Protein AF-A0A433QKE8-F1 (afdb_monomer)

Foldseek 3Di:
DDDDDDDDDDDDDDDDDDDDPPDPPPPPPPPPQDDKDKFKEWEAEQQAEDQQADAQAALVQLNNHHDPPSVRSHAHPQGDFQGLHWGYPSLVVVVLVCCLVPVQRGQEYEYAENQHHDQPHPPDGQAPVRLLVSLLVVLVSCVVSYPLVRYAYHYAYDQNNDRDGLEDAFDQDPSLVSVCVSCVVNVAPCPPCCNGQVWDKGDSPPLAEIETEHECSLFFPPHPNFDHLPDPPTSLVVVLVVVLVVLVVCVVSVHAYEYHHADLQPLQQPPPDDDDDDDDPPVVVVVVVVCPDPPDDPPPPPDPDDDPADDDDRPNDGRGDPNSNQSSLQSCQVSLLRHLAYEHENVLDFWKKFWWQAPDPRHRIDIHIDGPPDDDPDPCVRIPTSDMYTYDHHCTSSDQGWIWMWMAMRRRPPPPVVDPDDDDSDTDTDTPGD

Nearest PDB structures (foldseek):
  8w6p-assembly1_B  TM=7.545E-01  e=1.388E-23  Mus musculus
  5fi9-assembly1_A  TM=8.003E-01  e=2.862E-20  Mus musculus
  5fic-assembly4_D  TM=8.072E-01  e=1.053E-18  Mus musculus
  2zr7-assembly1_A  TM=4.348E-01  e=1.069E+00  Mycolicibacterium smegmatis MC2 155
  8ged-assembly1_A  TM=3.271E-01  e=4.803E+00  Homo sapiens

pLDDT: mean 76.57, std 26.8, range [21.95, 98.69]

Sequence (434 aa):
MLSKTLLTSVALFALLAQTTVARPHGRVSRGRQTPSWTGKFLHVTDIHIDPSYLNGSNPDKLCHRISDNTTKNTAGVYGALGTDCDSPVTLVEAAFNFMHKKLQDIDFIIYTGDTARHDRDDKLPRTVADVLNSHKTVVDYFYKNFDTKRIKFIPTLGNNDEFIHDQIALGPQPLLANLTALWEPFNLNLGETFANGGYFTQDVLPGKLQVINTNSMYFFADNKLVTDCDVDGSAGGIQLKWIQANLQKARDGKYNAYIITVSDDGSFALAAKNISLTISNNLGAMFLRM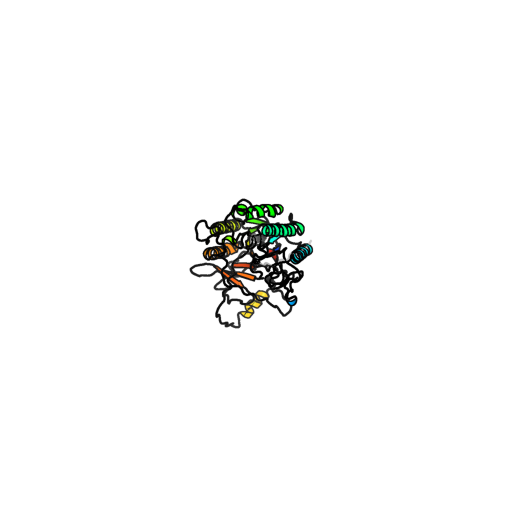IRRPTNRFVVVKTNPRCTILYTNLSGKMTFYPACYNIYVNLLGEYADVIQGHFTGHTNEDMLTLVVRNHTATSNYSLITLTGKTVPQIDFVANPIVAVLNNAPSVIPVNNPALRVYQYNTKPKFLNPQNRQYGSKSGHLIIGSV

Structure (mmCIF, N/CA/C/O backbone):
data_AF-A0A433QKE8-F1
#
_entry.id   AF-A0A433QKE8-F1
#
loop_
_atom_site.group_PDB
_atom_site.id
_atom_site.type_symbol
_atom_site.label_atom_id
_atom_site.label_alt_id
_atom_site.label_comp_id
_atom_site.label_asym_id
_atom_site.label_entity_id
_atom_site.label_seq_id
_atom_site.pdbx_PDB_ins_code
_atom_site.Cartn_x
_atom_site.Cartn_y
_atom_site.Cartn_z
_atom_site.occupancy
_atom_site.B_iso_or_equiv
_atom_site.auth_seq_id
_atom_site.auth_comp_id
_atom_site.auth_asym_id
_atom_site.auth_atom_id
_atom_site.pdbx_PDB_model_num
ATOM 1 N N . MET A 1 1 ? -87.423 -53.692 55.054 1.00 35.16 1 MET A N 1
ATOM 2 C CA . MET A 1 1 ? -86.715 -54.981 55.205 1.00 35.16 1 MET A CA 1
ATOM 3 C C . MET A 1 1 ? -85.218 -54.700 55.257 1.00 35.16 1 MET A C 1
ATOM 5 O O . MET A 1 1 ? -84.741 -54.112 54.305 1.00 35.16 1 MET A O 1
ATOM 9 N N . LEU A 1 2 ? -84.574 -55.043 56.390 1.00 35.66 2 LEU A N 1
ATOM 10 C CA . LEU A 1 2 ? -83.208 -55.598 56.567 1.00 35.66 2 LEU A CA 1
ATOM 11 C C . LEU A 1 2 ? -82.052 -55.007 55.709 1.00 35.66 2 LEU A C 1
ATOM 13 O O . LEU A 1 2 ? -82.154 -54.980 54.499 1.00 35.66 2 LEU A O 1
ATOM 17 N N . SER A 1 3 ? -80.851 -54.670 56.193 1.00 34.72 3 SER A N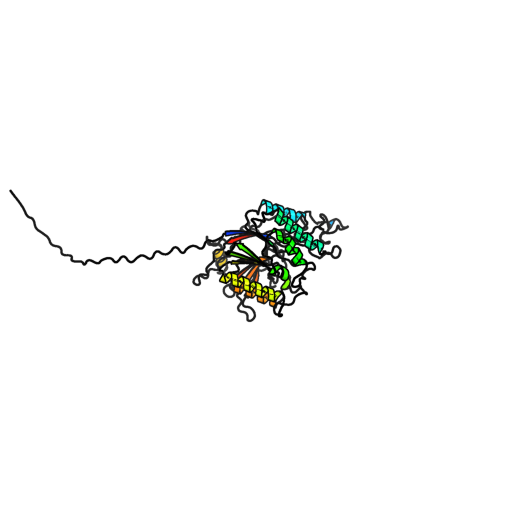 1
ATOM 18 C CA . SER A 1 3 ? -80.166 -54.875 57.474 1.00 34.72 3 SER A CA 1
ATOM 19 C C . SER A 1 3 ? -78.720 -54.331 57.359 1.00 34.72 3 SER A C 1
ATOM 21 O O . SER A 1 3 ? -78.166 -54.342 56.266 1.00 34.72 3 SER A O 1
ATOM 23 N N . LYS A 1 4 ? -78.108 -54.022 58.514 1.00 37.59 4 LYS A N 1
ATOM 24 C CA . LYS A 1 4 ? -76.668 -54.132 58.863 1.00 37.59 4 LYS A CA 1
ATOM 25 C C . LYS A 1 4 ? -75.650 -53.071 58.402 1.00 37.59 4 LYS A C 1
ATOM 27 O O . LYS A 1 4 ? -74.999 -53.165 57.373 1.00 37.59 4 LYS A O 1
ATOM 32 N N . THR A 1 5 ? -75.445 -52.134 59.325 1.00 43.53 5 THR A N 1
ATOM 33 C CA . THR A 1 5 ? -74.191 -51.787 60.026 1.00 43.53 5 THR A CA 1
ATOM 34 C C . THR A 1 5 ? -72.958 -52.693 59.832 1.00 43.53 5 THR A C 1
ATOM 36 O O . THR A 1 5 ? -73.047 -53.900 60.050 1.00 43.53 5 THR A O 1
ATOM 39 N N . LEU A 1 6 ? -71.782 -52.067 59.654 1.00 36.44 6 LEU A N 1
ATOM 40 C CA . LEU A 1 6 ? -70.535 -52.440 60.348 1.00 36.44 6 LEU A CA 1
ATOM 41 C C . LEU A 1 6 ? -69.590 -51.217 60.478 1.00 36.44 6 LEU A C 1
ATOM 43 O O . LEU A 1 6 ? -69.167 -50.642 59.478 1.00 36.44 6 LEU A O 1
ATOM 47 N N . LEU A 1 7 ? -69.296 -50.824 61.727 1.00 35.09 7 LEU A N 1
ATOM 48 C CA . LEU A 1 7 ? -68.108 -50.051 62.144 1.00 35.09 7 LEU A CA 1
ATOM 49 C C . LEU A 1 7 ? -66.856 -50.951 61.961 1.00 35.09 7 LEU A C 1
ATOM 51 O O . LEU A 1 7 ? -67.014 -52.161 61.903 1.00 35.09 7 LEU A O 1
ATOM 55 N N . THR A 1 8 ? -65.592 -50.550 61.830 1.00 33.69 8 THR A N 1
ATOM 56 C CA . THR A 1 8 ? -64.668 -49.621 62.522 1.00 33.69 8 THR A CA 1
ATOM 57 C C . THR A 1 8 ? -63.411 -49.574 61.609 1.00 33.69 8 THR A C 1
ATOM 59 O O . THR A 1 8 ? -63.163 -50.533 60.885 1.00 33.69 8 THR A O 1
ATOM 62 N N . SER A 1 9 ? -62.579 -48.535 61.524 1.00 37.06 9 SER A N 1
ATOM 63 C CA . SER A 1 9 ? -61.579 -48.175 62.537 1.00 37.06 9 SER A CA 1
ATOM 64 C C . SER A 1 9 ? -60.868 -46.876 62.147 1.00 37.06 9 SER A C 1
ATOM 66 O O . SER A 1 9 ? -60.575 -46.620 60.982 1.00 37.06 9 SER A O 1
ATOM 68 N N . VAL A 1 10 ? -60.587 -46.083 63.174 1.00 37.03 10 VAL A N 1
ATOM 69 C CA . VAL A 1 10 ? -59.908 -44.787 63.179 1.00 37.03 10 VAL A CA 1
ATOM 70 C C . VAL A 1 10 ? -58.419 -44.933 62.850 1.00 37.03 10 VAL A C 1
ATOM 72 O O . VAL A 1 10 ? -57.742 -45.762 63.451 1.00 37.03 10 VAL A O 1
ATOM 75 N N . ALA A 1 11 ? -57.887 -44.052 62.001 1.00 35.03 11 ALA A N 1
ATOM 76 C CA . ALA A 1 11 ? -56.497 -43.615 62.096 1.00 35.03 11 ALA A CA 1
ATOM 77 C C . ALA A 1 11 ? -56.391 -42.130 61.721 1.00 35.03 11 ALA A C 1
ATOM 79 O O . ALA A 1 11 ? -56.706 -41.700 60.615 1.00 35.03 11 ALA A O 1
ATOM 80 N N . LEU A 1 12 ? -55.994 -41.366 62.730 1.00 35.72 12 LEU A N 1
ATOM 81 C CA . LEU A 1 12 ? -55.814 -39.928 62.801 1.00 35.72 12 LEU A CA 1
ATOM 82 C C . LEU A 1 12 ? -54.538 -39.511 62.050 1.00 35.72 12 LEU A C 1
ATOM 84 O O . LEU A 1 12 ? -53.465 -39.974 62.413 1.00 35.72 12 LEU A O 1
ATOM 88 N N . PHE A 1 13 ? -54.625 -38.592 61.087 1.00 36.34 13 PHE A N 1
ATOM 89 C CA . PHE A 1 13 ? -53.495 -37.732 60.713 1.00 36.34 13 PHE A CA 1
ATOM 90 C C . PHE A 1 13 ? -54.015 -36.350 60.315 1.00 36.34 13 PHE A C 1
ATOM 92 O O . PHE A 1 13 ? -54.546 -36.140 59.227 1.00 36.34 13 PHE A O 1
ATOM 99 N N . ALA A 1 14 ? -53.866 -35.399 61.233 1.00 39.81 14 ALA A N 1
ATOM 100 C CA . ALA A 1 14 ? -53.907 -33.984 60.918 1.00 39.81 14 ALA A CA 1
ATOM 101 C C . ALA A 1 14 ? -52.584 -33.607 60.238 1.00 39.81 14 ALA A C 1
ATOM 103 O O . ALA A 1 14 ? -51.528 -33.848 6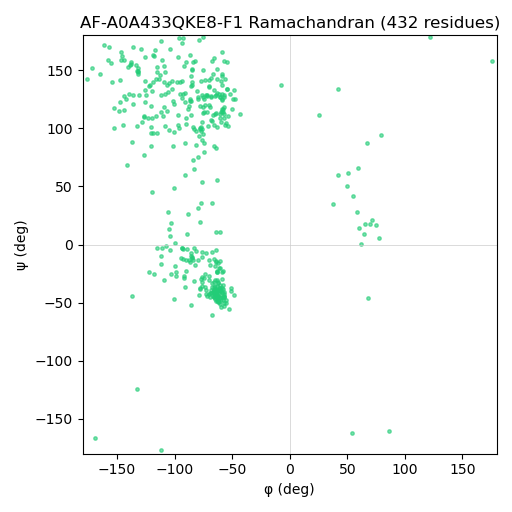0.816 1.00 39.81 14 ALA A O 1
ATOM 104 N N . LEU A 1 15 ? -52.626 -32.986 59.056 1.00 35.69 15 LEU A N 1
ATOM 105 C CA . LEU A 1 15 ? -51.520 -32.154 58.581 1.00 35.69 15 LEU A CA 1
ATOM 106 C C . LEU A 1 15 ? -52.023 -31.068 57.614 1.00 35.69 15 LEU A C 1
ATOM 108 O O . LEU A 1 15 ? -52.326 -31.314 56.453 1.00 35.69 15 LEU A O 1
ATOM 112 N N . LEU A 1 16 ? -52.153 -29.870 58.186 1.00 39.06 16 LEU A N 1
ATOM 113 C CA . LEU A 1 16 ? -51.835 -28.546 57.644 1.00 39.06 16 LEU A CA 1
ATOM 114 C C . LEU A 1 16 ? -51.857 -28.369 56.115 1.00 39.06 16 LEU A C 1
ATOM 116 O O . LEU A 1 16 ? -50.944 -28.769 55.396 1.00 39.06 16 LEU A O 1
ATOM 120 N N . ALA A 1 17 ? -52.843 -27.592 55.663 1.00 39.00 17 ALA A N 1
ATOM 121 C CA . ALA A 1 17 ? -52.791 -26.876 54.399 1.00 39.00 17 ALA A CA 1
ATOM 122 C C . ALA A 1 17 ? -51.562 -25.949 54.365 1.00 39.00 17 ALA A C 1
ATOM 124 O O . ALA A 1 17 ? -51.453 -25.016 55.161 1.00 39.00 17 ALA A O 1
ATOM 125 N N . GLN A 1 18 ? -50.656 -26.180 53.415 1.00 39.38 18 GLN A N 1
ATOM 126 C CA . GLN A 1 18 ? -49.690 -25.181 52.973 1.00 39.38 18 GLN A CA 1
ATOM 127 C C . GLN A 1 18 ? -49.966 -24.866 51.507 1.00 39.38 18 GLN A C 1
ATOM 129 O O . GLN A 1 18 ? -49.760 -25.683 50.613 1.00 39.38 18 GLN A O 1
ATOM 134 N N . THR A 1 19 ? -50.458 -23.654 51.277 1.00 35.53 19 THR A N 1
ATOM 135 C CA . THR A 1 19 ? -50.535 -23.021 49.964 1.00 35.53 19 THR A CA 1
ATOM 136 C C . THR A 1 19 ? -49.125 -22.894 49.395 1.00 35.53 19 THR A C 1
ATOM 138 O O . THR A 1 19 ? -48.304 -22.129 49.907 1.00 35.53 19 THR A O 1
ATOM 141 N N . THR A 1 20 ? -48.826 -23.638 48.336 1.00 35.12 20 THR A N 1
ATOM 142 C CA . THR A 1 20 ? -47.583 -23.490 47.585 1.00 35.12 20 THR A CA 1
ATOM 143 C C . THR A 1 20 ? -47.621 -22.175 46.809 1.00 35.12 20 THR A C 1
ATOM 145 O O . THR A 1 20 ? -48.253 -22.047 45.763 1.00 35.12 20 THR A O 1
ATOM 148 N N . VAL A 1 21 ? -46.922 -21.165 47.326 1.00 37.97 21 VAL A N 1
ATOM 149 C CA . VAL A 1 21 ? -46.548 -19.982 46.546 1.00 37.97 21 VAL A CA 1
ATOM 150 C C . VAL A 1 21 ? -45.582 -20.453 45.460 1.00 37.97 21 VAL A C 1
ATOM 152 O O . VAL A 1 21 ? -44.412 -20.735 45.726 1.00 37.97 21 VAL A O 1
ATOM 155 N N . ALA A 1 22 ? -46.079 -20.574 44.230 1.00 35.16 22 ALA A N 1
ATOM 156 C CA . ALA A 1 22 ? -45.251 -20.820 43.061 1.00 35.16 22 ALA A CA 1
ATOM 157 C C . ALA A 1 22 ? -44.313 -19.619 42.863 1.00 35.16 22 ALA A C 1
ATOM 159 O O . ALA A 1 22 ? -44.712 -18.563 42.373 1.00 35.16 22 ALA A O 1
ATOM 160 N N . ARG A 1 23 ? -43.047 -19.768 43.270 1.00 35.53 23 ARG A N 1
ATOM 161 C CA . ARG A 1 23 ? -41.981 -18.837 42.888 1.00 35.53 23 ARG A CA 1
ATOM 162 C C . ARG A 1 23 ? -41.873 -18.859 41.360 1.00 35.53 23 ARG A C 1
ATOM 164 O O . ARG A 1 23 ? -41.702 -19.947 40.807 1.00 35.53 23 ARG A O 1
ATOM 171 N N . PRO A 1 24 ? -41.933 -17.715 40.658 1.00 34.91 24 PRO A N 1
ATOM 172 C CA . PRO A 1 24 ? -41.675 -17.712 39.231 1.00 34.91 24 PRO A CA 1
ATOM 173 C C . PRO A 1 24 ? -40.221 -18.142 39.031 1.00 34.91 24 PRO A C 1
ATOM 175 O O . PRO A 1 24 ? -39.288 -17.447 39.438 1.00 34.91 24 PRO A O 1
ATOM 178 N N . HIS A 1 25 ? -40.018 -19.314 38.429 1.00 38.12 25 HIS A N 1
ATOM 179 C CA . HIS A 1 25 ? -38.726 -19.669 37.868 1.00 38.12 25 HIS A CA 1
ATOM 180 C C . HIS A 1 25 ? -38.370 -18.591 36.850 1.00 38.12 25 HIS A C 1
ATOM 182 O O . HIS A 1 25 ? -39.002 -18.480 35.797 1.00 38.12 25 HIS A O 1
ATOM 188 N N . GLY A 1 26 ? -37.383 -17.766 37.201 1.00 31.98 26 GLY A N 1
ATOM 189 C CA . GLY A 1 26 ? -36.814 -16.783 36.301 1.00 31.98 26 GLY A CA 1
ATOM 190 C C . GLY A 1 26 ? -36.464 -17.473 34.992 1.00 31.98 26 GLY A C 1
ATOM 191 O O . GLY A 1 26 ? -35.629 -18.378 34.958 1.00 31.98 26 GLY A O 1
ATOM 192 N N . ARG A 1 27 ? -37.130 -17.062 33.909 1.00 33.97 27 ARG A N 1
ATOM 193 C CA . ARG A 1 27 ? -36.659 -17.349 32.558 1.00 33.97 27 ARG A CA 1
ATOM 194 C C . ARG A 1 27 ? -35.220 -16.856 32.505 1.00 33.97 27 ARG A C 1
ATOM 196 O O . ARG A 1 27 ? -34.989 -15.650 32.523 1.00 33.97 27 ARG A O 1
ATOM 203 N N . VAL A 1 28 ? -34.268 -17.784 32.424 1.00 37.53 28 VAL A N 1
ATOM 204 C CA . VAL A 1 28 ? -32.935 -17.483 31.910 1.00 37.53 28 VAL A CA 1
ATOM 205 C C . VAL A 1 28 ? -33.180 -16.884 30.533 1.00 37.53 28 VAL A C 1
ATOM 207 O O . VAL A 1 28 ? -33.585 -17.585 29.601 1.00 37.53 28 VAL A O 1
ATOM 210 N N . SER A 1 29 ? -33.045 -15.565 30.426 1.00 35.75 29 SER A N 1
ATOM 211 C CA . SER A 1 29 ? -33.049 -14.895 29.142 1.00 35.75 29 SER A CA 1
ATOM 212 C C . SER A 1 29 ? -31.916 -15.537 28.351 1.00 35.75 29 SER A C 1
ATOM 214 O O . SER A 1 29 ? -30.743 -15.441 28.711 1.00 35.75 29 SER A O 1
ATOM 216 N N . ARG A 1 30 ? -32.258 -16.276 27.288 1.00 41.69 30 ARG A N 1
ATOM 217 C CA . ARG A 1 30 ? -31.277 -16.601 26.254 1.00 41.69 30 ARG A CA 1
ATOM 218 C C . ARG A 1 30 ? -30.761 -15.250 25.786 1.00 41.69 30 ARG A C 1
ATOM 220 O O . ARG A 1 30 ? -31.497 -14.524 25.119 1.00 41.69 30 ARG A O 1
ATOM 227 N N . GLY A 1 31 ? -29.560 -14.881 26.233 1.00 38.16 31 GLY A N 1
ATOM 228 C CA . GLY A 1 31 ? -28.921 -13.632 25.850 1.00 38.16 31 GLY A CA 1
ATOM 229 C C . GLY A 1 31 ? -29.035 -13.495 24.340 1.00 38.16 31 GLY A C 1
ATOM 230 O O . GLY A 1 31 ? -28.711 -14.434 23.610 1.00 38.16 31 GLY A O 1
ATOM 231 N N . ARG A 1 32 ? -29.594 -12.371 23.887 1.00 38.59 32 ARG A N 1
ATOM 232 C CA . ARG A 1 32 ? -29.739 -12.038 22.471 1.00 38.59 32 ARG A CA 1
ATOM 233 C C . ARG A 1 32 ? -28.348 -12.159 21.852 1.00 38.59 32 ARG A C 1
ATOM 235 O O . ARG A 1 32 ? -27.505 -11.302 22.100 1.00 38.59 32 ARG A O 1
ATOM 242 N N . GLN A 1 33 ? -28.078 -13.254 21.134 1.00 46.56 33 GLN A N 1
ATOM 243 C CA . GLN A 1 33 ? -26.811 -13.409 20.430 1.00 46.56 33 GLN A CA 1
ATOM 244 C C . GLN A 1 33 ? -26.721 -12.231 19.467 1.00 46.56 33 GLN A C 1
ATOM 246 O O . GLN A 1 33 ? -27.589 -12.063 18.609 1.00 46.56 33 GLN A O 1
ATOM 251 N N . THR A 1 34 ? -25.729 -11.367 19.662 1.00 53.75 34 THR A N 1
ATOM 252 C CA . THR A 1 34 ? -25.462 -10.303 18.705 1.00 53.75 34 THR A CA 1
ATOM 253 C C . THR A 1 34 ? -25.164 -10.966 17.357 1.00 53.75 34 THR A C 1
ATOM 255 O O . THR A 1 34 ? -24.372 -11.917 17.314 1.00 53.75 34 THR A O 1
ATOM 258 N N . PRO A 1 35 ? -25.824 -10.542 16.262 1.00 60.59 35 PRO A N 1
ATOM 259 C CA . PRO A 1 35 ? -25.544 -11.081 14.942 1.00 60.59 35 PRO A CA 1
ATOM 260 C C . PRO A 1 35 ? -24.055 -10.951 14.634 1.00 60.59 35 PRO A C 1
ATOM 262 O O . PRO A 1 35 ? -23.449 -9.905 14.874 1.00 60.59 35 PRO A O 1
ATOM 265 N N . SER A 1 36 ? -23.469 -12.028 14.127 1.00 67.81 36 SER A N 1
ATOM 266 C CA . SER A 1 36 ? -22.079 -12.058 13.701 1.00 67.81 36 SER A CA 1
ATOM 267 C C . SER A 1 36 ? -21.979 -12.115 12.202 1.00 67.81 36 SER A C 1
ATOM 269 O O . SER A 1 36 ? -22.574 -13.008 11.599 1.00 67.81 36 SER A O 1
ATOM 271 N N . TRP A 1 37 ? -21.177 -11.230 11.633 1.00 78.38 37 TRP A N 1
ATOM 272 C CA . TRP A 1 37 ? -20.879 -11.237 10.214 1.00 78.38 37 TRP A CA 1
ATOM 273 C C . TRP A 1 37 ? -19.621 -12.055 9.994 1.00 78.38 37 TRP A C 1
ATOM 275 O O . TRP A 1 37 ? -18.629 -11.863 10.697 1.00 78.38 37 TRP A O 1
ATOM 285 N N . THR A 1 38 ? -19.687 -12.991 9.059 1.00 84.50 38 THR A N 1
ATOM 286 C CA . THR A 1 38 ? -18.544 -13.780 8.607 1.00 84.50 38 THR A CA 1
ATOM 287 C C . THR A 1 38 ? -18.428 -13.643 7.111 1.00 84.50 38 THR A C 1
ATOM 289 O O . THR A 1 38 ? -19.450 -13.699 6.430 1.00 84.50 38 THR A O 1
ATOM 292 N N . GLY A 1 39 ? -17.206 -13.541 6.614 1.00 87.25 39 GLY A N 1
ATOM 293 C CA . GLY A 1 39 ? -16.975 -13.371 5.192 1.00 87.25 39 GLY A CA 1
ATOM 294 C C . GLY A 1 39 ? -15.513 -13.536 4.824 1.00 87.25 39 GLY A C 1
ATOM 295 O O . GLY A 1 39 ? -14.717 -14.042 5.627 1.00 87.25 39 GLY A O 1
ATOM 296 N N . LYS A 1 40 ? -15.172 -13.131 3.603 1.00 89.75 40 LYS A N 1
ATOM 297 C CA . LYS A 1 40 ? -13.822 -13.241 3.043 1.00 89.75 40 LYS A CA 1
ATOM 298 C C . LYS A 1 40 ? -13.398 -11.924 2.423 1.00 89.75 40 LYS A C 1
ATOM 300 O O . LYS A 1 40 ? -14.218 -11.230 1.835 1.00 89.75 40 LYS A O 1
ATOM 305 N N . PHE A 1 41 ? -12.112 -11.619 2.487 1.00 95.56 41 PHE A N 1
ATOM 306 C CA . PHE A 1 41 ? -11.544 -10.514 1.722 1.00 95.56 41 PHE A CA 1
ATOM 307 C C . PHE A 1 41 ? -10.190 -10.903 1.145 1.00 95.56 41 PHE A C 1
ATOM 309 O O . PHE A 1 41 ? -9.507 -11.788 1.667 1.00 95.56 41 PHE A O 1
ATOM 316 N N . LEU A 1 42 ? -9.833 -10.251 0.046 1.00 96.69 42 LEU A N 1
ATOM 317 C CA . LEU A 1 42 ? -8.559 -10.428 -0.637 1.00 96.69 42 LEU A CA 1
ATOM 318 C C . LEU A 1 42 ? -7.586 -9.326 -0.213 1.00 96.69 42 LEU A C 1
ATOM 320 O O . LEU A 1 42 ? -7.970 -8.167 -0.092 1.00 96.69 42 LEU A O 1
ATOM 324 N N . HIS A 1 43 ? -6.328 -9.693 -0.020 1.00 97.19 43 HIS A N 1
ATOM 325 C CA . HIS A 1 43 ? -5.207 -8.797 0.211 1.00 97.19 43 HIS A CA 1
ATOM 326 C C . HIS A 1 43 ? -4.174 -9.022 -0.886 1.00 97.19 43 HIS A C 1
ATOM 328 O O . HIS A 1 43 ? -3.661 -10.131 -1.060 1.00 97.19 43 HIS A O 1
ATOM 334 N N . VAL A 1 44 ? -3.923 -7.955 -1.636 1.00 97.62 44 VAL A N 1
ATOM 335 C CA . VAL A 1 44 ? -2.893 -7.863 -2.672 1.00 97.62 44 VAL A CA 1
ATOM 336 C C . VAL A 1 44 ? -1.868 -6.826 -2.221 1.00 97.62 44 VAL A C 1
ATOM 338 O O . VAL A 1 44 ? -2.231 -5.871 -1.536 1.00 97.62 44 VAL A O 1
ATOM 341 N N . THR A 1 45 ? -0.604 -6.982 -2.590 1.00 97.56 45 THR A N 1
ATOM 342 C CA . THR A 1 45 ? 0.438 -6.001 -2.271 1.00 97.56 45 THR A CA 1
ATOM 343 C C . THR A 1 45 ? 1.618 -6.135 -3.224 1.00 97.56 45 THR A C 1
ATOM 345 O O . THR A 1 45 ? 1.767 -7.199 -3.832 1.00 97.56 45 THR A O 1
ATOM 348 N N . ASP A 1 46 ? 2.418 -5.073 -3.351 1.00 97.81 46 ASP A N 1
ATOM 349 C CA . ASP A 1 46 ? 3.748 -5.087 -3.973 1.00 97.81 46 ASP A CA 1
ATOM 350 C C . ASP A 1 46 ? 3.709 -5.750 -5.359 1.00 97.81 46 ASP A C 1
ATOM 352 O O . ASP A 1 46 ? 4.274 -6.820 -5.614 1.00 97.81 46 ASP A O 1
ATOM 356 N N . ILE A 1 47 ? 2.927 -5.133 -6.249 1.00 98.50 47 ILE A N 1
ATOM 357 C CA . ILE A 1 47 ? 2.803 -5.584 -7.634 1.00 98.50 47 ILE A CA 1
ATOM 358 C C . ILE A 1 47 ? 4.071 -5.248 -8.402 1.00 98.50 47 ILE A C 1
ATOM 360 O O . ILE A 1 47 ? 4.526 -6.095 -9.167 1.00 98.50 47 ILE A O 1
ATOM 364 N N . HIS A 1 48 ? 4.619 -4.046 -8.205 1.00 98.50 48 HIS A N 1
ATOM 365 C CA . HIS A 1 48 ? 5.769 -3.532 -8.949 1.00 98.50 48 HIS A CA 1
ATOM 366 C C . HIS A 1 48 ? 5.681 -3.850 -10.441 1.00 98.50 48 HIS A C 1
ATOM 368 O O . HIS A 1 48 ? 6.500 -4.588 -10.986 1.00 98.50 48 HIS A O 1
ATOM 374 N N . ILE A 1 49 ? 4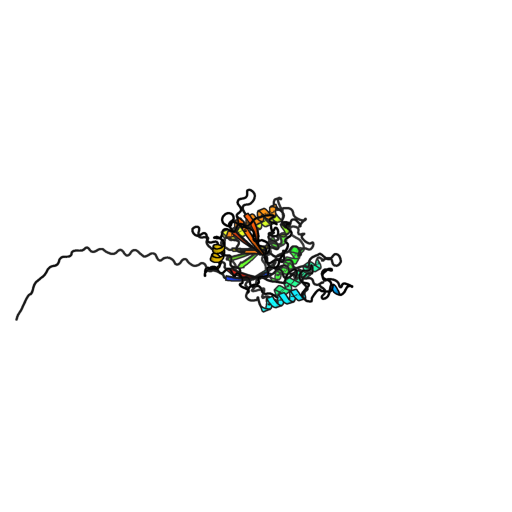.630 -3.364 -11.102 1.00 98.69 49 ILE A N 1
ATOM 375 C CA . ILE A 1 49 ? 4.482 -3.598 -12.534 1.00 98.69 49 ILE A CA 1
ATOM 376 C C . ILE A 1 49 ? 5.612 -2.888 -13.277 1.00 98.69 49 ILE A C 1
ATOM 378 O O . ILE A 1 49 ? 5.831 -1.687 -13.113 1.00 98.69 49 ILE A O 1
ATOM 382 N N . ASP A 1 50 ? 6.303 -3.643 -14.120 1.00 98.56 50 ASP A N 1
ATOM 383 C CA . ASP A 1 50 ? 7.379 -3.169 -14.970 1.00 98.56 50 ASP A CA 1
ATOM 384 C C . ASP A 1 50 ? 7.025 -3.379 -16.450 1.00 98.56 50 ASP A C 1
ATOM 386 O O . ASP A 1 50 ? 7.231 -4.458 -17.020 1.00 98.56 50 ASP A O 1
ATOM 390 N N . PRO A 1 51 ? 6.491 -2.336 -17.111 1.00 97.81 51 PRO A N 1
ATOM 391 C CA . PRO A 1 51 ? 6.263 -2.348 -18.553 1.00 97.81 51 PRO A CA 1
ATOM 392 C C . PRO A 1 51 ? 7.546 -2.439 -19.391 1.00 97.81 51 PRO A C 1
ATOM 394 O O . PRO A 1 51 ? 7.458 -2.693 -20.590 1.00 97.81 51 PRO A O 1
ATOM 397 N N . SER A 1 52 ? 8.717 -2.204 -18.792 1.00 98.06 52 SER A N 1
ATOM 398 C CA . SER A 1 52 ? 10.020 -2.236 -19.466 1.00 98.06 52 SER A CA 1
ATOM 399 C C . SER A 1 52 ? 10.710 -3.598 -19.372 1.00 98.06 52 SER A C 1
ATOM 401 O O . SER A 1 52 ? 11.767 -3.788 -19.982 1.00 98.06 52 SER A O 1
ATOM 403 N N . TYR A 1 53 ? 10.112 -4.553 -18.655 1.00 98.56 53 TYR A N 1
ATOM 404 C CA . TYR A 1 53 ? 10.617 -5.912 -18.540 1.00 98.56 53 TYR A CA 1
ATOM 405 C C . TYR A 1 53 ? 10.759 -6.564 -19.917 1.00 98.56 53 TYR A C 1
ATOM 407 O O . TYR A 1 53 ? 9.810 -6.655 -20.701 1.00 98.56 53 TYR A O 1
ATOM 415 N N . LEU A 1 54 ? 11.938 -7.119 -20.182 1.00 98.31 54 LEU A N 1
ATOM 416 C CA . LEU A 1 54 ? 12.256 -7.826 -21.410 1.00 98.31 54 LEU A CA 1
ATOM 417 C C . LEU A 1 54 ? 12.455 -9.320 -21.129 1.00 98.31 54 LEU A C 1
ATOM 419 O O . LEU A 1 54 ? 13.420 -9.728 -20.485 1.00 98.31 54 LEU A O 1
ATOM 423 N N . ASN A 1 55 ? 11.567 -10.159 -21.664 1.00 98.06 55 ASN A N 1
ATOM 424 C CA . ASN A 1 55 ? 11.738 -11.614 -21.640 1.00 98.06 55 ASN A CA 1
ATOM 425 C C . ASN A 1 55 ? 13.042 -12.021 -22.353 1.00 98.06 55 ASN A C 1
ATOM 427 O O . ASN A 1 55 ? 13.359 -11.504 -23.424 1.00 98.06 55 ASN A O 1
ATOM 431 N N . GLY A 1 56 ? 13.785 -12.962 -21.771 1.00 98.06 56 GLY A N 1
ATOM 432 C CA . GLY A 1 56 ? 15.079 -13.408 -22.280 1.00 98.06 56 GLY A CA 1
ATOM 433 C C . GLY A 1 56 ? 16.195 -12.377 -22.107 1.00 98.06 56 GLY A C 1
ATOM 434 O O . GLY A 1 56 ? 17.177 -12.421 -22.837 1.00 98.06 56 GLY A O 1
ATOM 435 N N . SER A 1 57 ? 16.053 -11.422 -21.190 1.00 98.44 57 SER A N 1
ATOM 436 C CA . SER A 1 57 ? 17.099 -10.461 -20.828 1.00 98.44 57 SER A CA 1
ATOM 437 C C . SER A 1 57 ? 17.950 -10.925 -19.6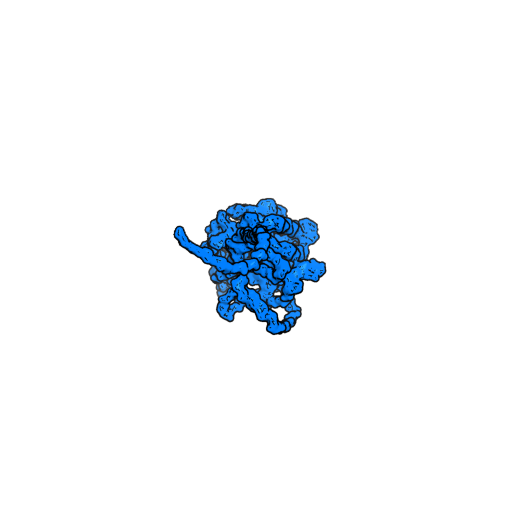48 1.00 98.44 57 SER A C 1
ATOM 439 O O . SER A 1 57 ? 17.743 -12.008 -19.097 1.00 98.44 57 SER A O 1
ATOM 441 N N . ASN A 1 58 ? 18.957 -10.126 -19.290 1.00 98.38 58 ASN A N 1
ATOM 442 C CA . ASN A 1 58 ? 19.819 -10.408 -18.150 1.00 98.38 58 ASN A CA 1
ATOM 443 C C . ASN A 1 58 ? 19.217 -9.819 -16.859 1.00 98.38 58 ASN A C 1
ATOM 445 O O . ASN A 1 58 ? 19.112 -8.590 -16.769 1.00 98.38 58 ASN A O 1
ATOM 449 N N . PRO A 1 59 ? 18.901 -10.642 -15.843 1.00 97.88 59 PRO A N 1
ATOM 450 C CA . PRO A 1 59 ? 18.432 -10.147 -14.553 1.00 97.88 59 PRO A CA 1
ATOM 451 C C . PRO A 1 59 ? 19.404 -9.199 -13.832 1.00 97.88 59 PRO A C 1
ATOM 453 O O . PRO A 1 59 ? 18.950 -8.261 -13.187 1.00 97.88 59 PRO A O 1
ATOM 456 N N . ASP A 1 60 ? 20.723 -9.333 -14.033 1.00 97.06 60 ASP A N 1
ATOM 457 C CA . ASP A 1 60 ? 21.732 -8.389 -13.504 1.00 97.06 60 ASP A CA 1
ATOM 458 C C . ASP A 1 60 ? 21.583 -6.975 -14.105 1.00 97.06 60 ASP A C 1
ATOM 460 O O . ASP A 1 60 ? 22.191 -6.011 -13.643 1.00 97.06 60 ASP A O 1
ATOM 464 N N . LYS A 1 61 ? 20.824 -6.847 -15.200 1.00 97.31 61 LYS A N 1
ATOM 465 C CA . LYS A 1 61 ? 20.469 -5.577 -15.840 1.00 97.31 61 LYS A CA 1
ATOM 466 C C . LYS A 1 61 ? 19.006 -5.208 -15.573 1.00 97.31 61 LYS A C 1
ATOM 468 O O . LYS A 1 61 ? 18.410 -4.535 -16.415 1.00 97.31 61 LYS A O 1
ATOM 473 N N . LEU A 1 62 ? 18.459 -5.663 -14.441 1.00 97.62 62 LEU A N 1
ATOM 474 C CA . LEU A 1 62 ? 17.092 -5.404 -13.971 1.00 97.62 62 LEU A CA 1
ATOM 475 C C . LEU A 1 62 ? 16.022 -5.872 -14.962 1.00 97.62 62 LEU A C 1
ATOM 477 O O . LEU A 1 62 ? 14.946 -5.306 -15.056 1.00 97.62 62 LEU A O 1
ATOM 481 N N . CYS A 1 63 ? 16.351 -6.891 -15.758 1.00 98.25 63 CYS A N 1
ATOM 482 C CA . CYS A 1 63 ? 15.514 -7.410 -16.831 1.00 98.25 63 CYS A CA 1
ATOM 483 C C . CYS A 1 63 ? 15.151 -6.405 -17.945 1.00 98.25 63 CYS A C 1
ATOM 485 O O . CYS A 1 63 ? 14.302 -6.697 -18.781 1.00 98.25 63 CYS A O 1
ATOM 487 N N . HIS A 1 64 ? 15.823 -5.256 -18.041 1.00 98.25 64 HIS A N 1
ATOM 488 C CA . HIS A 1 64 ? 15.528 -4.257 -19.078 1.00 98.25 64 HIS A CA 1
ATOM 489 C C . HIS A 1 64 ? 16.387 -4.413 -20.343 1.00 98.25 64 HIS A C 1
ATOM 491 O O . HIS A 1 64 ? 16.155 -3.747 -21.352 1.00 98.25 64 HIS A O 1
ATOM 497 N N . ARG A 1 65 ? 17.452 -5.229 -20.301 1.00 97.94 65 ARG A N 1
ATOM 498 C CA . ARG A 1 65 ? 18.466 -5.282 -21.373 1.00 97.94 65 ARG A CA 1
ATOM 499 C C . ARG A 1 65 ? 19.071 -6.664 -21.575 1.00 97.94 65 ARG A C 1
ATOM 501 O O . ARG A 1 65 ? 19.438 -7.353 -20.624 1.00 97.94 65 ARG A O 1
ATOM 508 N N . ILE A 1 66 ? 19.303 -7.000 -22.840 1.00 97.75 66 ILE A N 1
ATOM 509 C CA . ILE A 1 66 ? 20.066 -8.179 -23.255 1.00 97.75 66 ILE A CA 1
ATOM 510 C C . ILE A 1 66 ? 21.556 -8.008 -22.891 1.00 97.75 66 ILE A C 1
ATOM 512 O O . ILE A 1 66 ? 22.133 -6.913 -22.913 1.00 97.75 66 ILE A O 1
ATOM 516 N N . SER A 1 67 ? 22.191 -9.101 -22.486 1.00 97.06 67 SER A N 1
ATOM 517 C CA . SER A 1 67 ? 23.638 -9.231 -22.327 1.00 97.06 67 SER A CA 1
ATOM 518 C C . SER A 1 67 ? 24.259 -9.848 -23.578 1.00 97.06 67 SER A C 1
ATOM 520 O O . SER A 1 67 ? 23.712 -10.812 -24.111 1.00 97.06 67 SER A O 1
ATOM 522 N N . ASP A 1 68 ? 25.429 -9.350 -23.992 1.00 96.94 68 ASP A N 1
ATOM 523 C CA . ASP A 1 68 ? 26.219 -9.949 -25.081 1.00 96.94 68 ASP A CA 1
ATOM 524 C C . ASP A 1 68 ? 26.660 -11.374 -24.726 1.00 96.94 68 ASP A C 1
ATOM 526 O O . ASP A 1 68 ? 26.732 -12.254 -25.581 1.00 96.94 68 ASP A O 1
ATOM 530 N N . ASN A 1 69 ? 26.896 -11.630 -23.434 1.00 96.56 69 ASN A N 1
ATOM 531 C CA . ASN A 1 69 ? 27.019 -12.990 -22.935 1.00 96.56 69 ASN A CA 1
ATOM 532 C C . ASN A 1 69 ? 25.618 -13.597 -22.787 1.00 96.56 69 ASN A C 1
ATOM 534 O O . ASN A 1 69 ? 24.929 -13.330 -21.796 1.00 96.56 69 ASN A O 1
ATOM 538 N N . THR A 1 70 ? 25.223 -14.403 -23.772 1.00 95.88 70 THR A N 1
ATOM 539 C CA . THR A 1 70 ? 23.888 -15.001 -23.880 1.00 95.88 70 THR A CA 1
ATOM 540 C C . THR A 1 70 ? 23.547 -15.955 -22.741 1.00 95.88 70 THR A C 1
ATOM 542 O O . THR A 1 70 ? 22.373 -16.120 -22.433 1.00 95.88 70 THR A O 1
ATOM 545 N N . THR A 1 71 ? 24.534 -16.532 -22.049 1.00 97.38 71 THR A N 1
ATOM 546 C CA . THR A 1 71 ? 24.277 -17.425 -20.905 1.00 97.38 71 THR A CA 1
ATOM 547 C C . THR A 1 71 ? 23.723 -16.691 -19.684 1.00 97.38 71 THR A C 1
ATOM 549 O O . THR A 1 71 ? 23.138 -17.323 -18.810 1.00 97.38 71 THR A O 1
ATOM 552 N N . LYS A 1 72 ? 23.867 -15.359 -19.631 1.00 97.31 72 LYS A N 1
ATOM 553 C CA . LYS A 1 72 ? 23.285 -14.509 -18.581 1.00 97.31 72 LYS A CA 1
ATOM 554 C C . LYS A 1 72 ? 21.844 -14.081 -18.866 1.00 97.31 72 LYS A C 1
ATOM 556 O O . LYS A 1 72 ? 21.208 -13.489 -18.006 1.00 97.31 72 LYS A O 1
ATOM 561 N N . ASN A 1 73 ? 21.338 -14.335 -20.069 1.00 98.12 73 ASN A N 1
ATOM 562 C CA . ASN A 1 73 ? 20.008 -13.916 -20.496 1.00 98.12 73 ASN A CA 1
ATOM 563 C C . ASN A 1 73 ? 18.949 -14.928 -20.036 1.00 98.12 73 ASN A C 1
ATOM 565 O O . ASN A 1 73 ? 18.455 -15.732 -20.823 1.00 98.12 73 ASN A O 1
ATOM 569 N N . THR A 1 74 ? 18.670 -14.932 -18.734 1.00 97.88 74 THR A N 1
ATOM 570 C CA . THR A 1 74 ? 17.865 -15.960 -18.057 1.00 97.88 74 THR A CA 1
ATOM 571 C C . THR A 1 74 ? 16.475 -15.489 -17.628 1.00 97.88 74 THR A C 1
ATOM 573 O O . THR A 1 74 ? 15.715 -16.289 -17.085 1.00 97.88 74 THR A O 1
ATOM 576 N N . ALA A 1 75 ? 16.124 -14.221 -17.862 1.00 98.19 75 ALA A N 1
ATOM 577 C CA . ALA A 1 75 ? 14.816 -13.671 -17.517 1.00 98.19 75 ALA A CA 1
ATOM 578 C C . ALA A 1 75 ? 13.686 -14.417 -18.253 1.00 98.19 75 ALA A C 1
ATOM 580 O O . ALA A 1 75 ? 13.738 -14.574 -19.473 1.00 98.19 75 ALA A O 1
ATOM 581 N N . GLY A 1 76 ? 12.682 -14.902 -17.520 1.00 97.69 76 GLY A N 1
ATOM 582 C CA . GLY A 1 76 ? 11.587 -15.699 -18.072 1.00 97.69 76 GLY A CA 1
ATOM 583 C C . GLY A 1 76 ? 10.361 -14.875 -18.464 1.00 97.69 76 GLY A C 1
ATOM 584 O O . GLY A 1 76 ? 10.239 -13.696 -18.155 1.00 97.69 76 GLY A O 1
ATOM 585 N N . VAL A 1 77 ? 9.379 -15.525 -19.095 1.00 97.56 77 VAL A N 1
ATOM 586 C CA . VAL A 1 77 ? 8.125 -14.866 -19.519 1.00 97.56 77 VAL A CA 1
ATOM 587 C C . VAL A 1 77 ? 7.348 -14.279 -18.338 1.00 97.56 77 VAL A C 1
ATOM 589 O O . VAL A 1 77 ? 6.715 -13.243 -18.493 1.00 97.56 77 VAL A O 1
ATOM 592 N N . TYR A 1 78 ? 7.377 -14.936 -17.178 1.00 95.12 78 TYR A N 1
ATOM 593 C CA . TYR A 1 78 ? 6.630 -14.536 -15.978 1.00 95.12 78 TYR A CA 1
ATOM 594 C C . TYR A 1 78 ? 7.512 -13.896 -14.904 1.00 95.12 78 TYR A C 1
ATOM 596 O O . TYR A 1 78 ? 7.074 -13.748 -13.770 1.00 95.12 78 TYR A O 1
ATOM 604 N N . GLY A 1 79 ? 8.748 -13.529 -15.238 1.00 96.12 79 GLY A N 1
ATOM 605 C CA . GLY A 1 79 ? 9.684 -12.942 -14.289 1.00 96.12 79 GLY A CA 1
ATOM 606 C C . GLY A 1 79 ? 10.976 -13.740 -14.160 1.00 96.12 79 GLY A C 1
ATOM 607 O O . GLY A 1 79 ? 11.177 -14.780 -14.795 1.00 96.12 79 GLY A O 1
ATOM 608 N N . ALA A 1 80 ? 11.868 -13.217 -13.325 1.00 95.62 80 ALA A N 1
ATOM 609 C CA . ALA A 1 80 ? 13.121 -13.847 -12.938 1.00 95.62 80 ALA A CA 1
ATOM 610 C C . ALA A 1 80 ? 13.107 -14.021 -11.413 1.00 95.62 80 ALA A C 1
ATOM 612 O O . ALA A 1 80 ? 13.279 -13.062 -10.670 1.00 95.62 80 ALA A O 1
ATOM 613 N N . LEU A 1 81 ? 12.812 -15.240 -10.957 1.00 91.56 81 LEU A N 1
ATOM 614 C CA . LEU A 1 81 ? 12.593 -15.526 -9.539 1.00 91.56 81 LEU A CA 1
ATOM 615 C C . LEU A 1 81 ? 13.861 -15.273 -8.709 1.00 91.56 81 LEU A C 1
ATOM 617 O O . LEU A 1 81 ? 14.921 -15.813 -9.031 1.00 91.56 81 LEU A O 1
ATOM 621 N N . GLY A 1 82 ? 13.733 -14.524 -7.613 1.00 89.25 82 GLY A N 1
ATOM 622 C CA . GLY A 1 82 ? 14.827 -14.281 -6.667 1.00 89.25 82 GLY A CA 1
ATOM 623 C C . GLY A 1 82 ? 15.883 -13.289 -7.155 1.00 89.25 82 GLY A C 1
ATOM 624 O O . GLY A 1 82 ? 16.987 -13.267 -6.610 1.00 89.25 82 GLY A O 1
ATOM 625 N N . THR A 1 83 ? 15.574 -12.494 -8.181 1.00 95.06 83 THR A N 1
ATOM 626 C CA . THR A 1 83 ? 16.446 -11.428 -8.696 1.00 95.06 83 THR A CA 1
ATOM 627 C C . THR A 1 83 ? 15.841 -10.051 -8.421 1.00 95.06 83 THR A C 1
ATOM 629 O O . THR A 1 83 ? 14.700 -9.939 -7.987 1.00 95.06 83 THR A O 1
ATOM 632 N N . ASP A 1 84 ? 16.569 -8.983 -8.749 1.00 95.94 84 ASP A N 1
ATOM 633 C CA . ASP A 1 84 ? 16.087 -7.596 -8.626 1.00 95.94 84 ASP A CA 1
ATOM 634 C C . ASP A 1 84 ? 15.133 -7.162 -9.754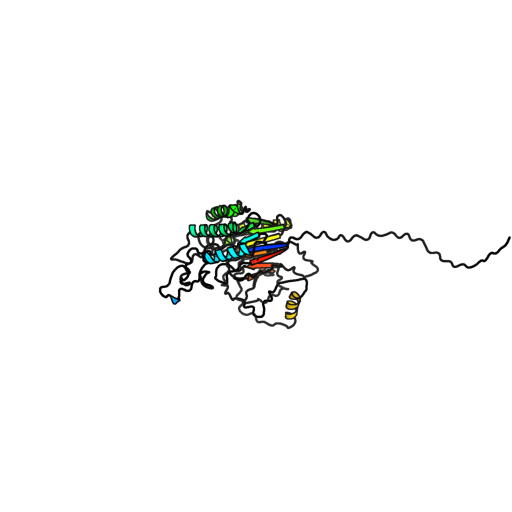 1.00 95.94 84 ASP A C 1
ATOM 636 O O . ASP A 1 84 ? 14.957 -5.970 -9.999 1.00 95.94 84 ASP A O 1
ATOM 640 N N . CYS A 1 85 ? 14.532 -8.115 -10.469 1.00 97.94 85 CYS A N 1
ATOM 641 C CA . CYS A 1 85 ? 13.597 -7.789 -11.536 1.00 97.94 85 CYS A CA 1
ATOM 642 C C . CYS A 1 85 ? 12.197 -7.589 -10.970 1.00 97.94 85 CYS A C 1
ATOM 644 O O . CYS A 1 85 ? 11.719 -8.394 -10.171 1.00 97.94 85 CYS A O 1
ATOM 646 N N . ASP A 1 86 ? 11.538 -6.543 -11.445 1.00 98.56 86 ASP A N 1
ATOM 647 C CA . ASP A 1 86 ? 10.148 -6.251 -11.130 1.00 98.56 86 ASP A CA 1
ATOM 648 C C . ASP A 1 86 ? 9.183 -7.123 -11.967 1.00 98.56 86 ASP A C 1
ATOM 650 O O . ASP A 1 86 ? 9.601 -7.942 -12.797 1.00 98.56 86 ASP A O 1
ATOM 654 N N . SER A 1 87 ? 7.876 -7.013 -11.715 1.00 98.50 87 SER A N 1
ATOM 655 C CA . SER A 1 87 ? 6.871 -7.881 -12.338 1.00 98.50 87 SER A CA 1
ATOM 656 C C . SER A 1 87 ? 6.650 -7.532 -13.809 1.00 98.50 87 SER A C 1
ATOM 658 O O . SER A 1 87 ? 6.127 -6.450 -14.095 1.00 98.50 87 SER A O 1
ATOM 660 N N . PRO A 1 88 ? 6.888 -8.451 -14.764 1.00 98.44 88 PRO A N 1
ATOM 661 C CA . PRO A 1 88 ? 6.438 -8.220 -16.126 1.00 98.44 88 PRO A CA 1
ATOM 662 C C . PRO A 1 88 ? 4.914 -8.130 -16.191 1.00 98.44 88 PRO A C 1
ATOM 664 O O . PRO A 1 88 ? 4.197 -8.806 -15.446 1.00 98.44 88 PRO A O 1
ATOM 667 N N . VAL A 1 89 ? 4.406 -7.372 -17.164 1.00 98.44 89 VAL A N 1
ATOM 668 C CA . VAL A 1 89 ? 2.960 -7.242 -17.423 1.00 98.44 89 VAL A CA 1
ATOM 669 C C . VAL A 1 89 ? 2.272 -8.609 -17.544 1.00 98.44 89 VAL A C 1
ATOM 671 O O . VAL A 1 89 ? 1.180 -8.794 -17.018 1.00 98.44 89 VAL A O 1
ATOM 674 N N . THR A 1 90 ? 2.933 -9.596 -18.150 1.00 97.69 90 THR A N 1
ATOM 675 C CA . THR A 1 90 ? 2.451 -10.982 -18.298 1.00 97.69 90 THR A CA 1
ATOM 676 C C . THR A 1 90 ? 2.197 -11.695 -16.968 1.00 97.69 90 THR A C 1
ATOM 678 O O . THR A 1 90 ? 1.239 -12.464 -16.864 1.00 97.69 90 THR A O 1
ATOM 681 N N . LEU A 1 91 ? 3.030 -11.463 -15.946 1.00 97.88 91 LEU A N 1
ATOM 682 C CA . LEU A 1 91 ? 2.810 -11.997 -14.600 1.00 97.88 91 LEU A CA 1
ATOM 683 C C . LEU A 1 91 ? 1.605 -11.319 -13.949 1.00 97.88 91 LEU A C 1
ATOM 685 O O . LEU A 1 91 ? 0.740 -11.999 -13.395 1.00 97.88 91 LEU A O 1
ATOM 689 N N . VAL A 1 92 ? 1.520 -9.992 -14.064 1.00 98.25 92 VAL A N 1
ATOM 690 C CA . VAL A 1 92 ? 0.404 -9.212 -13.518 1.00 98.25 92 VAL A CA 1
ATOM 691 C C . VAL A 1 92 ? -0.919 -9.664 -14.146 1.00 98.25 92 VAL A C 1
ATOM 693 O O . VAL A 1 92 ? -1.862 -9.996 -13.431 1.00 98.25 92 VAL A O 1
ATOM 696 N N . GLU A 1 93 ? -0.983 -9.795 -15.471 1.00 97.62 93 GLU A N 1
ATOM 697 C CA . GLU A 1 93 ? -2.157 -10.317 -16.180 1.00 97.62 93 GLU A CA 1
ATOM 698 C C . GLU A 1 93 ? -2.527 -11.740 -15.741 1.00 97.62 93 GLU A C 1
ATOM 700 O O . GLU A 1 93 ? -3.708 -12.040 -15.539 1.00 97.62 93 GLU A O 1
ATOM 705 N N . ALA A 1 94 ? -1.539 -12.623 -15.551 1.00 96.25 94 ALA A N 1
ATOM 706 C CA . ALA A 1 94 ? -1.777 -13.979 -15.066 1.00 96.25 94 ALA A CA 1
ATOM 707 C C . ALA A 1 94 ? -2.377 -13.983 -13.649 1.00 96.25 94 ALA A C 1
ATOM 709 O O . ALA A 1 94 ? -3.351 -14.704 -13.399 1.00 96.25 94 ALA A O 1
ATOM 710 N N . ALA A 1 95 ? -1.859 -13.140 -12.750 1.00 95.50 95 ALA A N 1
ATOM 711 C CA . ALA A 1 95 ? -2.381 -12.976 -11.397 1.00 95.50 95 ALA A CA 1
ATOM 712 C C . ALA A 1 95 ? -3.827 -12.453 -11.413 1.00 95.50 95 ALA A C 1
ATOM 714 O O . ALA A 1 95 ? -4.707 -13.045 -10.783 1.00 95.50 95 ALA A O 1
ATOM 715 N N . PHE A 1 96 ? -4.120 -11.407 -12.191 1.00 97.38 96 PHE A N 1
ATOM 716 C CA . PHE A 1 96 ? -5.482 -10.873 -12.313 1.00 97.38 96 PHE A CA 1
ATOM 717 C C . PHE A 1 96 ? -6.460 -11.864 -12.948 1.00 97.38 96 PHE A C 1
ATOM 719 O O . PHE A 1 96 ? -7.580 -12.009 -12.459 1.00 97.38 96 PHE A O 1
ATOM 726 N N . ASN A 1 97 ? -6.036 -12.626 -13.955 1.00 95.06 97 ASN A N 1
ATOM 727 C CA . ASN A 1 97 ? -6.844 -13.693 -14.548 1.00 95.06 97 ASN A CA 1
ATOM 728 C C . ASN A 1 97 ? -7.167 -14.800 -13.528 1.00 95.06 97 ASN A C 1
ATOM 730 O O . ASN A 1 97 ? -8.293 -15.305 -13.478 1.00 95.06 97 ASN A O 1
ATOM 734 N N . PHE A 1 98 ? -6.200 -15.174 -12.684 1.00 93.50 98 PHE A N 1
ATOM 735 C CA . PHE A 1 98 ? -6.435 -16.109 -11.586 1.00 93.50 98 PHE A CA 1
ATOM 736 C C . PHE A 1 98 ? -7.455 -15.551 -10.586 1.00 93.50 98 PHE A C 1
ATOM 738 O O . PHE A 1 98 ? -8.438 -16.229 -10.273 1.00 93.50 98 PHE A O 1
ATOM 745 N N . MET A 1 99 ? -7.267 -14.307 -10.133 1.00 93.88 99 MET A N 1
ATOM 746 C CA . MET A 1 99 ? -8.185 -13.629 -9.214 1.00 93.88 99 MET A CA 1
ATOM 747 C C . MET A 1 99 ? -9.608 -13.552 -9.783 1.00 93.88 99 MET A C 1
ATOM 749 O O . MET A 1 99 ? -10.572 -13.910 -9.101 1.00 93.88 99 MET A O 1
ATOM 753 N N . HIS A 1 100 ? -9.740 -13.186 -11.058 1.00 94.88 100 HIS A N 1
ATOM 754 C CA . HIS A 1 100 ? -11.017 -13.142 -11.760 1.00 94.88 100 HIS A CA 1
ATOM 755 C C . HIS A 1 100 ? -11.718 -14.507 -11.773 1.00 94.88 100 HIS A C 1
ATOM 757 O O . HIS A 1 100 ? -12.901 -14.619 -11.467 1.00 94.88 100 HIS A O 1
ATOM 763 N N . LYS A 1 101 ? -10.980 -15.582 -12.067 1.00 92.69 101 LYS A N 1
ATOM 764 C CA . LYS A 1 101 ? -11.552 -16.933 -12.175 1.00 92.69 101 LYS A CA 1
ATOM 765 C C . LYS A 1 101 ? -11.843 -17.599 -10.835 1.00 92.69 101 LYS A C 1
ATOM 767 O O . LYS A 1 101 ? -12.697 -18.484 -10.780 1.00 92.69 101 LYS A O 1
ATOM 772 N N . LYS A 1 102 ? -11.081 -17.279 -9.786 1.00 91.12 102 LYS A N 1
ATOM 773 C CA . LYS A 1 102 ? -11.069 -18.061 -8.537 1.00 91.12 102 LYS A CA 1
ATOM 774 C C . LYS A 1 102 ? -11.536 -17.293 -7.310 1.00 91.12 102 LYS A C 1
ATOM 776 O O . LYS A 1 102 ? -12.019 -17.928 -6.378 1.00 91.12 102 LYS A O 1
ATOM 781 N N . LEU A 1 103 ? -11.419 -15.967 -7.295 1.00 92.69 103 LEU A N 1
ATOM 782 C CA . LEU A 1 103 ? -11.561 -15.149 -6.086 1.00 92.69 103 LEU A CA 1
ATOM 783 C C . LEU A 1 103 ? -12.703 -14.126 -6.193 1.00 92.69 103 LEU A C 1
ATOM 785 O O . LEU A 1 103 ? -12.544 -12.971 -5.825 1.00 92.69 103 LEU A O 1
ATOM 789 N N . GLN A 1 104 ? -13.867 -14.554 -6.689 1.00 93.88 104 GLN A N 1
ATOM 790 C CA . GLN A 1 104 ? -15.056 -13.690 -6.815 1.00 93.88 104 GLN A CA 1
ATOM 791 C C . GLN A 1 104 ? -15.966 -13.705 -5.571 1.00 93.88 104 GLN A C 1
ATOM 793 O O . GLN A 1 104 ? -16.728 -12.760 -5.344 1.00 93.88 104 GLN A O 1
ATOM 798 N N . ASP A 1 105 ? -15.879 -14.770 -4.764 1.00 93.44 105 ASP A N 1
ATOM 799 C CA . ASP A 1 105 ? -16.578 -14.946 -3.479 1.00 93.44 105 ASP A CA 1
ATOM 800 C C . ASP A 1 105 ? -15.808 -14.246 -2.345 1.00 93.44 105 ASP A C 1
ATOM 802 O O . ASP A 1 105 ? -15.223 -14.882 -1.464 1.00 93.44 105 ASP A O 1
ATOM 806 N N . ILE A 1 106 ? -15.740 -12.920 -2.439 1.00 94.38 106 ILE A N 1
ATOM 807 C CA . ILE A 1 106 ? -15.142 -12.016 -1.454 1.00 94.38 106 ILE A CA 1
ATOM 808 C C . ILE A 1 106 ? -16.033 -10.781 -1.279 1.00 94.38 106 ILE A C 1
ATOM 810 O O . ILE A 1 106 ? -16.789 -10.412 -2.185 1.00 94.38 106 ILE A O 1
ATOM 814 N N . ASP A 1 107 ? -15.922 -10.143 -0.117 1.00 94.06 107 ASP A N 1
ATOM 815 C CA . ASP A 1 107 ? -16.704 -8.962 0.260 1.00 94.06 107 ASP A CA 1
ATOM 816 C C . ASP A 1 107 ? -15.996 -7.655 -0.120 1.00 94.06 107 ASP A C 1
ATOM 818 O O . ASP A 1 107 ? -16.632 -6.677 -0.506 1.00 94.06 107 ASP A O 1
ATOM 822 N N . PHE A 1 108 ? -14.668 -7.629 -0.006 1.00 97.44 108 PHE A N 1
ATOM 823 C CA . PHE A 1 108 ? -13.828 -6.484 -0.349 1.00 97.44 108 PHE A CA 1
ATOM 824 C C . PHE A 1 108 ? -12.389 -6.925 -0.647 1.00 97.44 108 PHE A C 1
ATOM 826 O O . PHE A 1 108 ? -12.005 -8.078 -0.422 1.00 97.44 108 PHE A O 1
ATOM 833 N N . ILE A 1 109 ? -11.600 -5.991 -1.166 1.00 98.12 109 ILE A N 1
ATOM 834 C CA . ILE A 1 109 ? -10.185 -6.134 -1.489 1.00 98.12 109 ILE A CA 1
ATOM 835 C C . ILE A 1 109 ? -9.430 -5.008 -0.789 1.00 98.12 109 ILE A C 1
ATOM 837 O O . ILE A 1 109 ? -9.822 -3.847 -0.894 1.00 98.12 109 ILE A O 1
ATOM 841 N N . ILE A 1 110 ? -8.336 -5.340 -0.117 1.00 98.50 110 ILE A N 1
ATOM 842 C CA . ILE A 1 110 ? -7.336 -4.367 0.323 1.00 98.50 110 ILE A CA 1
ATOM 843 C C . ILE A 1 110 ? -6.092 -4.503 -0.558 1.00 98.50 110 ILE A C 1
ATOM 845 O O . ILE A 1 110 ? -5.676 -5.620 -0.879 1.00 98.50 110 ILE A O 1
ATOM 849 N N . TYR A 1 111 ? -5.520 -3.372 -0.962 1.00 98.38 111 TYR A N 1
ATOM 850 C CA . TYR A 1 111 ? -4.286 -3.322 -1.738 1.00 98.38 111 TYR A CA 1
ATOM 851 C C . TYR A 1 111 ? -3.281 -2.404 -1.052 1.00 98.38 111 TYR A C 1
ATOM 853 O O . TYR A 1 111 ? -3.496 -1.198 -1.019 1.00 98.38 111 TYR A O 1
ATOM 861 N N . THR A 1 112 ? -2.211 -2.958 -0.482 1.00 97.75 112 THR A N 1
ATOM 862 C CA . THR A 1 112 ? -1.279 -2.205 0.382 1.00 97.75 112 THR A CA 1
ATOM 863 C C . THR A 1 112 ? -0.136 -1.506 -0.364 1.00 97.75 112 THR A C 1
ATOM 865 O O . THR A 1 112 ? 0.886 -1.205 0.240 1.00 97.75 112 THR A O 1
ATOM 868 N N . GLY A 1 113 ? -0.346 -1.177 -1.643 1.00 96.50 113 GLY A N 1
ATOM 869 C CA . GLY A 1 113 ? 0.544 -0.313 -2.421 1.00 96.50 113 GLY A CA 1
ATOM 870 C C . GLY A 1 113 ? 1.704 -1.039 -3.096 1.00 96.50 113 GLY A C 1
ATOM 871 O O . GLY A 1 113 ? 1.636 -2.248 -3.341 1.00 96.50 113 GLY A O 1
ATOM 872 N N . ASP A 1 114 ? 2.726 -0.257 -3.442 1.00 97.81 114 ASP A N 1
ATOM 873 C CA . ASP A 1 114 ? 3.900 -0.652 -4.224 1.00 97.81 114 ASP A CA 1
ATOM 874 C C . ASP A 1 114 ? 3.490 -1.180 -5.604 1.00 97.81 114 ASP A C 1
ATOM 876 O O . ASP A 1 114 ? 3.566 -2.356 -5.972 1.00 97.81 114 ASP A O 1
ATOM 880 N N . THR A 1 115 ? 2.935 -0.244 -6.366 1.00 98.19 115 THR A N 1
ATOM 881 C CA . THR A 1 115 ? 2.410 -0.430 -7.712 1.00 98.19 115 THR A CA 1
ATOM 882 C C . THR A 1 115 ? 3.503 -0.287 -8.750 1.00 98.19 115 THR A C 1
ATOM 884 O O . THR A 1 115 ? 3.629 -1.150 -9.616 1.00 98.19 115 THR A O 1
ATOM 887 N N . ALA A 1 116 ? 4.259 0.811 -8.708 1.00 98.19 116 ALA A N 1
ATOM 888 C CA . ALA A 1 116 ? 5.278 1.079 -9.712 1.00 98.19 116 ALA A CA 1
ATOM 889 C C . ALA A 1 116 ? 6.519 0.206 -9.490 1.00 98.19 116 ALA A C 1
ATOM 891 O O . ALA A 1 116 ? 6.858 -0.154 -8.360 1.00 98.19 116 ALA A O 1
ATOM 892 N N . ARG A 1 117 ? 7.221 -0.113 -10.581 1.00 97.62 117 ARG A N 1
ATOM 893 C CA . ARG A 1 117 ? 8.551 -0.728 -10.513 1.00 97.62 117 ARG A CA 1
ATOM 894 C C . ARG A 1 117 ? 9.507 0.101 -9.654 1.00 97.62 117 ARG A C 1
ATOM 896 O O . ARG A 1 117 ? 9.361 1.320 -9.538 1.00 97.62 117 ARG A O 1
ATOM 903 N N . HIS A 1 118 ? 10.534 -0.546 -9.133 1.00 97.44 118 HIS A N 1
ATOM 904 C CA . HIS A 1 118 ? 11.583 0.135 -8.402 1.00 97.44 118 HIS A CA 1
ATOM 905 C C . HIS A 1 118 ? 12.395 1.062 -9.317 1.00 97.44 118 HIS A C 1
ATOM 907 O O . HIS A 1 118 ? 12.656 0.765 -10.489 1.00 97.44 118 HIS A O 1
ATOM 913 N N . ASP A 1 119 ? 12.870 2.175 -8.761 1.00 94.94 119 ASP A N 1
ATOM 914 C CA . ASP A 1 119 ? 13.718 3.138 -9.470 1.00 94.94 119 ASP A CA 1
ATOM 915 C C . ASP A 1 119 ? 15.214 2.829 -9.299 1.00 94.94 119 ASP A C 1
ATOM 917 O O . ASP A 1 119 ? 15.973 3.601 -8.723 1.00 94.94 119 ASP A O 1
ATOM 921 N N . ARG A 1 120 ? 15.623 1.631 -9.733 1.00 94.50 120 ARG A N 1
ATOM 922 C CA . ARG A 1 120 ? 16.990 1.105 -9.542 1.00 94.50 120 ARG A CA 1
ATOM 923 C C . ARG A 1 120 ? 17.858 1.146 -10.804 1.00 94.50 120 ARG A C 1
ATOM 925 O O . ARG A 1 120 ? 19.028 0.774 -10.756 1.00 94.50 120 ARG A O 1
ATOM 932 N N . ASP A 1 121 ? 17.291 1.549 -11.941 1.00 96.31 121 ASP A N 1
ATOM 933 C CA . ASP A 1 121 ? 17.975 1.528 -13.234 1.00 96.31 121 ASP A CA 1
ATOM 934 C C . ASP A 1 121 ? 18.412 2.922 -13.688 1.00 96.31 121 ASP A C 1
ATOM 936 O O . ASP A 1 121 ? 17.652 3.638 -14.334 1.00 96.31 121 ASP A O 1
ATOM 940 N N . ASP A 1 122 ? 19.678 3.268 -13.464 1.00 95.44 122 ASP A N 1
ATOM 941 C CA . ASP A 1 122 ? 20.243 4.556 -13.893 1.00 95.44 122 ASP A CA 1
ATOM 942 C C . ASP A 1 122 ? 20.148 4.802 -15.412 1.00 95.44 122 ASP A C 1
ATOM 944 O O . ASP A 1 122 ? 20.206 5.942 -15.874 1.00 95.44 122 ASP A O 1
ATOM 948 N N . LYS A 1 123 ? 20.025 3.741 -16.223 1.00 97.06 123 LYS A N 1
ATOM 949 C CA . LYS A 1 123 ? 19.887 3.849 -17.687 1.00 97.06 123 LYS A CA 1
ATOM 950 C C . LYS A 1 123 ? 18.437 3.940 -18.144 1.00 97.06 123 LYS A C 1
ATOM 952 O O . LYS A 1 123 ? 18.195 4.237 -19.313 1.00 97.06 123 LYS A O 1
ATOM 957 N N . LEU A 1 124 ? 17.498 3.650 -17.252 1.00 96.75 124 LEU A N 1
ATOM 958 C CA . LEU A 1 124 ? 16.067 3.752 -17.481 1.00 96.75 124 LEU A CA 1
ATOM 959 C C . LEU A 1 124 ? 15.400 4.289 -16.204 1.00 96.75 124 LEU A C 1
ATOM 961 O O . LEU A 1 124 ? 14.690 3.546 -15.521 1.00 96.75 124 LEU A O 1
ATOM 965 N N . PRO A 1 125 ? 15.649 5.560 -15.845 1.00 96.44 125 PRO A N 1
ATOM 966 C CA . PRO A 1 125 ? 15.078 6.146 -14.640 1.00 96.44 125 PRO A CA 1
ATOM 967 C C . PRO A 1 125 ? 13.552 6.190 -14.741 1.00 96.44 125 PRO A C 1
ATOM 969 O O . PRO A 1 125 ? 12.991 6.420 -15.816 1.00 96.44 125 PRO A O 1
ATOM 972 N N . ARG A 1 126 ? 12.872 5.935 -13.623 1.00 96.12 126 ARG A N 1
ATOM 973 C CA . ARG A 1 126 ? 11.410 5.964 -13.536 1.00 96.12 126 ARG A CA 1
ATOM 974 C C . ARG A 1 126 ? 10.924 7.407 -13.610 1.00 96.12 126 ARG A C 1
ATOM 976 O O . ARG A 1 126 ? 11.377 8.276 -12.871 1.00 96.12 126 ARG A O 1
ATOM 983 N N . THR A 1 127 ? 9.976 7.675 -14.499 1.00 97.19 127 THR A N 1
ATOM 984 C CA . THR A 1 127 ? 9.396 9.012 -14.657 1.00 97.19 127 THR A CA 1
ATOM 985 C C . THR A 1 127 ? 8.088 9.152 -13.884 1.00 97.19 127 THR A C 1
ATOM 987 O O . THR A 1 127 ? 7.409 8.168 -13.598 1.00 97.19 127 THR A O 1
ATOM 990 N N . VAL A 1 128 ? 7.661 10.393 -13.628 1.00 98.00 128 VAL A N 1
ATOM 991 C CA . VAL A 1 128 ? 6.324 10.705 -13.080 1.00 98.00 128 VAL A CA 1
ATOM 992 C C . VAL A 1 128 ? 5.208 10.029 -13.887 1.00 98.00 128 VAL A C 1
ATOM 994 O O . VAL A 1 128 ? 4.248 9.514 -13.315 1.00 98.00 128 VAL A O 1
ATOM 997 N N . ALA A 1 129 ? 5.340 10.007 -15.216 1.00 98.19 129 ALA A N 1
ATOM 998 C CA . ALA A 1 129 ? 4.371 9.363 -16.092 1.00 98.19 129 ALA A CA 1
ATOM 999 C C . ALA A 1 129 ? 4.335 7.844 -15.878 1.00 98.19 129 ALA A C 1
ATOM 1001 O O . ALA A 1 129 ? 3.248 7.276 -15.857 1.00 98.19 129 ALA A O 1
ATOM 1002 N N . ASP A 1 130 ? 5.481 7.196 -15.657 1.00 98.00 130 ASP A N 1
ATOM 1003 C CA . ASP A 1 130 ? 5.538 5.756 -15.377 1.00 98.00 130 ASP A CA 1
ATOM 1004 C C . ASP A 1 130 ? 4.823 5.408 -14.070 1.00 98.00 130 ASP A C 1
ATOM 1006 O O . ASP A 1 130 ? 4.071 4.433 -14.030 1.00 98.00 130 ASP A O 1
ATOM 1010 N N . VAL A 1 131 ? 4.983 6.230 -13.026 1.00 98.31 131 VAL A N 1
ATOM 1011 C CA . VAL A 1 131 ? 4.273 6.056 -11.744 1.00 98.31 131 VAL A CA 1
ATOM 1012 C C . VAL A 1 131 ? 2.762 6.121 -11.954 1.00 98.31 131 VAL A C 1
ATOM 1014 O O . VAL A 1 131 ? 2.031 5.189 -11.612 1.00 98.31 131 VAL A O 1
ATOM 1017 N N . LEU A 1 132 ? 2.280 7.196 -12.586 1.00 98.56 132 LEU A N 1
ATOM 1018 C CA . LEU A 1 132 ? 0.849 7.399 -12.819 1.00 98.56 132 LEU A CA 1
ATOM 1019 C C . LEU A 1 132 ? 0.259 6.346 -13.767 1.00 98.56 132 LEU A C 1
ATOM 1021 O O . LEU A 1 132 ? -0.850 5.863 -13.532 1.00 98.56 132 LEU A O 1
ATOM 1025 N N . ASN A 1 133 ? 0.998 5.940 -14.803 1.00 98.50 133 ASN A N 1
ATOM 1026 C CA . ASN A 1 133 ? 0.582 4.882 -15.722 1.00 98.50 133 ASN A CA 1
ATOM 1027 C C . ASN A 1 133 ? 0.532 3.514 -15.033 1.00 98.50 133 ASN A C 1
ATOM 1029 O O . ASN A 1 133 ? -0.378 2.734 -15.318 1.00 98.50 133 ASN A O 1
ATOM 1033 N N . SER A 1 134 ? 1.451 3.230 -14.107 1.00 98.44 134 SER A N 1
ATOM 1034 C CA . SER A 1 134 ? 1.441 1.999 -13.307 1.00 98.44 134 SER A CA 1
ATOM 1035 C C . SER A 1 134 ? 0.197 1.938 -12.420 1.00 98.44 134 SER A C 1
ATOM 1037 O O . SER A 1 134 ? -0.555 0.962 -12.486 1.00 98.44 134 SER A O 1
ATOM 1039 N N . HIS A 1 135 ? -0.100 3.020 -11.687 1.00 98.31 135 HIS A N 1
ATOM 1040 C CA . HIS A 1 135 ? -1.344 3.140 -10.919 1.00 98.31 135 HIS A CA 1
ATOM 1041 C C . HIS A 1 135 ? -2.579 2.974 -11.787 1.00 98.31 135 HIS A C 1
ATOM 1043 O O . HIS A 1 135 ? -3.444 2.160 -11.465 1.00 98.31 135 HIS A O 1
ATOM 1049 N N . LYS A 1 136 ? -2.654 3.704 -12.903 1.00 98.31 136 LYS A N 1
ATOM 1050 C CA . LYS A 1 136 ? -3.780 3.604 -13.828 1.00 98.31 136 LYS A CA 1
ATOM 1051 C C . LYS A 1 136 ? -3.968 2.168 -14.320 1.00 98.31 136 LYS A C 1
ATOM 1053 O O . LYS A 1 136 ? -5.089 1.674 -14.341 1.00 98.31 136 LYS A O 1
ATOM 1058 N N . THR A 1 137 ? -2.883 1.491 -14.684 1.00 98.19 137 THR A N 1
ATOM 1059 C CA . THR A 1 137 ? -2.922 0.119 -15.203 1.00 98.19 137 THR A CA 1
ATOM 1060 C C . THR A 1 137 ? -3.458 -0.861 -14.161 1.00 98.19 137 THR A C 1
ATOM 1062 O O . THR A 1 137 ? -4.359 -1.644 -14.458 1.00 98.19 137 THR A O 1
ATOM 1065 N N . VAL A 1 138 ? -2.962 -0.801 -12.923 1.00 97.62 138 VAL A N 1
ATOM 1066 C CA . VAL A 1 138 ? -3.418 -1.691 -11.843 1.00 97.62 138 VAL A CA 1
ATOM 1067 C C . VAL A 1 138 ? -4.854 -1.381 -11.418 1.00 97.62 138 VAL A C 1
ATOM 1069 O O . VAL A 1 138 ? -5.648 -2.305 -11.231 1.00 97.62 138 VAL A O 1
ATOM 1072 N N . VAL A 1 139 ? -5.231 -0.103 -11.350 1.00 96.69 139 VAL A N 1
ATOM 1073 C CA . VAL A 1 139 ? -6.622 0.327 -11.136 1.00 96.69 139 VAL A CA 1
ATOM 1074 C C . VAL A 1 139 ? -7.541 -0.232 -12.222 1.00 96.69 139 VAL A C 1
ATOM 1076 O O . VAL A 1 139 ? -8.567 -0.832 -11.900 1.00 96.69 139 VAL A O 1
ATOM 1079 N N . ASP A 1 140 ? -7.154 -0.111 -13.494 1.00 97.69 140 ASP A N 1
ATOM 1080 C CA . ASP A 1 140 ? -7.913 -0.654 -14.621 1.00 97.69 140 ASP A CA 1
ATOM 1081 C C . ASP A 1 140 ? -8.042 -2.181 -14.518 1.00 97.69 140 ASP A C 1
ATOM 1083 O O . ASP A 1 140 ? -9.099 -2.731 -14.835 1.00 97.69 140 ASP A O 1
ATOM 1087 N N . TYR A 1 141 ? -7.003 -2.887 -14.058 1.00 97.56 141 TYR A N 1
ATOM 1088 C CA . TYR A 1 141 ? -7.084 -4.327 -13.827 1.00 97.56 141 TYR A CA 1
ATOM 1089 C C . TYR A 1 141 ? -8.076 -4.684 -12.721 1.00 97.56 141 TYR A C 1
ATOM 1091 O O . TYR A 1 141 ? -8.913 -5.563 -12.940 1.00 97.56 141 TYR A O 1
ATOM 1099 N N . PHE A 1 142 ? -8.052 -4.009 -11.570 1.00 97.06 142 PHE A N 1
ATOM 1100 C CA . PHE A 1 142 ? -9.051 -4.245 -10.524 1.00 97.06 142 PHE A CA 1
ATOM 1101 C C . PHE A 1 142 ? -10.465 -3.937 -11.017 1.00 97.06 142 PHE A C 1
ATOM 1103 O O . PHE A 1 142 ? -11.368 -4.753 -10.832 1.00 97.06 142 PHE A O 1
ATOM 1110 N N . TYR A 1 143 ? -10.643 -2.813 -11.711 1.00 96.06 143 TYR A N 1
ATOM 1111 C CA . TYR A 1 143 ? -11.939 -2.401 -12.238 1.00 96.06 143 TYR A CA 1
ATOM 1112 C C . TYR A 1 143 ? -12.506 -3.391 -13.266 1.00 96.06 143 TYR A C 1
ATOM 1114 O O . TYR A 1 143 ? -13.699 -3.679 -13.256 1.00 96.06 143 TYR A O 1
ATOM 1122 N N . LYS A 1 144 ? -11.663 -3.951 -14.143 1.00 96.69 144 LYS A N 1
ATOM 1123 C CA . LYS A 1 144 ? -12.089 -4.918 -15.170 1.00 96.69 144 LYS A CA 1
ATOM 1124 C C . LYS A 1 144 ? -12.349 -6.320 -14.619 1.00 96.69 144 LYS A C 1
ATOM 1126 O O . LYS A 1 144 ? -13.181 -7.036 -15.169 1.00 96.69 144 LYS A O 1
ATOM 1131 N N . ASN A 1 145 ? -11.616 -6.741 -13.587 1.00 96.62 145 ASN A N 1
ATOM 1132 C CA . ASN A 1 145 ? -11.648 -8.127 -13.104 1.00 96.62 145 ASN A CA 1
ATOM 1133 C C . ASN A 1 145 ? -12.629 -8.362 -11.944 1.00 96.62 145 ASN A C 1
ATOM 1135 O O . ASN A 1 145 ? -12.903 -9.523 -11.623 1.00 96.62 145 ASN A O 1
ATOM 1139 N N . PHE A 1 146 ? -13.166 -7.300 -11.336 1.00 96.44 146 PHE A N 1
ATOM 1140 C CA . PHE A 1 146 ? -14.093 -7.381 -10.209 1.00 96.44 146 PHE A CA 1
ATOM 1141 C C . PHE A 1 146 ? -15.321 -6.490 -10.407 1.00 96.44 146 PHE A C 1
ATOM 1143 O O . PHE A 1 146 ? -15.245 -5.413 -10.987 1.00 96.44 146 PHE A O 1
ATOM 1150 N N . ASP A 1 147 ? -16.460 -6.919 -9.859 1.00 94.69 147 ASP A N 1
ATOM 1151 C CA . ASP A 1 147 ? -17.655 -6.078 -9.750 1.00 94.69 147 ASP A CA 1
ATOM 1152 C C . ASP A 1 147 ? -17.455 -5.033 -8.643 1.00 94.69 147 ASP A C 1
ATOM 1154 O O . ASP A 1 147 ? -17.804 -5.263 -7.483 1.00 94.69 147 ASP A O 1
ATOM 1158 N N . THR A 1 148 ? -16.872 -3.889 -9.000 1.00 91.44 148 THR A N 1
ATOM 1159 C CA . THR A 1 148 ? -16.515 -2.795 -8.078 1.00 91.44 148 THR A CA 1
ATOM 1160 C C . THR A 1 148 ? -17.716 -2.102 -7.436 1.00 91.44 148 THR A C 1
ATOM 1162 O O . THR A 1 148 ? -17.558 -1.379 -6.454 1.00 91.44 148 THR A O 1
ATOM 1165 N N . LYS A 1 149 ? -18.936 -2.351 -7.931 1.00 90.50 149 LYS A N 1
ATOM 1166 C CA . LYS A 1 149 ? -20.171 -1.887 -7.278 1.00 90.50 149 LYS A CA 1
ATOM 1167 C C . LYS A 1 149 ? -20.520 -2.739 -6.060 1.00 90.50 149 LYS A C 1
ATOM 1169 O O . LYS A 1 149 ? -21.164 -2.247 -5.135 1.00 90.50 149 LYS A O 1
ATOM 1174 N N . ARG A 1 150 ? -20.110 -4.011 -6.065 1.00 91.94 150 ARG A N 1
ATOM 1175 C CA . ARG A 1 150 ? -20.351 -4.974 -4.984 1.00 91.94 150 ARG A CA 1
ATOM 1176 C C . ARG A 1 150 ? -19.128 -5.163 -4.091 1.00 91.94 150 ARG A C 1
ATOM 1178 O O . ARG A 1 150 ? -19.271 -5.176 -2.873 1.00 91.94 150 ARG A O 1
ATOM 1185 N N . ILE A 1 151 ? -17.953 -5.341 -4.688 1.00 94.75 151 ILE A N 1
ATOM 1186 C CA . ILE A 1 151 ? -16.684 -5.586 -4.001 1.00 94.75 151 ILE A CA 1
ATOM 1187 C C . ILE A 1 151 ? -15.950 -4.256 -3.879 1.00 94.75 151 ILE A C 1
ATOM 1189 O O . ILE A 1 151 ? -15.463 -3.713 -4.870 1.00 94.75 151 ILE A O 1
ATOM 1193 N N . LYS A 1 152 ? -15.828 -3.742 -2.655 1.00 94.69 152 LYS A N 1
ATOM 1194 C CA . LYS A 1 152 ? -15.043 -2.525 -2.419 1.00 94.69 152 LYS A CA 1
ATOM 1195 C C . LYS A 1 152 ? -13.556 -2.805 -2.599 1.00 94.69 152 LYS A C 1
ATOM 1197 O O . LYS A 1 152 ? -13.055 -3.791 -2.066 1.00 94.69 152 LYS A O 1
ATOM 1202 N N . PHE A 1 153 ? -12.857 -1.913 -3.289 1.00 97.00 153 PHE A N 1
ATOM 1203 C CA . PHE A 1 153 ? -11.406 -1.940 -3.447 1.00 97.00 153 PHE A CA 1
ATOM 1204 C C . PHE A 1 153 ? -10.788 -0.790 -2.654 1.00 97.00 153 PHE A C 1
ATOM 1206 O O . PHE A 1 153 ? -11.107 0.364 -2.918 1.00 97.00 153 PHE A O 1
ATOM 1213 N N . ILE A 1 154 ? -9.943 -1.097 -1.668 1.00 98.19 154 ILE A N 1
ATOM 1214 C CA . ILE A 1 154 ? -9.329 -0.107 -0.780 1.00 98.19 154 ILE A CA 1
ATOM 1215 C C . ILE A 1 154 ? -7.806 -0.109 -1.005 1.00 98.19 154 ILE A C 1
ATOM 1217 O O . ILE A 1 154 ? -7.116 -0.950 -0.419 1.00 98.19 154 ILE A O 1
ATOM 1221 N N . PRO A 1 155 ? -7.281 0.798 -1.849 1.00 97.19 155 PRO A N 1
ATOM 1222 C CA . PRO A 1 155 ? -5.852 0.932 -2.106 1.00 97.19 155 PRO A CA 1
ATOM 1223 C C . PRO A 1 155 ? -5.143 1.815 -1.070 1.00 97.19 155 PRO A C 1
ATOM 1225 O O . PRO A 1 155 ? -5.720 2.760 -0.531 1.00 97.19 155 PRO A O 1
ATOM 1228 N N . THR A 1 156 ? -3.871 1.524 -0.828 1.00 95.50 156 THR A N 1
ATOM 1229 C CA . THR A 1 156 ? -2.900 2.307 -0.051 1.00 95.50 156 THR A CA 1
ATOM 1230 C C . THR A 1 156 ? -1.744 2.720 -0.962 1.00 95.50 156 THR A C 1
ATOM 1232 O O . THR A 1 156 ? -1.575 2.159 -2.043 1.00 95.50 156 THR A O 1
ATOM 1235 N N . LEU A 1 157 ? -0.970 3.709 -0.522 1.00 93.62 157 LEU A N 1
ATOM 1236 C CA . LEU A 1 157 ? 0.284 4.109 -1.150 1.00 93.62 157 LEU A CA 1
ATOM 1237 C C . LEU A 1 157 ? 1.458 3.359 -0.536 1.00 93.62 157 LEU A C 1
ATOM 1239 O O . LEU A 1 157 ? 1.581 3.318 0.691 1.00 93.62 157 LEU A O 1
ATOM 1243 N N . GLY A 1 158 ? 2.298 2.790 -1.394 1.00 94.69 158 GLY A N 1
ATOM 1244 C CA . GLY A 1 158 ? 3.607 2.289 -1.008 1.00 94.69 158 GLY A CA 1
ATOM 1245 C C . GLY A 1 158 ? 4.731 3.284 -1.281 1.00 94.69 158 GLY A C 1
ATOM 1246 O O . GLY A 1 158 ? 4.490 4.363 -1.812 1.00 94.69 158 GLY A O 1
ATOM 1247 N N . ASN A 1 159 ? 5.952 2.913 -0.911 1.00 94.44 159 ASN A N 1
ATOM 1248 C CA . ASN A 1 159 ? 7.136 3.766 -0.995 1.00 94.44 159 ASN A CA 1
ATOM 1249 C C . ASN A 1 159 ? 7.773 3.824 -2.402 1.00 94.44 159 ASN A C 1
ATOM 1251 O O . ASN A 1 159 ? 8.733 4.562 -2.662 1.00 94.44 159 ASN A O 1
ATOM 1255 N N . ASN A 1 160 ? 7.254 3.012 -3.325 1.00 96.06 160 ASN A N 1
ATOM 1256 C CA . ASN A 1 160 ? 7.524 3.107 -4.756 1.00 96.06 160 ASN A CA 1
ATOM 1257 C C . ASN A 1 160 ? 6.396 3.815 -5.526 1.00 96.06 160 ASN A C 1
ATOM 1259 O O . ASN A 1 160 ? 6.493 3.969 -6.744 1.00 96.06 160 ASN A O 1
ATOM 1263 N N . ASP A 1 161 ? 5.341 4.273 -4.850 1.00 97.06 161 ASP A N 1
ATOM 1264 C CA . ASP A 1 161 ? 4.187 4.924 -5.482 1.00 97.06 161 ASP A CA 1
ATOM 1265 C C . ASP A 1 161 ? 4.312 6.456 -5.535 1.00 97.06 161 ASP A C 1
ATOM 1267 O O . ASP A 1 161 ? 3.494 7.151 -6.140 1.00 97.06 161 ASP A O 1
ATOM 1271 N N . GLU A 1 162 ? 5.372 7.011 -4.952 1.00 95.50 162 GLU A N 1
ATOM 1272 C CA . GLU A 1 162 ? 5.728 8.415 -5.074 1.00 95.50 162 GLU A CA 1
ATOM 1273 C C . GLU A 1 162 ? 6.501 8.718 -6.355 1.00 95.50 162 GLU A C 1
ATOM 1275 O O . GLU A 1 162 ? 7.189 7.876 -6.942 1.00 95.50 162 GLU A O 1
ATOM 1280 N N . PHE A 1 163 ? 6.462 9.991 -6.756 1.00 96.44 163 PHE A N 1
ATOM 1281 C CA . PHE A 1 163 ? 7.262 10.497 -7.872 1.00 96.44 163 PHE A CA 1
ATOM 1282 C C . PHE A 1 163 ? 8.765 10.411 -7.612 1.00 96.44 163 PHE A C 1
ATOM 1284 O O . PHE A 1 163 ? 9.528 10.228 -8.553 1.00 96.44 163 PHE A O 1
ATOM 1291 N N . ILE A 1 164 ? 9.180 10.527 -6.352 1.00 95.81 164 ILE A N 1
ATOM 1292 C CA . ILE A 1 164 ? 10.555 10.308 -5.914 1.00 95.81 164 ILE A CA 1
ATOM 1293 C C . ILE A 1 164 ? 10.479 9.275 -4.797 1.00 95.81 164 ILE A C 1
ATOM 1295 O O . ILE A 1 164 ? 9.766 9.492 -3.824 1.00 95.81 164 ILE A O 1
ATOM 1299 N N . HIS A 1 165 ? 11.191 8.164 -4.965 1.00 93.38 165 HIS A N 1
ATOM 1300 C CA . HIS A 1 165 ? 11.180 7.034 -4.036 1.00 93.38 165 HIS A CA 1
ATOM 1301 C C . HIS A 1 165 ? 11.366 7.471 -2.576 1.00 93.38 165 HIS A C 1
ATOM 1303 O O . HIS A 1 165 ? 12.251 8.276 -2.276 1.00 93.38 165 HIS A O 1
ATOM 1309 N N . ASP A 1 166 ? 10.520 6.950 -1.687 1.00 93.94 166 ASP A N 1
ATOM 1310 C CA . ASP A 1 166 ? 10.452 7.275 -0.257 1.00 93.94 166 ASP A CA 1
ATOM 1311 C C . ASP A 1 166 ? 10.109 8.739 0.091 1.00 93.94 166 ASP A C 1
ATOM 1313 O O . ASP A 1 166 ? 10.067 9.087 1.271 1.00 93.94 166 ASP A O 1
ATOM 1317 N N . GLN A 1 167 ? 9.882 9.631 -0.882 1.00 96.56 167 GLN A N 1
ATOM 1318 C CA . GLN A 1 167 ? 9.714 11.064 -0.619 1.00 96.56 167 GLN A CA 1
ATOM 1319 C C . GLN A 1 167 ? 8.276 11.528 -0.842 1.00 96.56 167 GLN A C 1
ATOM 1321 O O . GLN A 1 167 ? 7.809 11.689 -1.973 1.00 96.56 167 GLN A O 1
ATOM 1326 N N . ILE A 1 168 ? 7.609 11.878 0.257 1.00 96.50 168 ILE A N 1
ATOM 1327 C CA . ILE A 1 168 ? 6.294 12.517 0.228 1.00 96.50 168 ILE A CA 1
ATOM 1328 C C . ILE A 1 168 ? 6.166 13.568 1.327 1.00 96.50 168 ILE A C 1
ATOM 1330 O O . ILE A 1 168 ? 6.353 13.287 2.511 1.00 96.50 168 ILE A O 1
ATOM 1334 N N . ALA A 1 169 ? 5.821 14.790 0.923 1.00 96.06 169 ALA A N 1
ATOM 1335 C CA . ALA A 1 169 ? 5.446 15.867 1.830 1.00 96.06 169 ALA A CA 1
ATOM 1336 C C . ALA A 1 169 ? 3.944 15.810 2.149 1.00 96.06 169 ALA A C 1
ATOM 1338 O O . ALA A 1 169 ? 3.160 15.195 1.421 1.00 96.06 169 ALA A O 1
ATOM 1339 N N . LEU A 1 170 ? 3.537 16.499 3.217 1.00 94.75 170 LEU A N 1
ATOM 1340 C CA . LEU A 1 170 ? 2.121 16.728 3.496 1.00 94.75 170 LEU A CA 1
ATOM 1341 C C . LEU A 1 170 ? 1.475 17.491 2.324 1.00 94.75 170 LEU A C 1
ATOM 1343 O O . LEU A 1 170 ? 2.088 18.384 1.738 1.00 94.75 170 LEU A O 1
ATOM 1347 N N . GLY A 1 171 ? 0.249 17.118 1.970 1.00 93.00 171 GLY A N 1
ATOM 1348 C CA . GLY A 1 171 ? -0.496 17.724 0.874 1.00 93.00 171 GLY A CA 1
ATOM 1349 C C . GLY A 1 171 ? -1.079 19.110 1.200 1.00 93.00 171 GLY A C 1
ATOM 1350 O O . GLY A 1 171 ? -0.954 19.598 2.326 1.00 93.00 171 GLY A O 1
ATOM 1351 N N . PRO A 1 172 ? -1.757 19.738 0.220 1.00 95.06 172 PRO A N 1
ATOM 1352 C CA . PRO A 1 172 ? -2.107 19.176 -1.087 1.00 95.06 172 PRO A CA 1
ATOM 1353 C C . PRO A 1 172 ? -0.900 19.064 -2.030 1.00 95.06 172 PRO A C 1
ATOM 1355 O O . PRO A 1 172 ? -0.050 19.948 -2.076 1.00 95.06 172 PRO A O 1
ATOM 1358 N N . GLN A 1 173 ? -0.834 17.983 -2.814 1.00 95.25 173 GLN A N 1
ATOM 1359 C CA . GLN A 1 173 ? 0.231 17.778 -3.802 1.00 95.25 173 GLN A CA 1
ATOM 1360 C C . GLN A 1 173 ? -0.254 17.025 -5.057 1.00 95.25 173 GLN A C 1
ATOM 1362 O O . GLN A 1 173 ? -1.255 16.301 -4.984 1.00 95.25 173 GLN A O 1
ATOM 1367 N N . PRO A 1 174 ? 0.452 17.138 -6.205 1.00 97.12 174 PRO A N 1
ATOM 1368 C CA . PRO A 1 174 ? -0.009 16.562 -7.467 1.00 97.12 174 PRO A CA 1
ATOM 1369 C C . PRO A 1 174 ? -0.227 15.047 -7.432 1.00 97.12 174 PRO A C 1
ATOM 1371 O O . PRO A 1 174 ? -1.191 14.576 -8.030 1.00 97.12 174 PRO A O 1
ATOM 1374 N N . LEU A 1 175 ? 0.609 14.280 -6.723 1.00 97.50 175 LEU A N 1
ATOM 1375 C CA . LEU A 1 175 ? 0.431 12.828 -6.598 1.00 97.50 175 LEU A CA 1
ATOM 1376 C C . LEU A 1 175 ? -0.949 12.482 -6.013 1.00 97.50 175 LEU A C 1
ATOM 1378 O O . LEU A 1 175 ? -1.713 11.751 -6.636 1.00 97.50 175 LEU A O 1
ATOM 1382 N N . LEU A 1 176 ? -1.311 13.071 -4.868 1.00 97.69 176 LEU A N 1
ATOM 1383 C CA . LEU A 1 176 ? -2.588 12.799 -4.192 1.00 97.69 176 LEU A CA 1
ATOM 1384 C C . LEU A 1 176 ? -3.792 13.257 -5.025 1.00 97.69 176 LEU A C 1
ATOM 1386 O O . LEU A 1 176 ? -4.814 12.572 -5.059 1.00 97.69 176 LEU A O 1
ATOM 1390 N N . ALA A 1 177 ? -3.667 14.374 -5.749 1.00 97.75 177 ALA A N 1
ATOM 1391 C CA . ALA A 1 177 ? -4.704 14.833 -6.671 1.00 97.75 177 ALA A CA 1
ATOM 1392 C C . ALA A 1 177 ? -4.920 13.844 -7.833 1.00 97.75 177 ALA A C 1
ATOM 1394 O O . ALA A 1 177 ? -6.059 13.502 -8.148 1.00 97.75 177 ALA A O 1
ATOM 1395 N N . ASN A 1 178 ? -3.837 13.333 -8.431 1.00 98.19 178 ASN A N 1
ATOM 1396 C CA . ASN A 1 178 ? -3.925 12.335 -9.500 1.00 98.19 178 ASN A CA 1
ATOM 1397 C C . ASN A 1 178 ? -4.517 11.014 -8.997 1.00 98.19 178 ASN A C 1
ATOM 1399 O O . ASN A 1 178 ? -5.386 10.446 -9.652 1.00 98.19 178 ASN A O 1
ATOM 1403 N N . LEU A 1 179 ? -4.105 10.543 -7.819 1.00 97.69 179 LEU A N 1
ATOM 1404 C CA . LEU A 1 179 ? -4.650 9.321 -7.224 1.00 97.69 179 LEU A CA 1
ATOM 1405 C C . LEU A 1 179 ? -6.124 9.467 -6.853 1.00 97.69 179 LEU A C 1
ATOM 1407 O O . LEU A 1 179 ? -6.895 8.539 -7.071 1.00 97.69 179 LEU A O 1
ATOM 1411 N N . THR A 1 180 ? -6.540 10.645 -6.379 1.00 97.50 180 THR A N 1
ATOM 1412 C CA . THR A 1 180 ? -7.960 10.948 -6.141 1.00 97.50 180 THR A CA 1
ATOM 1413 C C . THR A 1 180 ? -8.775 10.759 -7.419 1.00 97.50 180 THR A C 1
ATOM 1415 O O . THR A 1 180 ? -9.824 10.123 -7.386 1.00 97.50 180 THR A O 1
ATOM 1418 N N . ALA A 1 181 ? -8.277 11.260 -8.555 1.00 97.62 181 ALA A N 1
ATOM 1419 C CA . ALA A 1 181 ? -8.940 11.098 -9.846 1.00 97.62 181 ALA A CA 1
ATOM 1420 C C . ALA A 1 181 ? -8.924 9.640 -10.337 1.00 97.62 181 ALA A C 1
ATOM 1422 O O . ALA A 1 181 ? -9.936 9.146 -10.824 1.00 97.62 181 ALA A O 1
ATOM 1423 N N . LEU A 1 182 ? -7.800 8.932 -10.182 1.00 97.31 182 LEU A N 1
ATOM 1424 C CA . LEU A 1 182 ? -7.684 7.525 -10.581 1.00 97.31 182 LEU A CA 1
ATOM 1425 C C . LEU A 1 182 ? -8.584 6.604 -9.749 1.00 97.31 182 LEU A C 1
ATOM 1427 O O . LEU A 1 182 ? -9.064 5.597 -10.261 1.00 97.31 182 LEU A O 1
ATOM 1431 N N . TRP A 1 183 ? -8.811 6.924 -8.477 1.00 96.94 183 TRP A N 1
ATOM 1432 C CA . TRP A 1 183 ? -9.609 6.099 -7.568 1.00 96.94 183 TRP A CA 1
ATOM 1433 C C . TRP A 1 183 ? -11.086 6.497 -7.500 1.00 96.94 183 TRP A C 1
ATOM 1435 O O . TRP A 1 183 ? -11.864 5.807 -6.839 1.00 96.94 183 TRP A O 1
ATOM 1445 N N . GLU A 1 184 ? -11.491 7.559 -8.203 1.00 94.94 184 GLU A N 1
ATOM 1446 C CA . GLU A 1 184 ? -12.882 8.023 -8.285 1.00 94.94 184 GLU A CA 1
ATOM 1447 C C . GLU A 1 184 ? -13.882 6.892 -8.601 1.00 94.94 184 GLU A C 1
ATOM 1449 O O . GLU A 1 184 ? -14.865 6.771 -7.860 1.00 94.94 184 GLU A O 1
ATOM 1454 N N . PRO A 1 185 ? -13.610 5.963 -9.547 1.00 93.19 185 PRO A N 1
ATOM 1455 C CA . PRO A 1 185 ? -14.558 4.901 -9.888 1.00 93.19 185 PRO A CA 1
ATOM 1456 C C . PRO A 1 185 ? -14.884 3.930 -8.743 1.00 93.19 185 PRO A C 1
ATOM 1458 O O . PRO A 1 185 ? -15.859 3.182 -8.837 1.00 93.19 185 PRO A O 1
ATOM 1461 N N . PHE A 1 186 ? -14.080 3.903 -7.674 1.00 94.62 186 PHE A N 1
ATOM 1462 C CA . PHE A 1 186 ? -14.297 3.043 -6.507 1.00 94.62 186 PHE A CA 1
ATOM 1463 C C . PHE A 1 186 ? -15.180 3.688 -5.428 1.00 94.62 186 PHE A C 1
ATOM 1465 O O . PHE A 1 186 ? -15.502 3.021 -4.443 1.00 94.62 186 PHE A O 1
ATOM 1472 N N . ASN A 1 187 ? -15.588 4.954 -5.608 1.00 94.00 187 ASN A N 1
ATOM 1473 C CA . ASN A 1 187 ? -16.469 5.696 -4.699 1.00 94.00 187 ASN A CA 1
ATOM 1474 C C . ASN A 1 187 ? -16.010 5.614 -3.227 1.00 94.00 187 ASN A C 1
ATOM 1476 O O . ASN A 1 187 ? -16.761 5.226 -2.325 1.00 94.00 187 ASN A O 1
ATOM 1480 N N . LEU A 1 188 ? -14.726 5.912 -3.014 1.00 96.31 188 LEU A N 1
ATOM 1481 C CA . LEU A 1 188 ? -14.079 5.868 -1.707 1.00 96.31 188 LEU A CA 1
ATOM 1482 C C . LEU A 1 188 ? -14.284 7.172 -0.934 1.00 96.31 188 LEU A C 1
ATOM 1484 O O . LEU A 1 188 ? -14.357 8.259 -1.505 1.00 96.31 188 LEU A O 1
ATOM 1488 N N . ASN A 1 189 ? -14.290 7.069 0.392 1.00 96.56 189 ASN A N 1
ATOM 1489 C CA . ASN A 1 189 ? -14.406 8.200 1.313 1.00 96.56 189 ASN A CA 1
ATOM 1490 C C . ASN A 1 189 ? -13.078 8.987 1.433 1.00 96.56 189 ASN A C 1
ATOM 1492 O O . ASN A 1 189 ? -12.555 9.156 2.534 1.00 96.56 189 ASN A O 1
ATOM 1496 N N . LEU A 1 190 ? -12.506 9.433 0.310 1.00 96.44 190 LEU A N 1
ATOM 1497 C CA . LEU A 1 190 ? -11.196 10.095 0.268 1.00 96.44 190 LEU A CA 1
ATOM 1498 C C . LEU A 1 190 ? -11.238 11.468 0.965 1.00 96.44 190 LEU A C 1
ATOM 1500 O O . LEU A 1 190 ? -10.562 11.689 1.973 1.00 96.44 190 LEU A O 1
ATOM 1504 N N . GLY A 1 191 ? -12.079 12.376 0.459 1.00 94.19 191 GLY A N 1
ATOM 1505 C CA . GLY A 1 191 ? -12.300 13.711 1.025 1.00 94.19 191 GLY A CA 1
ATOM 1506 C C . GLY A 1 191 ? -11.027 14.551 1.216 1.00 94.19 191 GLY A C 1
ATOM 1507 O O . GLY A 1 191 ? -9.968 14.277 0.651 1.00 94.19 191 GLY A O 1
ATOM 1508 N N . GLU A 1 192 ? -11.129 15.588 2.050 1.00 95.19 192 GLU A N 1
ATOM 1509 C CA . GLU A 1 192 ? -10.000 16.480 2.365 1.00 95.19 192 GLU A CA 1
ATOM 1510 C C . GLU A 1 192 ? -8.866 15.766 3.111 1.00 95.19 192 GLU A C 1
ATOM 1512 O O . GLU A 1 192 ? -7.699 16.120 2.957 1.00 95.19 192 GLU A O 1
ATOM 1517 N N . THR A 1 193 ? -9.189 14.745 3.913 1.00 96.50 193 THR A N 1
ATOM 1518 C CA . THR A 1 193 ? -8.179 13.973 4.647 1.00 96.50 193 THR A CA 1
ATOM 1519 C C . THR A 1 193 ? -7.234 13.258 3.684 1.00 96.50 193 THR A C 1
ATOM 1521 O O . THR A 1 193 ? -6.020 13.350 3.856 1.00 96.50 193 THR A O 1
ATOM 1524 N N . PHE A 1 194 ? -7.754 12.633 2.625 1.00 98.00 194 PHE A N 1
ATOM 1525 C CA . PHE A 1 194 ? -6.901 12.036 1.605 1.00 98.00 194 PHE A CA 1
ATOM 1526 C C . PHE A 1 194 ? -6.175 13.094 0.772 1.00 98.00 194 PHE A C 1
ATOM 1528 O O . PHE A 1 194 ? -4.978 12.955 0.544 1.00 98.00 194 PHE A O 1
ATOM 1535 N N . ALA A 1 195 ? -6.851 14.176 0.373 1.00 96.12 195 ALA A N 1
ATOM 1536 C CA . ALA A 1 195 ? -6.233 15.232 -0.435 1.00 96.12 195 ALA A CA 1
ATOM 1537 C C . ALA A 1 195 ? -5.002 15.869 0.244 1.00 96.12 195 ALA A C 1
ATOM 1539 O O . ALA A 1 195 ? -4.029 16.207 -0.432 1.00 96.12 195 ALA A O 1
ATOM 1540 N N . ASN A 1 196 ? -5.030 15.990 1.575 1.00 96.12 196 ASN A N 1
ATOM 1541 C CA . ASN A 1 196 ? -3.952 16.592 2.362 1.00 96.12 196 ASN A CA 1
ATOM 1542 C C . ASN A 1 196 ? -2.999 15.564 2.995 1.00 96.12 196 ASN A C 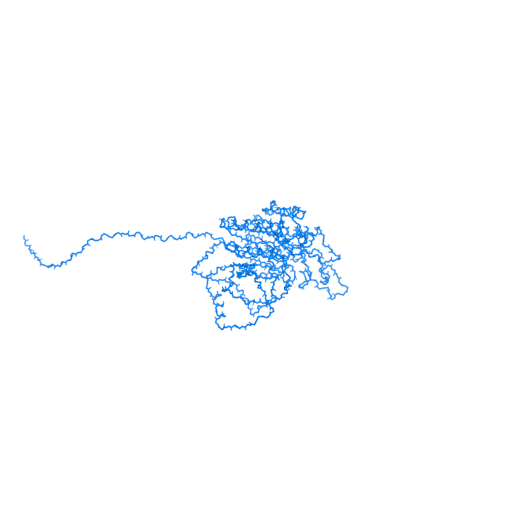1
ATOM 1544 O O . ASN A 1 196 ? -1.865 15.899 3.321 1.00 96.12 196 ASN A O 1
ATOM 1548 N N . GLY A 1 197 ? -3.438 14.323 3.206 1.00 96.88 197 GLY A N 1
ATOM 1549 C CA . GLY A 1 197 ? -2.692 13.326 3.977 1.00 96.88 197 GLY A CA 1
ATOM 1550 C C . GLY A 1 197 ? -2.355 12.038 3.227 1.00 96.88 197 GLY A C 1
ATOM 1551 O O . GLY A 1 197 ? -1.396 11.362 3.588 1.00 96.88 197 GLY A O 1
ATOM 1552 N N . GLY A 1 198 ? -3.097 11.680 2.183 1.00 97.62 198 GLY A N 1
ATOM 1553 C CA . GLY A 1 198 ? -2.973 10.374 1.530 1.00 97.62 198 GLY A CA 1
ATOM 1554 C C . GLY A 1 198 ? -3.486 9.206 2.381 1.00 97.62 198 GLY A C 1
ATOM 1555 O O . GLY A 1 198 ? -3.150 8.062 2.105 1.00 97.62 198 GLY A O 1
ATOM 1556 N N . TYR A 1 199 ? -4.286 9.482 3.415 1.00 98.25 199 TYR A N 1
ATOM 1557 C CA . TYR A 1 199 ? -4.903 8.493 4.302 1.00 98.25 199 TYR A CA 1
ATOM 1558 C C . TYR A 1 199 ? -6.395 8.792 4.485 1.00 98.25 199 TYR A C 1
ATOM 1560 O O . TYR A 1 199 ? -6.828 9.938 4.356 1.00 98.25 199 TYR A O 1
ATOM 1568 N N . PHE A 1 200 ? -7.203 7.765 4.752 1.00 98.50 200 PHE A N 1
ATOM 1569 C CA . PHE A 1 200 ? -8.661 7.892 4.861 1.00 98.50 200 PHE A CA 1
ATOM 1570 C C . PHE A 1 200 ? -9.291 6.708 5.605 1.00 98.50 200 PHE A C 1
ATOM 1572 O O . PHE A 1 200 ? -8.633 5.717 5.918 1.00 98.50 200 PHE A O 1
ATOM 1579 N N . THR A 1 201 ? -10.588 6.797 5.907 1.00 98.19 201 THR A N 1
ATOM 1580 C CA . THR A 1 201 ? -11.346 5.666 6.468 1.00 98.19 201 THR A CA 1
ATOM 1581 C C . THR A 1 201 ? -12.401 5.187 5.488 1.00 98.19 201 THR A C 1
ATOM 1583 O O . THR A 1 201 ? -13.037 5.996 4.821 1.00 98.19 201 THR A O 1
ATOM 1586 N N . GLN A 1 202 ? -12.632 3.879 5.418 1.00 97.81 202 GLN A N 1
ATOM 1587 C CA . GLN A 1 202 ? -13.646 3.292 4.552 1.00 97.81 202 GLN A CA 1
ATOM 1588 C C . GLN A 1 202 ? -14.432 2.211 5.283 1.00 97.81 202 GLN A C 1
ATOM 1590 O O . GLN A 1 202 ? -13.887 1.191 5.696 1.00 97.81 202 GLN A O 1
ATOM 1595 N N . ASP A 1 203 ? -15.748 2.383 5.375 1.00 95.81 203 ASP A N 1
ATOM 1596 C CA . ASP A 1 203 ? -16.616 1.324 5.885 1.00 95.81 203 ASP A CA 1
ATOM 1597 C C . ASP A 1 203 ? -16.694 0.182 4.868 1.00 95.81 203 ASP A C 1
ATOM 1599 O O . ASP A 1 203 ? -17.153 0.385 3.736 1.00 95.81 203 ASP A O 1
ATOM 1603 N N . VAL A 1 204 ? -16.271 -1.014 5.280 1.00 94.75 204 VAL A N 1
ATOM 1604 C CA . VAL A 1 204 ? -16.413 -2.258 4.500 1.00 94.75 204 VAL A CA 1
ATOM 1605 C C . VAL A 1 204 ? -17.619 -3.069 4.961 1.00 94.75 204 VAL A C 1
ATOM 1607 O O . VAL A 1 204 ? -18.249 -3.743 4.155 1.00 94.75 204 VAL A O 1
ATOM 1610 N N . LEU A 1 205 ? -18.010 -2.919 6.231 1.00 91.69 205 LEU A N 1
ATOM 1611 C CA . LEU A 1 205 ? -19.307 -3.339 6.755 1.00 91.69 205 LEU A CA 1
ATOM 1612 C C . LEU A 1 205 ? -19.892 -2.185 7.582 1.00 91.69 205 LEU A C 1
ATOM 1614 O O . LEU A 1 205 ? -19.466 -1.989 8.727 1.00 91.69 205 LEU A O 1
ATOM 1618 N N . PRO A 1 206 ? -20.852 -1.418 7.038 1.00 90.50 206 PRO A N 1
ATOM 1619 C CA . PRO A 1 206 ? -21.399 -0.235 7.699 1.00 90.50 206 PRO A CA 1
ATOM 1620 C C . PRO A 1 206 ? -21.820 -0.490 9.155 1.00 90.50 206 PRO A C 1
ATOM 1622 O O . PRO A 1 206 ? -22.579 -1.415 9.455 1.00 90.50 206 PRO A O 1
ATOM 1625 N N . GLY A 1 207 ? -21.293 0.320 10.081 1.00 88.12 207 GLY A N 1
ATOM 1626 C CA . GLY A 1 207 ? -21.570 0.221 11.521 1.00 88.12 207 GLY A CA 1
ATOM 1627 C C . GLY A 1 207 ? -21.072 -1.065 12.201 1.00 88.12 207 GLY A C 1
ATOM 1628 O O . GLY A 1 207 ? -21.580 -1.432 13.271 1.00 88.12 207 GLY A O 1
ATOM 1629 N N . LYS A 1 208 ? -20.146 -1.800 11.565 1.00 89.06 208 LYS A N 1
ATOM 1630 C CA . LYS A 1 208 ? -19.586 -3.069 12.067 1.00 89.06 208 LYS A CA 1
ATOM 1631 C C . LYS A 1 208 ? -18.077 -3.183 11.883 1.00 89.06 208 LYS A C 1
ATOM 1633 O O . LYS A 1 208 ? -17.413 -3.653 12.807 1.00 89.06 208 LYS A O 1
ATOM 1638 N N . LEU A 1 209 ? -17.562 -2.806 10.715 1.00 92.44 209 LEU A N 1
ATOM 1639 C CA . LEU A 1 209 ? -16.148 -2.893 10.370 1.00 92.44 209 LEU A CA 1
ATOM 1640 C C . LEU A 1 209 ? -15.754 -1.749 9.435 1.00 92.44 209 LEU A C 1
ATOM 1642 O O . LEU A 1 209 ? -16.300 -1.612 8.335 1.00 92.44 209 LEU A O 1
ATOM 1646 N N . GLN A 1 210 ? -14.767 -0.981 9.875 1.00 96.12 210 GLN A N 1
ATOM 1647 C CA . GLN A 1 210 ? -14.152 0.098 9.118 1.00 96.12 210 GLN A CA 1
ATOM 1648 C C . GLN A 1 210 ? -12.684 -0.229 8.845 1.00 96.12 210 GLN A C 1
ATOM 1650 O O . GLN A 1 210 ? -11.995 -0.787 9.697 1.00 96.12 210 GLN A O 1
ATOM 1655 N N . VAL A 1 211 ? -12.206 0.127 7.659 1.00 98.38 211 VAL A N 1
ATOM 1656 C CA . VAL A 1 211 ? -10.785 0.142 7.318 1.00 98.38 211 VAL A CA 1
ATOM 1657 C C . VAL A 1 211 ? -10.245 1.545 7.573 1.00 98.38 211 VAL A C 1
ATOM 1659 O O . VAL A 1 211 ? -10.788 2.518 7.058 1.00 98.38 211 VAL A O 1
ATOM 1662 N N . ILE A 1 212 ? -9.182 1.642 8.359 1.00 98.56 212 ILE A N 1
ATOM 1663 C CA . ILE A 1 212 ? -8.344 2.824 8.531 1.00 98.56 212 ILE A CA 1
ATOM 1664 C C . ILE A 1 212 ? -7.142 2.625 7.605 1.00 98.56 212 ILE A C 1
ATOM 1666 O O . ILE A 1 212 ? -6.259 1.814 7.885 1.00 98.56 212 ILE A O 1
ATOM 1670 N N . ASN A 1 213 ? -7.153 3.319 6.473 1.00 98.44 213 ASN A N 1
ATOM 1671 C CA . ASN A 1 213 ? -6.054 3.353 5.519 1.00 98.44 213 ASN A CA 1
ATOM 1672 C C . ASN A 1 213 ? -5.076 4.446 5.942 1.00 98.44 213 ASN A C 1
ATOM 1674 O O . ASN A 1 213 ? -5.499 5.585 6.136 1.00 98.44 213 ASN A O 1
ATOM 1678 N N . THR A 1 214 ? -3.805 4.095 6.115 1.00 98.00 214 THR A N 1
ATOM 1679 C CA . THR A 1 214 ? -2.760 5.022 6.563 1.00 98.00 214 THR A CA 1
ATOM 1680 C C . THR A 1 214 ? -1.707 5.233 5.486 1.00 98.00 214 THR A C 1
ATOM 1682 O O . THR A 1 214 ? -1.414 4.330 4.710 1.00 98.00 214 THR A O 1
ATOM 1685 N N . ASN A 1 215 ? -1.061 6.390 5.516 1.00 97.62 215 ASN A N 1
ATOM 1686 C CA . ASN A 1 215 ? 0.118 6.713 4.734 1.00 97.62 215 ASN A CA 1
ATOM 1687 C C . ASN A 1 215 ? 1.364 6.603 5.628 1.00 97.62 215 ASN A C 1
ATOM 1689 O O . ASN A 1 215 ? 1.799 7.593 6.224 1.00 97.62 215 ASN A O 1
ATOM 1693 N N . SER A 1 216 ? 1.927 5.401 5.783 1.00 95.62 216 SER A N 1
ATOM 1694 C CA . SER A 1 216 ? 3.093 5.196 6.662 1.00 95.62 216 SER A CA 1
ATOM 1695 C C . SER A 1 216 ? 4.367 5.869 6.171 1.00 95.62 216 SER A C 1
ATOM 1697 O O . SER A 1 216 ? 5.346 5.905 6.905 1.00 95.62 216 SER A O 1
ATOM 1699 N N . MET A 1 217 ? 4.372 6.459 4.980 1.00 95.81 217 MET A N 1
ATOM 1700 C CA . MET A 1 217 ? 5.522 7.191 4.455 1.00 95.81 217 MET A CA 1
ATOM 1701 C C . MET A 1 217 ? 5.877 8.415 5.292 1.00 95.81 217 MET A C 1
ATOM 1703 O O . MET A 1 217 ? 7.033 8.826 5.333 1.00 95.81 217 MET A O 1
ATOM 1707 N N . TYR A 1 218 ? 4.917 8.960 6.042 1.00 97.56 218 TYR A N 1
ATOM 1708 C CA . TYR A 1 218 ? 5.195 9.993 7.042 1.00 97.56 218 TYR A CA 1
ATOM 1709 C C . TYR A 1 218 ? 5.907 9.476 8.292 1.00 97.56 218 TYR A C 1
ATOM 1711 O O . TYR A 1 218 ? 6.282 10.272 9.149 1.00 97.56 218 TYR A O 1
ATOM 1719 N N . PHE A 1 219 ? 6.060 8.161 8.424 1.00 95.75 219 PHE A N 1
ATOM 1720 C CA . PHE A 1 219 ? 6.806 7.535 9.503 1.00 95.75 219 PHE A CA 1
ATOM 1721 C C . PHE A 1 219 ? 8.210 7.134 9.054 1.00 95.75 219 PHE A C 1
ATOM 1723 O O . PHE A 1 219 ? 9.051 6.944 9.919 1.00 95.75 219 PHE A O 1
ATOM 1730 N N . PHE A 1 220 ? 8.490 7.019 7.750 1.00 93.06 220 PHE A N 1
ATOM 1731 C CA . PHE A 1 220 ? 9.755 6.486 7.232 1.00 93.06 220 PHE A CA 1
ATOM 1732 C C . PHE A 1 220 ? 10.934 7.417 7.517 1.00 93.06 220 PHE A C 1
ATOM 1734 O O . PHE A 1 220 ? 10.933 8.570 7.096 1.00 93.06 220 PHE A O 1
ATOM 1741 N N . ALA A 1 221 ? 11.995 6.884 8.126 1.00 90.62 221 ALA A N 1
ATOM 1742 C CA . ALA A 1 221 ? 13.229 7.621 8.394 1.00 90.62 221 ALA A CA 1
ATOM 1743 C C . ALA A 1 221 ? 13.953 8.073 7.111 1.00 90.62 221 ALA A C 1
ATOM 1745 O O . ALA A 1 221 ? 14.753 9.014 7.140 1.00 90.62 221 ALA A O 1
ATOM 1746 N N . ASP A 1 222 ? 13.705 7.396 5.987 1.00 91.25 222 ASP A N 1
ATOM 1747 C CA . ASP A 1 222 ? 14.271 7.729 4.679 1.00 91.25 222 ASP A CA 1
ATOM 1748 C C . ASP A 1 222 ? 13.464 8.810 3.928 1.00 91.25 222 ASP A C 1
ATOM 1750 O O . ASP A 1 222 ? 14.011 9.439 3.021 1.00 91.25 222 ASP A O 1
ATOM 1754 N N . ASN A 1 223 ? 12.251 9.154 4.383 1.00 95.88 223 ASN A N 1
ATOM 1755 C CA . ASN A 1 223 ? 11.498 10.302 3.873 1.00 95.88 223 ASN A CA 1
ATOM 1756 C C . ASN A 1 223 ? 12.055 11.613 4.445 1.00 95.88 223 ASN A C 1
ATOM 1758 O O . ASN A 1 223 ? 11.764 11.999 5.575 1.00 95.88 223 ASN A O 1
ATOM 1762 N N . LYS A 1 224 ? 12.858 12.329 3.654 1.00 95.94 224 LYS A N 1
ATOM 1763 C CA . LYS A 1 224 ? 13.544 13.561 4.074 1.00 95.94 224 LYS A CA 1
ATOM 1764 C C . LYS A 1 224 ? 12.669 14.809 3.969 1.00 95.94 224 LYS A C 1
ATOM 1766 O O . LYS A 1 224 ? 13.115 15.888 4.351 1.00 95.94 224 LYS A O 1
ATOM 1771 N N . LEU A 1 225 ? 11.443 14.677 3.460 1.00 97.12 225 LEU A N 1
ATOM 1772 C CA . LEU A 1 225 ? 10.473 15.772 3.374 1.00 97.12 225 LEU A CA 1
ATOM 1773 C C . LEU A 1 225 ? 9.659 15.951 4.661 1.00 97.12 225 LEU A C 1
ATOM 1775 O O . LEU A 1 225 ? 8.898 16.912 4.777 1.00 97.12 225 LEU A O 1
ATOM 1779 N N . VAL A 1 226 ? 9.805 15.036 5.619 1.00 97.00 226 VAL A N 1
ATOM 1780 C CA . VAL A 1 226 ? 9.118 15.065 6.911 1.00 97.00 226 VAL A CA 1
ATOM 1781 C C . VAL A 1 226 ? 10.116 14.892 8.053 1.00 97.00 226 VAL A C 1
ATOM 1783 O O . VAL A 1 226 ? 11.287 14.577 7.853 1.00 97.00 226 VAL A O 1
ATOM 1786 N N . THR A 1 227 ? 9.649 15.137 9.269 1.00 97.19 227 THR A N 1
ATOM 1787 C CA . THR A 1 227 ? 10.414 14.958 10.506 1.00 97.19 227 THR A CA 1
ATOM 1788 C C . THR A 1 227 ? 9.767 13.884 11.377 1.00 97.19 227 THR A C 1
ATOM 1790 O O . THR A 1 227 ? 8.614 13.513 11.146 1.00 97.19 227 THR A O 1
ATOM 1793 N N . ASP A 1 228 ? 10.487 13.437 12.409 1.00 96.12 228 ASP A N 1
ATOM 1794 C CA . ASP A 1 228 ? 9.975 12.486 13.404 1.00 96.12 228 ASP A CA 1
ATOM 1795 C C . ASP A 1 228 ? 8.688 13.000 14.092 1.00 96.12 228 ASP A C 1
ATOM 1797 O O . ASP A 1 228 ? 8.373 14.195 14.090 1.00 96.12 228 ASP A O 1
ATOM 1801 N N . CYS A 1 229 ? 7.914 12.073 14.651 1.00 96.44 229 CYS A N 1
ATOM 1802 C CA . CYS A 1 229 ? 6.550 12.277 15.128 1.00 96.44 229 CYS A CA 1
ATOM 1803 C C . CYS A 1 229 ? 6.442 13.017 16.470 1.00 96.44 229 CYS A C 1
ATOM 1805 O O . CYS A 1 229 ? 5.335 13.395 16.861 1.00 96.44 229 CYS A O 1
ATOM 1807 N N . ASP A 1 230 ? 7.552 13.212 17.180 1.00 94.88 230 ASP A N 1
ATOM 1808 C CA . ASP A 1 230 ? 7.650 14.037 18.388 1.00 94.88 230 ASP A CA 1
ATOM 1809 C C . ASP A 1 230 ? 7.881 15.525 18.083 1.00 94.88 230 ASP A C 1
ATOM 1811 O O . ASP A 1 230 ? 7.731 16.364 18.971 1.00 94.88 230 ASP A O 1
ATOM 1815 N N . VAL A 1 231 ? 8.179 15.875 16.828 1.00 97.44 231 VAL A N 1
ATOM 1816 C CA . VAL A 1 231 ? 8.237 17.267 16.380 1.00 97.44 231 VAL A CA 1
ATOM 1817 C C . VAL A 1 231 ? 6.821 17.811 16.192 1.00 97.44 231 VAL A C 1
ATOM 1819 O O . VAL A 1 231 ? 5.993 17.225 15.481 1.00 97.44 231 VAL A O 1
ATOM 1822 N N . ASP A 1 232 ? 6.546 18.963 16.804 1.00 96.00 232 ASP A N 1
ATOM 1823 C CA . ASP A 1 232 ? 5.264 19.654 16.687 1.00 96.00 232 ASP A CA 1
ATOM 1824 C C . ASP A 1 232 ? 4.921 19.959 15.223 1.00 96.00 232 ASP A C 1
ATOM 1826 O O . ASP A 1 232 ? 5.698 20.556 14.482 1.00 96.00 232 ASP A O 1
ATOM 1830 N N . GLY A 1 233 ? 3.724 19.544 14.802 1.00 95.19 233 GLY A N 1
ATOM 1831 C CA . GLY A 1 233 ? 3.248 19.738 13.430 1.00 95.19 233 GLY A CA 1
ATOM 1832 C C . GLY A 1 233 ? 3.833 18.769 12.397 1.00 95.19 233 GLY A C 1
ATOM 1833 O O . GLY A 1 233 ? 3.523 18.911 11.216 1.00 95.19 233 GLY A O 1
ATOM 1834 N N . SER A 1 234 ? 4.624 17.771 12.808 1.00 97.81 234 SER A N 1
ATOM 1835 C CA . SER A 1 234 ? 5.094 16.711 11.908 1.00 97.81 234 SER A CA 1
ATOM 1836 C C . SER A 1 234 ? 3.930 15.986 11.219 1.00 97.81 234 SER A C 1
ATOM 1838 O O . SER A 1 234 ? 2.890 15.706 11.826 1.00 97.81 234 SER A O 1
ATOM 1840 N N . ALA A 1 235 ? 4.113 15.629 9.944 1.00 97.94 235 ALA A N 1
ATOM 1841 C CA . ALA A 1 235 ? 3.106 14.898 9.169 1.00 97.94 235 ALA A CA 1
ATOM 1842 C C . ALA A 1 235 ? 2.729 13.564 9.842 1.00 97.94 235 ALA A C 1
ATOM 1844 O O . ALA A 1 235 ? 1.548 13.212 9.933 1.00 97.94 235 ALA A O 1
ATOM 1845 N N . GLY A 1 236 ? 3.730 12.859 10.382 1.00 97.88 236 GLY A N 1
ATOM 1846 C CA . GLY A 1 236 ? 3.532 11.623 11.125 1.00 97.88 236 GLY A CA 1
ATOM 1847 C C . GLY A 1 236 ? 2.762 11.841 12.431 1.00 97.88 236 GLY A C 1
ATOM 1848 O O . GLY A 1 236 ? 1.785 11.136 12.685 1.00 97.88 236 GLY A O 1
ATOM 1849 N N . GLY A 1 237 ? 3.110 12.866 13.218 1.00 98.25 237 GLY A N 1
ATOM 1850 C CA . GLY A 1 237 ? 2.398 13.211 14.452 1.00 98.25 237 GLY A CA 1
ATOM 1851 C C . GLY A 1 237 ? 0.935 13.613 14.217 1.00 98.25 237 GLY A C 1
ATOM 1852 O O . GLY A 1 237 ? 0.048 13.202 14.972 1.00 98.25 237 GLY A O 1
ATOM 1853 N N . ILE A 1 238 ? 0.653 14.364 13.145 1.00 98.38 238 ILE A N 1
ATOM 1854 C CA . ILE A 1 238 ? -0.717 14.715 12.727 1.00 98.38 238 ILE A CA 1
ATOM 1855 C C . ILE A 1 238 ? -1.515 13.449 12.399 1.00 98.38 238 ILE A C 1
ATOM 1857 O O . ILE A 1 238 ? -2.624 13.264 12.911 1.00 98.38 238 ILE A O 1
ATOM 1861 N N . GLN A 1 239 ? -0.947 12.553 11.588 1.00 98.50 239 GLN A N 1
ATOM 1862 C CA . GLN A 1 239 ? -1.616 11.310 11.219 1.00 98.50 239 GLN A CA 1
ATOM 1863 C C . GLN A 1 239 ? -1.831 10.390 12.429 1.00 98.50 239 GLN A C 1
ATOM 1865 O O . GLN A 1 239 ? -2.914 9.834 12.569 1.00 98.50 239 GLN A O 1
ATOM 1870 N N . LEU A 1 240 ? -0.861 10.246 13.338 1.00 98.56 240 LEU A N 1
ATOM 1871 C CA . LEU A 1 240 ? -1.006 9.398 14.530 1.00 98.56 240 LEU A CA 1
ATOM 1872 C C . LEU A 1 240 ? -2.147 9.871 15.439 1.00 98.56 240 LEU A C 1
ATOM 1874 O O . LEU A 1 240 ? -2.959 9.051 15.877 1.00 98.56 240 LEU A O 1
ATOM 1878 N N . LYS A 1 241 ? -2.284 11.189 15.645 1.00 98.44 241 LYS A N 1
ATOM 1879 C CA . LYS A 1 241 ? -3.439 11.777 16.350 1.00 98.44 241 LYS A CA 1
ATOM 1880 C C . LYS A 1 241 ? -4.755 11.469 15.629 1.00 98.44 241 LYS A C 1
ATOM 1882 O O . LYS A 1 241 ? -5.758 11.154 16.269 1.00 98.44 241 LYS A O 1
ATOM 1887 N N . TRP A 1 242 ? -4.758 11.518 14.297 1.00 98.62 242 TRP A N 1
ATOM 1888 C CA . TRP A 1 242 ? -5.924 11.159 13.488 1.00 98.62 242 TRP A CA 1
ATOM 1889 C C . TRP A 1 242 ? -6.277 9.662 13.586 1.00 98.62 242 TRP A C 1
ATOM 1891 O O . TRP A 1 242 ? -7.457 9.330 13.733 1.00 98.62 242 TRP A O 1
ATOM 1901 N N . ILE A 1 243 ? -5.294 8.753 13.579 1.00 98.62 243 ILE A N 1
ATOM 1902 C CA . ILE A 1 243 ? -5.522 7.308 13.766 1.00 98.62 243 ILE A CA 1
ATOM 1903 C C . ILE A 1 243 ? -6.127 7.069 15.154 1.00 98.62 243 ILE A C 1
ATOM 1905 O O . ILE A 1 243 ? -7.159 6.406 15.262 1.00 98.62 243 ILE A O 1
ATOM 1909 N N . GLN A 1 244 ? -5.548 7.663 16.205 1.00 98.62 244 GLN A N 1
ATOM 1910 C CA . GLN A 1 244 ? -6.064 7.568 17.573 1.00 98.62 244 GLN A CA 1
ATOM 1911 C C . GLN A 1 244 ? -7.526 8.011 17.663 1.00 98.62 244 GLN A C 1
ATOM 1913 O O . GLN A 1 244 ? -8.359 7.292 18.213 1.00 98.62 244 GLN A O 1
ATOM 1918 N N . ALA A 1 245 ? -7.862 9.162 17.077 1.00 98.69 245 ALA A N 1
ATOM 1919 C CA . ALA A 1 245 ? -9.225 9.678 17.091 1.00 98.69 245 ALA A CA 1
ATOM 1920 C C . ALA A 1 245 ? -10.221 8.726 16.403 1.00 98.69 245 ALA A C 1
ATOM 1922 O O . ALA A 1 245 ? -11.335 8.549 16.894 1.00 98.69 245 ALA A O 1
ATOM 1923 N N . ASN A 1 246 ? -9.845 8.088 15.289 1.00 98.44 246 ASN A N 1
ATOM 1924 C CA . ASN A 1 246 ? -10.722 7.135 14.600 1.00 98.44 246 ASN A CA 1
ATOM 1925 C C . ASN A 1 246 ? -10.844 5.797 15.341 1.00 98.44 246 ASN A C 1
ATOM 1927 O O . ASN A 1 246 ? -11.942 5.248 15.425 1.00 98.44 246 ASN A O 1
ATOM 1931 N N . LEU A 1 247 ? -9.770 5.307 15.960 1.00 98.19 247 LEU A N 1
ATOM 1932 C CA . LEU A 1 247 ? -9.833 4.124 16.822 1.00 98.19 247 LEU A CA 1
ATOM 1933 C C . LEU A 1 247 ? -10.695 4.371 18.068 1.00 98.19 247 LEU A C 1
ATOM 1935 O O . LEU A 1 247 ? -11.483 3.507 18.454 1.00 98.19 247 LEU A O 1
ATOM 1939 N N . GLN A 1 248 ? -10.616 5.565 18.658 1.00 98.38 248 GLN A N 1
ATOM 1940 C CA . GLN A 1 248 ? -11.473 5.949 19.776 1.00 98.38 248 GLN A CA 1
ATOM 1941 C C . GLN A 1 248 ? -12.946 6.039 19.350 1.00 98.38 248 GLN A C 1
ATOM 1943 O O . GLN A 1 248 ? -13.807 5.472 20.021 1.00 98.38 248 GLN A O 1
ATOM 1948 N N . LYS A 1 249 ? -13.246 6.619 18.178 1.00 97.56 249 LYS A N 1
ATOM 1949 C CA . LYS A 1 249 ? -14.602 6.578 17.597 1.00 97.56 249 LYS A CA 1
ATOM 1950 C C . LYS A 1 249 ? -15.096 5.145 17.377 1.00 97.56 249 LYS A C 1
ATOM 1952 O O . LYS A 1 249 ? -16.276 4.880 17.608 1.00 97.56 249 LYS A O 1
ATOM 1957 N N . ALA A 1 250 ? -14.227 4.226 16.948 1.00 95.25 250 ALA A N 1
ATOM 1958 C CA . ALA A 1 250 ? -14.563 2.809 16.796 1.00 95.25 250 ALA A CA 1
ATOM 1959 C C . ALA A 1 250 ? -14.921 2.152 18.128 1.00 95.25 250 ALA A C 1
ATOM 1961 O O . ALA A 1 250 ? -15.944 1.468 18.229 1.00 95.25 250 ALA A O 1
ATOM 1962 N N . ARG A 1 251 ? -14.134 2.439 19.167 1.00 94.81 251 ARG A N 1
ATOM 1963 C CA . ARG A 1 251 ? -14.380 1.977 20.535 1.00 94.81 251 ARG A CA 1
ATOM 1964 C C . ARG A 1 251 ? -15.713 2.481 21.076 1.00 94.81 251 ARG A C 1
ATOM 1966 O O . ARG A 1 251 ? -16.540 1.672 21.501 1.00 94.81 251 ARG A O 1
ATOM 1973 N N . ASP A 1 252 ? -15.958 3.784 20.987 1.00 96.06 252 ASP A N 1
ATOM 1974 C CA . ASP A 1 252 ? -17.185 4.412 21.488 1.00 96.06 252 ASP A CA 1
ATOM 1975 C C . ASP A 1 252 ? -18.418 3.955 20.697 1.00 96.06 252 ASP A C 1
ATOM 1977 O O . ASP A 1 252 ? -19.468 3.640 21.266 1.00 96.06 252 ASP A O 1
ATOM 1981 N N . GLY A 1 253 ? -18.268 3.836 19.376 1.00 93.81 253 GLY A N 1
ATOM 1982 C CA . GLY A 1 253 ? -19.295 3.351 18.457 1.00 93.81 253 GLY A CA 1
ATOM 1983 C C . GLY A 1 253 ? -19.498 1.833 18.467 1.00 93.81 253 GLY A C 1
ATOM 1984 O O . GLY A 1 253 ? -20.429 1.346 17.822 1.00 93.81 253 GLY A O 1
ATOM 1985 N N . LYS A 1 254 ? -18.665 1.076 19.196 1.00 91.12 254 LYS A N 1
ATOM 1986 C CA . LYS A 1 254 ? -18.708 -0.395 19.304 1.00 91.12 254 LYS A CA 1
ATOM 1987 C C . LYS A 1 254 ? -18.653 -1.104 17.945 1.00 91.12 254 LYS A C 1
ATOM 1989 O O . LYS A 1 254 ? -19.368 -2.088 17.721 1.00 91.12 254 LYS A O 1
ATOM 1994 N N . TYR A 1 255 ? -17.807 -0.612 17.047 1.00 88.44 255 TYR A N 1
ATOM 1995 C CA . TYR A 1 255 ? -17.474 -1.270 15.784 1.00 88.44 255 TYR A CA 1
ATOM 1996 C C . TYR A 1 255 ? -15.983 -1.607 15.726 1.00 88.44 255 TYR A C 1
ATOM 1998 O O . TYR A 1 255 ? -15.179 -1.111 16.510 1.00 88.44 255 TYR A O 1
ATOM 2006 N N . ASN A 1 256 ? -15.625 -2.515 14.825 1.00 90.00 256 ASN A N 1
ATOM 2007 C CA . ASN A 1 256 ? -14.260 -3.000 14.681 1.00 90.00 256 ASN A CA 1
ATOM 2008 C C . ASN A 1 256 ? -13.487 -2.167 13.658 1.00 90.00 256 ASN A C 1
ATOM 2010 O O . ASN A 1 256 ? -14.076 -1.652 12.704 1.00 90.00 256 ASN A O 1
ATOM 2014 N N . ALA A 1 257 ? -12.168 -2.123 13.815 1.00 94.81 257 ALA A N 1
ATOM 2015 C CA . ALA A 1 257 ? -11.267 -1.492 12.864 1.00 94.81 257 ALA A CA 1
ATOM 2016 C C . ALA A 1 257 ? -10.280 -2.507 12.275 1.00 94.81 257 ALA A C 1
ATOM 2018 O O . ALA A 1 257 ? -9.742 -3.362 12.988 1.00 94.81 257 ALA A O 1
ATOM 2019 N N . TYR A 1 258 ? -10.032 -2.380 10.976 1.00 97.38 258 TYR A N 1
ATOM 2020 C CA . TYR A 1 258 ? -8.845 -2.893 10.302 1.00 97.38 258 TYR A CA 1
ATOM 2021 C C . TYR A 1 258 ? -7.917 -1.735 9.988 1.00 97.38 258 TYR A C 1
ATOM 2023 O O . TYR A 1 258 ? -8.387 -0.686 9.566 1.00 97.38 258 TYR A O 1
ATOM 2031 N N . ILE A 1 259 ? -6.618 -1.922 10.182 1.00 98.06 259 ILE A N 1
ATOM 2032 C CA . ILE A 1 259 ? -5.601 -0.963 9.750 1.00 98.06 259 ILE A CA 1
ATOM 2033 C C . ILE A 1 259 ? -4.909 -1.546 8.521 1.00 98.06 259 ILE A C 1
ATOM 2035 O O . ILE A 1 259 ? -4.524 -2.715 8.536 1.00 98.06 259 ILE A O 1
ATOM 2039 N N . ILE A 1 260 ? -4.777 -0.748 7.466 1.00 97.81 260 ILE A N 1
ATOM 2040 C CA . ILE A 1 260 ? -3.967 -1.098 6.296 1.00 97.81 260 ILE A CA 1
ATOM 2041 C C . ILE A 1 260 ? -2.903 -0.029 6.084 1.00 97.81 260 ILE A C 1
ATOM 2043 O O . ILE A 1 260 ? -3.180 1.165 6.214 1.00 97.81 260 ILE A O 1
ATOM 2047 N N . THR A 1 261 ? -1.690 -0.481 5.799 1.00 93.50 261 THR A N 1
ATOM 2048 C CA . THR A 1 261 ? -0.486 0.345 5.683 1.00 93.50 261 THR A CA 1
ATOM 2049 C C . THR A 1 261 ? 0.518 -0.374 4.782 1.00 93.50 261 THR A C 1
ATOM 2051 O O . THR A 1 261 ? 0.444 -1.596 4.680 1.00 93.50 261 THR A O 1
ATOM 2054 N N . VAL A 1 262 ? 1.451 0.330 4.134 1.00 89.69 262 VAL A N 1
ATOM 20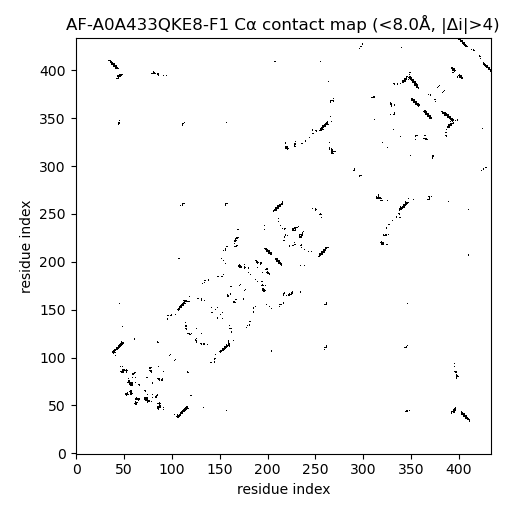55 C CA . VAL A 1 262 ? 2.504 -0.352 3.354 1.00 89.69 262 VAL A CA 1
ATOM 2056 C C . VAL A 1 262 ? 3.480 -1.086 4.282 1.00 89.69 262 VAL A C 1
ATOM 2058 O O . VAL A 1 262 ? 3.780 -2.255 4.053 1.00 89.69 262 VAL A O 1
ATOM 2061 N N . SER A 1 263 ? 3.873 -0.463 5.399 1.00 83.38 263 SER A N 1
ATOM 2062 C CA . SER A 1 263 ? 4.782 -1.042 6.401 1.00 83.38 263 SER A CA 1
ATOM 2063 C C . SER A 1 263 ? 4.244 -0.885 7.831 1.00 83.38 263 SER A C 1
ATOM 2065 O O . SER A 1 263 ? 3.520 0.071 8.124 1.00 83.38 263 SER A O 1
ATOM 2067 N N . ASP A 1 264 ? 4.580 -1.839 8.706 1.00 61.00 264 ASP A N 1
ATOM 2068 C CA . ASP A 1 264 ? 4.317 -1.848 10.160 1.00 61.00 264 ASP A CA 1
ATOM 2069 C C . ASP A 1 264 ? 5.590 -1.701 11.015 1.00 61.00 264 ASP A C 1
ATOM 2071 O O . ASP A 1 264 ? 5.492 -1.737 12.242 1.00 61.00 264 ASP A O 1
ATOM 2075 N N . ASP A 1 265 ? 6.732 -1.648 10.310 1.00 60.97 265 ASP A N 1
ATOM 2076 C CA . ASP A 1 265 ? 8.144 -1.744 10.694 1.00 60.97 265 ASP A CA 1
ATOM 2077 C C . ASP A 1 265 ? 8.552 -2.724 11.812 1.00 60.97 265 ASP A C 1
ATOM 2079 O O . ASP A 1 265 ? 9.619 -2.620 12.426 1.00 60.97 265 ASP A O 1
ATOM 2083 N N . GLY A 1 266 ? 7.846 -3.859 11.856 1.00 53.06 266 GLY A N 1
ATOM 2084 C CA . GLY A 1 266 ? 8.400 -5.159 12.253 1.00 53.06 266 GLY A CA 1
ATOM 2085 C C . GLY A 1 266 ? 9.556 -5.663 11.360 1.00 53.06 266 GLY A C 1
ATOM 2086 O O . GLY A 1 266 ? 9.985 -6.810 11.507 1.00 53.06 266 GLY A O 1
ATOM 2087 N N . SER A 1 267 ? 10.097 -4.824 10.469 1.00 52.06 267 SER A N 1
ATOM 2088 C CA . SER A 1 267 ? 11.338 -5.010 9.699 1.00 52.06 267 SER A CA 1
ATOM 2089 C C . SER A 1 267 ? 12.570 -5.200 10.595 1.00 52.06 267 SER A C 1
ATOM 2091 O O . SER A 1 267 ? 13.557 -5.815 10.192 1.00 52.06 267 SER A O 1
ATOM 2093 N N . PHE A 1 268 ? 12.512 -4.722 11.844 1.00 42.88 268 PHE A N 1
ATOM 2094 C CA . PHE A 1 268 ? 13.515 -5.002 12.868 1.00 42.88 268 PHE A CA 1
ATOM 2095 C C . PHE A 1 268 ? 13.285 -6.392 13.484 1.00 42.88 268 PHE A C 1
ATOM 2097 O O . PHE A 1 268 ? 12.829 -6.536 14.620 1.00 42.88 268 PHE A O 1
ATOM 2104 N N . ALA A 1 269 ? 13.640 -7.458 12.764 1.00 38.69 269 ALA A N 1
ATOM 2105 C CA . ALA A 1 269 ? 13.932 -8.713 13.443 1.00 38.69 269 ALA A CA 1
ATOM 2106 C C . ALA A 1 269 ? 15.212 -8.492 14.254 1.00 38.69 269 ALA A C 1
ATOM 2108 O O . ALA A 1 269 ? 16.300 -8.395 13.687 1.00 38.69 269 ALA A O 1
ATOM 2109 N N . LEU A 1 270 ? 15.089 -8.386 15.582 1.00 35.50 270 LEU A N 1
ATOM 2110 C CA . LEU A 1 270 ? 16.229 -8.472 16.492 1.00 35.50 270 LEU A CA 1
ATOM 2111 C C . LEU A 1 270 ? 17.119 -9.628 16.024 1.00 35.50 270 LEU A C 1
ATOM 2113 O O . LEU A 1 270 ? 16.739 -10.798 16.124 1.00 35.50 270 LEU A O 1
ATOM 2117 N N . ALA A 1 271 ? 18.317 -9.307 15.535 1.00 32.78 271 ALA A N 1
ATOM 2118 C CA . ALA A 1 271 ? 19.408 -10.258 15.481 1.00 32.78 271 ALA A CA 1
ATOM 2119 C C . ALA A 1 271 ? 19.732 -10.604 16.938 1.00 32.78 271 ALA A C 1
ATOM 2121 O O . ALA A 1 271 ? 20.593 -9.982 17.559 1.00 32.78 271 ALA A O 1
ATOM 2122 N N . ALA A 1 272 ? 18.974 -11.536 17.521 1.00 29.53 272 ALA A N 1
ATOM 2123 C CA . ALA A 1 272 ? 19.203 -12.038 18.861 1.00 29.53 272 ALA A CA 1
ATOM 2124 C C . ALA A 1 272 ? 20.543 -12.780 18.851 1.00 29.53 272 ALA A C 1
ATOM 2126 O O . ALA A 1 272 ? 20.619 -13.990 18.647 1.00 29.53 272 ALA A O 1
ATOM 2127 N N . LYS A 1 273 ? 21.633 -12.031 19.029 1.00 26.50 273 LYS A N 1
ATOM 2128 C CA . LYS A 1 273 ? 22.926 -12.587 19.394 1.00 26.50 273 LYS A CA 1
ATOM 2129 C C . LYS A 1 273 ? 22.761 -13.192 20.788 1.00 26.50 273 LYS A C 1
ATOM 2131 O O . LYS A 1 273 ? 22.576 -12.471 21.760 1.00 26.50 273 LYS A O 1
ATOM 2136 N N . ASN A 1 274 ? 22.856 -14.520 20.835 1.00 28.08 274 ASN A N 1
ATOM 2137 C CA . ASN A 1 274 ? 22.981 -15.377 22.015 1.00 28.08 274 ASN A CA 1
ATOM 2138 C C . ASN A 1 274 ? 21.763 -15.440 22.950 1.00 28.08 274 ASN A C 1
ATOM 2140 O O . ASN A 1 274 ? 21.721 -14.783 23.985 1.00 28.08 274 ASN A O 1
ATOM 2144 N N . ILE A 1 275 ? 20.834 -16.356 22.661 1.00 29.31 275 ILE A N 1
ATOM 2145 C CA . ILE A 1 275 ? 19.911 -16.893 23.671 1.00 29.31 275 ILE A CA 1
ATOM 2146 C C . ILE A 1 275 ? 20.021 -18.420 23.637 1.00 29.31 275 ILE A C 1
ATOM 2148 O O . ILE A 1 275 ? 19.663 -19.062 22.652 1.00 29.31 275 ILE A O 1
ATOM 2152 N N . SER A 1 276 ? 20.585 -18.985 24.706 1.00 23.84 276 SER A N 1
ATOM 2153 C CA . SER A 1 276 ? 20.733 -20.428 24.909 1.00 23.84 276 SER A CA 1
ATOM 2154 C C . SER A 1 276 ? 19.401 -21.046 25.336 1.00 23.84 276 SER A C 1
ATOM 2156 O O . SER A 1 276 ? 18.649 -20.457 26.114 1.00 23.84 276 SER A O 1
ATOM 2158 N N . LEU A 1 277 ? 19.108 -22.233 24.811 1.00 25.94 277 LEU A N 1
ATOM 2159 C CA . LEU A 1 277 ? 17.841 -22.933 24.969 1.00 25.94 277 LEU A CA 1
ATOM 2160 C C . LEU A 1 277 ? 17.970 -24.029 26.038 1.00 25.94 277 LEU A C 1
ATOM 2162 O O . LEU A 1 277 ? 18.716 -24.986 25.847 1.00 25.94 277 LEU A O 1
ATOM 2166 N N . THR A 1 278 ? 17.166 -23.952 27.099 1.00 23.53 278 THR A N 1
ATOM 2167 C CA . THR A 1 278 ? 16.884 -25.104 27.970 1.00 23.53 278 THR A CA 1
ATOM 2168 C C . THR A 1 278 ? 15.381 -25.352 27.957 1.00 23.53 278 THR A C 1
ATOM 2170 O O . THR A 1 278 ? 14.623 -24.710 28.680 1.00 23.53 278 THR A O 1
ATOM 2173 N N . ILE A 1 279 ? 14.927 -26.278 27.109 1.00 32.00 279 ILE A N 1
ATOM 2174 C CA . ILE A 1 279 ? 13.536 -26.744 27.124 1.00 32.00 279 ILE A CA 1
ATOM 2175 C C . ILE A 1 279 ? 13.378 -27.669 28.334 1.00 32.00 279 ILE A C 1
ATOM 2177 O O . ILE A 1 279 ? 13.950 -28.756 28.355 1.00 32.00 279 ILE A O 1
ATOM 2181 N N . SER A 1 280 ? 12.585 -27.277 29.334 1.00 27.48 280 SER A N 1
ATOM 2182 C CA . SER A 1 280 ? 12.120 -28.236 30.340 1.00 27.48 280 SER A CA 1
ATOM 2183 C C . SER A 1 280 ? 10.922 -29.018 29.783 1.00 27.48 280 SER A C 1
ATOM 2185 O O . SER A 1 280 ? 9.983 -28.462 29.202 1.00 27.48 280 SER A O 1
ATOM 2187 N N . ASN A 1 281 ? 10.983 -30.341 29.931 1.00 35.34 281 ASN A N 1
ATOM 2188 C CA . ASN A 1 281 ? 10.195 -31.349 29.210 1.00 35.34 281 ASN A CA 1
ATOM 2189 C C . ASN A 1 281 ? 8.664 -31.339 29.432 1.00 35.34 281 ASN A C 1
ATOM 2191 O O . ASN A 1 281 ? 7.985 -32.252 28.972 1.00 35.34 281 ASN A O 1
ATOM 2195 N N . ASN A 1 282 ? 8.083 -30.320 30.073 1.00 37.19 282 ASN A N 1
ATOM 2196 C CA . ASN A 1 282 ? 6.638 -30.253 30.337 1.00 37.19 282 ASN A CA 1
ATOM 2197 C C . ASN A 1 282 ? 5.875 -29.162 29.559 1.00 37.19 282 ASN A C 1
ATOM 2199 O O . ASN A 1 282 ? 4.645 -29.202 29.519 1.00 37.19 282 ASN A O 1
ATOM 2203 N N . LEU A 1 283 ? 6.556 -28.236 28.870 1.00 37.81 283 LEU A N 1
ATOM 2204 C CA . LEU A 1 283 ? 5.901 -27.155 28.105 1.00 37.81 283 LEU A CA 1
ATOM 2205 C C . LEU A 1 283 ? 5.628 -27.503 26.629 1.00 37.81 283 LEU A C 1
ATOM 2207 O O . LEU A 1 283 ? 4.635 -27.039 26.062 1.00 37.81 283 LEU A O 1
ATOM 2211 N N . GLY A 1 284 ? 6.415 -28.401 26.023 1.00 32.59 284 GLY A N 1
ATOM 2212 C CA . GLY A 1 284 ? 6.202 -28.853 24.636 1.00 32.59 284 GLY A CA 1
ATOM 2213 C C . GLY A 1 284 ? 4.856 -29.566 24.422 1.00 32.59 284 GLY A C 1
ATOM 2214 O O . GLY A 1 284 ? 4.203 -29.407 23.389 1.00 32.59 284 GLY A O 1
ATOM 2215 N N . ALA A 1 285 ? 4.371 -30.282 25.439 1.00 31.92 285 ALA A N 1
ATOM 2216 C CA . ALA A 1 285 ? 3.068 -30.944 25.406 1.00 31.92 285 ALA A CA 1
ATOM 2217 C C . ALA A 1 285 ? 1.883 -29.966 25.533 1.00 31.92 285 ALA A C 1
ATOM 2219 O O . ALA A 1 285 ? 0.784 -30.265 25.057 1.00 31.92 285 ALA A O 1
ATOM 2220 N N . MET A 1 286 ? 2.085 -28.793 26.144 1.00 33.22 286 MET A N 1
ATOM 2221 C CA . MET A 1 286 ? 1.036 -27.787 26.333 1.00 33.22 286 MET A CA 1
ATOM 2222 C C . MET A 1 286 ? 0.775 -27.004 25.038 1.00 33.22 286 MET A C 1
ATOM 2224 O O . MET A 1 286 ? -0.386 -26.799 24.677 1.00 33.22 286 MET A O 1
ATOM 2228 N N . PHE A 1 287 ? 1.833 -26.697 24.279 1.00 36.16 287 PHE A N 1
ATOM 2229 C CA . PHE A 1 287 ? 1.743 -26.076 22.953 1.00 36.16 287 PHE A CA 1
ATOM 2230 C C . PHE A 1 287 ? 0.996 -26.983 21.955 1.00 36.16 287 PHE A C 1
ATOM 2232 O O . PHE A 1 287 ? 0.050 -26.552 21.298 1.00 36.16 287 PHE A O 1
ATOM 2239 N N . LEU A 1 288 ? 1.300 -28.289 21.944 1.00 32.31 288 LEU A N 1
ATOM 2240 C CA . LEU A 1 288 ? 0.590 -29.277 21.116 1.00 32.31 288 LEU A CA 1
ATOM 2241 C C . LEU A 1 288 ? -0.856 -29.548 21.578 1.00 32.31 288 LEU A C 1
ATOM 2243 O O . LEU A 1 288 ? -1.725 -29.841 20.752 1.00 32.31 288 LEU A O 1
ATOM 2247 N N . ARG A 1 289 ? -1.159 -29.436 22.881 1.00 30.12 289 ARG A N 1
ATOM 2248 C CA . ARG A 1 289 ? -2.532 -29.580 23.409 1.00 30.12 289 ARG A CA 1
ATOM 2249 C C . ARG A 1 289 ? -3.419 -28.371 23.123 1.00 30.12 289 ARG A C 1
ATOM 2251 O O . ARG A 1 289 ? -4.627 -28.552 22.976 1.00 30.12 289 ARG A O 1
ATOM 2258 N N . MET A 1 290 ? -2.851 -27.172 23.013 1.00 31.58 290 MET A N 1
ATOM 2259 C CA . MET A 1 290 ? -3.593 -25.963 22.642 1.00 31.58 290 MET A CA 1
ATOM 2260 C C . MET A 1 290 ? -4.042 -25.995 21.167 1.00 31.58 290 MET A C 1
ATOM 2262 O O . MET A 1 290 ? -5.103 -25.471 20.838 1.00 31.58 290 MET A O 1
ATOM 2266 N N . ILE A 1 291 ? -3.298 -26.721 20.322 1.00 35.00 291 ILE A N 1
ATOM 2267 C CA . ILE A 1 291 ? -3.570 -26.959 18.891 1.00 35.00 291 ILE A CA 1
ATOM 2268 C C . ILE A 1 291 ? -4.590 -28.105 18.658 1.00 35.00 291 ILE A C 1
ATOM 2270 O O . ILE A 1 291 ? -5.183 -28.200 17.587 1.00 35.00 291 ILE A O 1
ATOM 2274 N N . ARG A 1 292 ? -4.854 -28.978 19.648 1.00 27.77 292 ARG A N 1
ATOM 2275 C CA . ARG A 1 292 ? -5.684 -30.201 19.493 1.00 27.77 292 ARG A CA 1
ATOM 2276 C C . ARG A 1 292 ? -7.113 -30.141 20.060 1.00 27.77 292 ARG A C 1
ATOM 2278 O O . ARG A 1 292 ? -7.782 -31.173 20.085 1.00 27.77 292 ARG A O 1
ATOM 2285 N N . ARG A 1 293 ? -7.621 -28.994 20.532 1.00 26.72 293 ARG A N 1
ATOM 2286 C CA . ARG A 1 293 ? -9.003 -28.928 21.061 1.00 26.72 293 ARG A CA 1
ATOM 2287 C C . ARG A 1 293 ? -10.038 -28.699 19.942 1.00 26.72 293 ARG A C 1
ATOM 2289 O O . ARG A 1 293 ? -9.811 -27.821 19.113 1.00 26.72 293 ARG A O 1
ATOM 2296 N N . PRO A 1 294 ? -11.199 -29.395 19.935 1.00 28.62 294 PRO A N 1
ATOM 2297 C CA . PRO A 1 294 ? -12.144 -29.406 18.802 1.00 28.62 294 PRO A CA 1
ATOM 2298 C C . PRO A 1 294 ? -12.806 -28.060 18.456 1.00 28.62 294 PRO A C 1
ATOM 2300 O O . PRO A 1 294 ? -13.540 -27.977 17.476 1.00 28.62 294 PRO A O 1
ATOM 2303 N N . THR A 1 295 ? -12.565 -27.009 19.242 1.00 29.61 295 THR A N 1
ATOM 2304 C CA . THR A 1 295 ? -13.193 -25.687 19.106 1.00 29.61 295 THR A CA 1
ATOM 2305 C C . THR A 1 295 ? -12.218 -24.557 18.756 1.00 29.61 295 THR A C 1
ATOM 2307 O O . THR A 1 295 ? -12.671 -23.449 18.491 1.00 29.61 295 THR A O 1
ATOM 2310 N N . ASN A 1 296 ? -10.910 -24.830 18.664 1.00 27.92 296 ASN A N 1
ATOM 2311 C CA . ASN A 1 296 ? -9.894 -23.872 18.214 1.00 27.92 296 ASN A CA 1
ATOM 2312 C C . ASN A 1 296 ? -9.184 -24.425 16.973 1.00 27.92 296 ASN A C 1
ATOM 2314 O O . ASN A 1 296 ? -8.132 -25.051 17.070 1.00 27.92 296 ASN A O 1
ATOM 2318 N N . ARG A 1 297 ? -9.764 -24.205 15.790 1.00 27.14 297 ARG A N 1
ATOM 2319 C CA . ARG A 1 297 ? -9.096 -24.501 14.517 1.00 27.14 297 ARG A CA 1
ATOM 2320 C C . ARG A 1 297 ? -8.154 -23.349 14.167 1.00 27.14 297 ARG A C 1
ATOM 2322 O O . ARG A 1 297 ? -8.534 -22.436 13.445 1.00 27.14 297 ARG A O 1
ATOM 2329 N N . PHE A 1 298 ? -6.934 -23.386 14.694 1.00 26.31 298 PHE A N 1
ATOM 2330 C CA . PHE A 1 298 ? -5.803 -22.806 13.975 1.00 26.31 298 PHE A CA 1
ATOM 2331 C C . PHE A 1 298 ? -5.463 -23.793 12.864 1.00 26.31 298 PHE A C 1
ATOM 2333 O O . PHE A 1 298 ? -5.152 -24.953 13.142 1.00 26.31 298 PHE A O 1
ATOM 2340 N N . VAL A 1 299 ? -5.572 -23.371 11.609 1.00 23.08 299 VAL A N 1
ATOM 2341 C CA . VAL A 1 299 ? -5.038 -24.164 10.505 1.00 23.08 299 VAL A CA 1
ATOM 2342 C C . VAL A 1 299 ? -3.529 -23.956 10.519 1.00 23.08 299 VAL A C 1
ATOM 2344 O O . VAL A 1 299 ? -3.007 -23.053 9.880 1.00 23.08 299 VAL A O 1
ATOM 2347 N N . VAL A 1 300 ? -2.818 -24.808 11.259 1.00 24.06 300 VAL A N 1
ATOM 2348 C CA . VAL A 1 300 ? -1.520 -25.257 10.759 1.00 24.06 300 VAL A CA 1
ATOM 2349 C C . VAL A 1 300 ? -1.869 -26.077 9.529 1.00 24.06 300 VAL A C 1
ATOM 2351 O O . VAL A 1 300 ? -2.535 -27.111 9.645 1.00 24.06 300 VAL A O 1
ATOM 2354 N N . VAL A 1 301 ? -1.511 -25.579 8.349 1.00 23.09 301 VAL A N 1
ATOM 2355 C CA . VAL A 1 301 ? -1.668 -26.342 7.115 1.00 23.09 301 VAL A CA 1
ATOM 2356 C C . VAL A 1 301 ? -0.840 -27.612 7.289 1.00 23.09 301 VAL A C 1
ATOM 2358 O O . VAL A 1 301 ? 0.386 -27.587 7.274 1.00 23.09 301 VAL A O 1
ATOM 2361 N N . LYS A 1 302 ? -1.516 -28.741 7.512 1.00 23.19 302 LYS A N 1
ATOM 2362 C CA . LYS A 1 302 ? -0.911 -30.063 7.390 1.00 23.19 302 LYS A CA 1
ATOM 2363 C C . LYS A 1 302 ? -0.767 -30.341 5.898 1.00 23.19 302 LYS A C 1
ATOM 2365 O O . LYS A 1 302 ? -1.594 -31.036 5.317 1.00 23.19 302 LYS A O 1
ATOM 2370 N N . THR A 1 303 ? 0.264 -29.785 5.277 1.00 25.36 303 THR A N 1
ATOM 2371 C CA . THR A 1 303 ? 0.845 -30.387 4.080 1.00 25.36 303 THR A CA 1
ATOM 2372 C C . THR A 1 303 ? 1.863 -31.435 4.539 1.00 25.36 303 THR A C 1
ATOM 2374 O O . THR A 1 303 ? 2.515 -31.312 5.573 1.00 25.36 303 THR A O 1
ATOM 2377 N N . ASN A 1 304 ? 1.889 -32.561 3.839 1.00 24.95 304 ASN A N 1
ATOM 2378 C CA . ASN A 1 304 ? 2.726 -33.729 4.116 1.00 24.95 304 ASN A CA 1
ATOM 2379 C C . ASN A 1 304 ? 4.241 -33.370 4.101 1.00 24.95 304 ASN A C 1
ATOM 2381 O O . ASN A 1 304 ? 4.617 -32.315 3.598 1.00 24.95 304 ASN A O 1
ATOM 2385 N N . PRO A 1 305 ? 5.138 -34.234 4.608 1.00 27.03 305 PRO A N 1
ATOM 2386 C CA . PRO A 1 305 ? 6.014 -34.015 5.761 1.00 27.03 305 PRO A CA 1
ATOM 2387 C C . PRO A 1 305 ? 7.281 -33.167 5.503 1.00 27.03 305 PRO A C 1
ATOM 2389 O O . PRO A 1 305 ? 8.311 -33.400 6.134 1.00 27.03 305 PRO A O 1
ATOM 2392 N N . ARG A 1 306 ? 7.257 -32.195 4.589 1.00 22.84 306 ARG A N 1
ATOM 2393 C CA . ARG A 1 306 ? 8.372 -31.260 4.374 1.00 22.84 306 ARG A CA 1
ATOM 2394 C C . ARG A 1 306 ? 7.831 -29.849 4.190 1.00 22.84 306 ARG A C 1
ATOM 2396 O O . ARG A 1 306 ? 7.543 -29.418 3.081 1.00 22.84 306 ARG A O 1
ATOM 2403 N N . CYS A 1 307 ? 7.671 -29.150 5.309 1.00 26.00 307 CYS A N 1
ATOM 2404 C CA . CYS A 1 307 ? 7.476 -27.709 5.299 1.00 26.00 307 CYS A CA 1
ATOM 2405 C C . CYS A 1 307 ? 8.850 -27.075 5.052 1.00 26.00 307 CYS A C 1
ATOM 2407 O O . CYS A 1 307 ? 9.667 -26.992 5.968 1.00 26.00 307 CYS A O 1
ATOM 2409 N N . THR A 1 308 ? 9.138 -26.714 3.804 1.00 21.95 308 THR A N 1
ATOM 2410 C CA . THR A 1 308 ? 10.297 -25.880 3.481 1.00 21.95 308 THR A CA 1
ATOM 2411 C C . THR A 1 308 ? 9.872 -24.436 3.699 1.00 21.95 308 THR A C 1
ATOM 2413 O O . THR A 1 308 ? 9.168 -23.864 2.873 1.00 21.95 308 THR A O 1
ATOM 2416 N N . ILE A 1 309 ? 10.238 -23.873 4.847 1.00 26.97 309 ILE A N 1
ATOM 2417 C CA . ILE A 1 309 ? 10.060 -22.447 5.119 1.00 26.97 309 ILE A CA 1
ATOM 2418 C C . ILE A 1 309 ? 11.178 -21.720 4.368 1.00 26.97 309 ILE A C 1
ATOM 2420 O O . ILE A 1 309 ? 12.355 -22.006 4.596 1.00 26.97 309 ILE A O 1
ATOM 2424 N N . LEU A 1 310 ? 10.812 -20.846 3.429 1.00 23.36 310 LEU A N 1
ATOM 2425 C CA . LEU A 1 310 ? 11.768 -20.046 2.667 1.00 23.36 310 LEU A CA 1
ATOM 2426 C C . LEU A 1 310 ? 12.404 -18.986 3.582 1.00 23.36 310 LEU A C 1
ATOM 2428 O O . LEU A 1 310 ? 11.779 -18.467 4.505 1.00 23.36 310 LEU A O 1
ATOM 2432 N N . TYR A 1 311 ? 13.700 -18.764 3.381 1.00 25.08 311 TYR A N 1
ATOM 2433 C CA . TYR A 1 311 ? 14.591 -18.028 4.272 1.00 25.08 311 TYR A CA 1
ATOM 2434 C C . TYR A 1 311 ? 14.838 -16.616 3.755 1.00 25.08 311 TYR A C 1
ATOM 2436 O O . TYR A 1 311 ? 15.478 -16.487 2.719 1.00 25.08 311 TYR A O 1
ATOM 2444 N N . THR A 1 312 ? 14.555 -15.575 4.538 1.00 29.88 312 THR A N 1
ATOM 2445 C CA . THR A 1 312 ? 14.907 -14.197 4.140 1.00 29.88 312 THR A CA 1
ATOM 2446 C C . THR A 1 312 ? 15.598 -13.405 5.240 1.00 29.88 312 THR A C 1
ATOM 2448 O O . THR A 1 312 ? 15.586 -13.755 6.422 1.00 29.88 312 THR A O 1
ATOM 2451 N N . ASN A 1 313 ? 16.464 -12.496 4.802 1.00 28.41 313 ASN A N 1
ATOM 2452 C CA . ASN A 1 313 ? 17.400 -11.724 5.609 1.00 28.41 313 ASN A CA 1
ATOM 2453 C C . ASN A 1 313 ? 16.781 -10.339 5.794 1.00 28.41 313 ASN A C 1
ATOM 2455 O O . ASN A 1 313 ? 16.880 -9.516 4.893 1.00 28.41 313 ASN A O 1
ATOM 2459 N N . LEU A 1 314 ? 16.106 -10.099 6.918 1.00 41.75 314 LEU A N 1
ATOM 2460 C CA . LEU A 1 314 ? 15.695 -8.743 7.262 1.00 41.75 314 LEU A CA 1
ATOM 2461 C C . LEU A 1 314 ? 16.954 -7.974 7.664 1.00 41.75 314 LEU A C 1
ATOM 2463 O O . LEU A 1 314 ? 17.600 -8.292 8.667 1.00 41.75 314 LEU A O 1
ATOM 2467 N N . SER A 1 315 ? 17.325 -6.973 6.869 1.00 41.31 315 SER A N 1
ATOM 2468 C CA . SER A 1 315 ? 18.270 -5.956 7.309 1.00 41.31 315 SER A CA 1
ATOM 2469 C C . SER A 1 315 ? 17.692 -5.309 8.564 1.00 41.31 315 SER A C 1
ATOM 2471 O O . SER A 1 315 ? 16.630 -4.701 8.495 1.00 41.31 315 SER A O 1
ATOM 2473 N N . GLY A 1 316 ? 18.366 -5.431 9.708 1.00 47.22 316 GLY A N 1
ATOM 2474 C CA . GLY A 1 316 ? 17.924 -4.874 10.994 1.00 47.22 316 GLY A CA 1
ATOM 2475 C C . GLY A 1 316 ? 17.933 -3.338 11.075 1.00 47.22 316 GLY A C 1
ATOM 2476 O O . GLY A 1 316 ? 18.278 -2.796 12.121 1.00 47.22 316 GLY A O 1
ATOM 2477 N N . LYS A 1 317 ? 17.619 -2.627 9.985 1.00 56.56 317 LYS A N 1
ATOM 2478 C CA . LYS A 1 317 ? 17.409 -1.177 9.950 1.00 56.56 317 LYS A CA 1
ATOM 2479 C C . LYS A 1 317 ? 15.921 -0.922 10.202 1.00 56.56 317 LYS A C 1
ATOM 2481 O O . LYS A 1 317 ? 15.077 -1.445 9.484 1.00 56.56 317 LYS A O 1
ATOM 2486 N N . MET A 1 318 ? 15.616 -0.142 11.235 1.00 66.62 318 MET A N 1
ATOM 2487 C CA . MET A 1 318 ? 14.255 0.331 11.494 1.00 66.62 318 MET A CA 1
ATOM 2488 C C . MET A 1 318 ? 13.822 1.235 10.336 1.00 66.62 318 MET A C 1
ATOM 2490 O O . MET A 1 318 ? 14.576 2.133 9.951 1.00 66.62 318 MET A O 1
ATOM 2494 N N . THR A 1 319 ? 12.654 0.959 9.755 1.00 81.19 319 THR A N 1
ATOM 2495 C CA . THR A 1 319 ? 12.136 1.747 8.632 1.00 81.19 319 THR A CA 1
ATOM 2496 C C . THR A 1 319 ? 11.545 3.055 9.140 1.00 81.19 319 THR A C 1
ATOM 2498 O O . THR A 1 319 ? 11.724 4.082 8.486 1.00 81.19 319 THR A O 1
ATOM 2501 N N . PHE A 1 320 ? 10.881 3.058 10.303 1.00 89.69 320 PHE A N 1
ATOM 2502 C CA . PHE A 1 320 ? 10.311 4.285 10.841 1.00 89.69 320 PHE A CA 1
ATOM 2503 C C . PHE A 1 320 ? 11.324 5.106 11.632 1.00 89.69 320 PHE A C 1
ATOM 2505 O O . PHE A 1 320 ? 12.313 4.608 12.176 1.00 89.69 320 PHE A O 1
ATOM 2512 N N . TYR A 1 321 ? 11.038 6.398 11.735 1.00 89.38 321 TYR A N 1
ATOM 2513 C CA . TYR A 1 321 ? 11.632 7.252 12.737 1.00 89.38 321 TYR A CA 1
ATOM 2514 C C . TYR A 1 321 ? 11.320 6.734 14.160 1.00 89.38 321 TYR A C 1
ATOM 2516 O O . TYR A 1 321 ? 10.226 6.208 14.401 1.00 89.38 321 TYR A O 1
ATOM 2524 N N . PRO A 1 322 ? 12.250 6.882 15.125 1.00 88.50 322 PRO A N 1
ATOM 2525 C CA . PRO A 1 322 ? 12.085 6.336 16.471 1.00 88.50 322 PRO A CA 1
ATOM 2526 C C . PRO A 1 322 ? 10.831 6.793 17.224 1.00 88.50 322 PRO A C 1
ATOM 2528 O O . PRO A 1 322 ? 10.190 5.958 17.873 1.00 88.5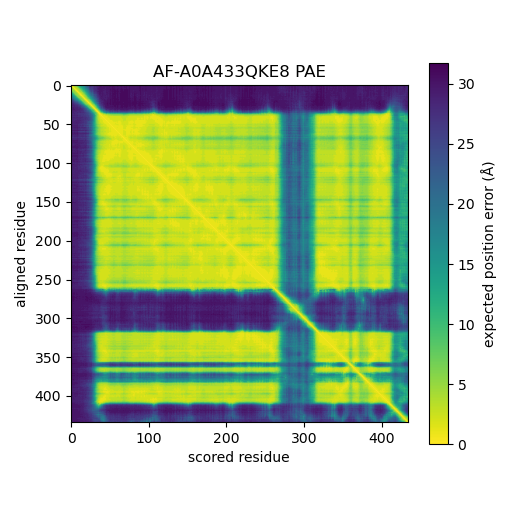0 322 PRO A O 1
ATOM 2531 N N . ALA A 1 323 ? 10.457 8.077 17.184 1.00 90.44 323 ALA A N 1
ATOM 2532 C CA . ALA A 1 323 ? 9.257 8.518 17.895 1.00 90.44 323 ALA A CA 1
ATOM 2533 C C . ALA A 1 323 ? 7.987 8.027 17.188 1.00 90.44 323 ALA A C 1
ATOM 2535 O O . ALA A 1 323 ? 7.066 7.554 17.860 1.00 90.44 323 ALA A O 1
ATOM 2536 N N . CYS A 1 324 ? 7.963 8.039 15.852 1.00 92.25 324 CYS A N 1
ATOM 2537 C CA . CYS A 1 324 ? 6.874 7.450 15.070 1.00 92.25 324 CYS A CA 1
ATOM 2538 C C . CYS A 1 324 ? 6.643 5.974 15.416 1.00 92.25 324 CYS A C 1
ATOM 2540 O O . CYS A 1 324 ? 5.515 5.604 15.748 1.00 92.25 324 CYS A O 1
ATOM 2542 N N . TYR A 1 325 ? 7.706 5.161 15.423 1.00 90.75 325 TYR A N 1
ATOM 2543 C CA . TYR A 1 325 ? 7.665 3.755 15.837 1.00 90.75 325 TYR A CA 1
ATOM 2544 C C . TYR A 1 325 ? 7.036 3.598 17.228 1.00 90.75 325 TYR A C 1
ATOM 2546 O O . TYR A 1 325 ? 6.039 2.894 17.405 1.00 90.75 325 TYR A O 1
ATOM 2554 N N . ASN A 1 326 ? 7.576 4.304 18.226 1.00 88.62 326 ASN A N 1
ATOM 2555 C CA . ASN A 1 326 ? 7.136 4.158 19.611 1.00 88.62 326 ASN A CA 1
ATOM 2556 C C . ASN A 1 326 ? 5.668 4.560 19.803 1.00 88.62 326 ASN A C 1
ATOM 2558 O O . ASN A 1 326 ? 4.919 3.852 20.481 1.00 88.62 326 ASN A O 1
ATOM 2562 N N . ILE A 1 327 ? 5.236 5.680 19.218 1.00 93.12 327 ILE A N 1
ATOM 2563 C CA . ILE A 1 327 ? 3.848 6.143 19.334 1.00 93.12 327 ILE A CA 1
ATOM 2564 C C . ILE A 1 327 ? 2.910 5.167 18.616 1.00 93.12 327 ILE A C 1
ATOM 2566 O O . ILE A 1 327 ? 1.884 4.782 19.180 1.00 93.12 327 ILE A O 1
ATOM 2570 N N . TYR A 1 328 ? 3.270 4.720 17.409 1.00 94.81 328 TYR A N 1
ATOM 2571 C CA . TYR A 1 328 ? 2.450 3.800 16.623 1.00 94.81 328 TYR A CA 1
ATOM 2572 C C . TYR A 1 328 ? 2.260 2.452 17.324 1.00 94.81 328 TYR A C 1
ATOM 2574 O O . TYR A 1 328 ? 1.128 2.001 17.499 1.00 94.81 328 TYR A O 1
ATOM 2582 N N . VAL A 1 329 ? 3.337 1.833 17.814 1.00 89.88 329 VAL A N 1
ATOM 2583 C CA . VAL A 1 329 ? 3.268 0.542 18.517 1.00 89.88 329 VAL A CA 1
ATOM 2584 C C . VAL A 1 329 ? 2.449 0.647 19.805 1.00 89.88 329 VAL A C 1
ATOM 2586 O O . VAL A 1 329 ? 1.643 -0.242 20.099 1.00 89.88 329 VAL A O 1
ATOM 2589 N N . ASN A 1 330 ? 2.595 1.744 20.556 1.00 91.62 330 ASN A N 1
ATOM 2590 C CA . ASN A 1 330 ? 1.773 1.973 21.742 1.00 91.62 330 ASN A CA 1
ATOM 2591 C C . ASN A 1 330 ? 0.290 2.124 21.387 1.00 91.62 330 ASN A C 1
ATOM 2593 O O . ASN A 1 330 ? -0.552 1.533 22.063 1.00 91.62 330 ASN A O 1
ATOM 2597 N N . LEU A 1 331 ? -0.026 2.825 20.296 1.00 95.00 331 LEU A N 1
ATOM 2598 C CA . LEU A 1 331 ? -1.389 2.960 19.791 1.00 95.00 331 LEU A CA 1
ATOM 2599 C C . LEU A 1 331 ? -2.001 1.597 19.428 1.00 95.00 331 LEU A C 1
ATOM 2601 O O . LEU A 1 331 ? -3.126 1.294 19.827 1.00 95.00 331 LEU A O 1
ATOM 2605 N N . LEU A 1 332 ? -1.254 0.747 18.712 1.00 92.50 332 LEU A N 1
ATOM 2606 C CA . LEU A 1 332 ? -1.707 -0.598 18.340 1.00 92.50 332 LEU A CA 1
ATOM 2607 C C . LEU A 1 332 ? -2.034 -1.452 19.570 1.00 92.50 332 LEU A C 1
ATOM 2609 O O . LEU A 1 332 ? -3.022 -2.190 19.572 1.00 92.50 332 LEU A O 1
ATOM 2613 N N . GLY A 1 333 ? -1.214 -1.353 20.618 1.00 89.19 333 GLY A N 1
ATOM 2614 C CA . GLY A 1 333 ? -1.431 -2.066 21.871 1.00 89.19 333 GLY A CA 1
ATOM 2615 C C . GLY A 1 333 ? -2.592 -1.512 22.698 1.00 89.19 333 GLY A C 1
ATOM 2616 O O . GLY A 1 333 ? -3.414 -2.282 23.196 1.00 89.19 333 GLY A O 1
ATOM 2617 N N . GLU A 1 334 ? -2.693 -0.186 22.823 1.00 94.12 334 GLU A N 1
ATOM 2618 C CA . GLU A 1 334 ? -3.752 0.497 23.575 1.00 94.12 334 GLU A CA 1
ATOM 2619 C C . GLU A 1 334 ? -5.139 0.249 22.974 1.00 94.12 334 GLU A C 1
ATOM 2621 O O . GLU A 1 334 ? -6.104 0.106 23.722 1.00 94.12 334 GLU A O 1
ATOM 2626 N N . TYR A 1 335 ? -5.237 0.151 21.644 1.00 94.88 335 TYR A N 1
ATOM 2627 C CA . TYR A 1 335 ? -6.486 -0.062 20.902 1.00 94.88 335 TYR A CA 1
ATOM 2628 C C . TYR A 1 335 ? -6.669 -1.498 20.391 1.00 94.88 335 TYR A C 1
ATOM 2630 O O . TYR A 1 335 ? -7.498 -1.766 19.516 1.00 94.88 335 TYR A O 1
ATOM 2638 N N . ALA A 1 336 ? -5.938 -2.460 20.959 1.00 88.81 336 ALA A N 1
ATOM 2639 C CA . ALA A 1 336 ? -6.009 -3.867 20.565 1.00 88.81 336 ALA A CA 1
ATOM 2640 C C . ALA A 1 336 ? -7.401 -4.511 20.758 1.00 88.81 336 ALA A C 1
ATOM 2642 O O . ALA A 1 336 ? -7.700 -5.534 20.139 1.00 88.81 336 ALA A O 1
ATOM 2643 N N . ASP A 1 337 ? -8.258 -3.925 21.598 1.00 84.31 337 ASP A N 1
ATOM 2644 C CA . ASP A 1 337 ? -9.654 -4.326 21.802 1.00 84.31 337 ASP A CA 1
ATOM 2645 C C . ASP A 1 337 ? -10.541 -4.061 20.573 1.00 84.31 337 ASP A C 1
ATOM 2647 O O . ASP A 1 337 ? -11.453 -4.846 20.297 1.00 84.31 337 ASP A O 1
ATOM 2651 N N . VAL A 1 338 ? -10.253 -3.002 19.809 1.00 91.25 338 VAL A N 1
ATOM 2652 C CA . VAL A 1 338 ? -11.013 -2.613 18.607 1.00 91.25 338 VAL A CA 1
ATOM 2653 C C . VAL A 1 338 ? -10.313 -2.972 17.299 1.00 91.25 338 VAL A C 1
ATOM 2655 O O . VAL A 1 338 ? -10.988 -3.199 16.290 1.00 91.25 338 VAL A O 1
ATOM 2658 N N . ILE A 1 339 ? -8.981 -3.083 17.304 1.00 90.69 339 ILE A N 1
ATOM 2659 C CA . ILE A 1 339 ? -8.192 -3.481 16.132 1.00 90.69 339 ILE A CA 1
ATOM 2660 C C . ILE A 1 339 ? -8.322 -4.995 15.915 1.00 90.69 339 ILE A C 1
ATOM 2662 O O . ILE A 1 339 ? -7.637 -5.825 16.528 1.00 90.69 339 ILE A O 1
ATOM 2666 N N . GLN A 1 340 ? -9.191 -5.382 14.985 1.00 88.25 340 GLN A N 1
ATOM 2667 C CA . GLN A 1 340 ? -9.424 -6.788 14.646 1.00 88.25 340 GLN A CA 1
ATOM 2668 C C . GLN A 1 340 ? -8.461 -7.319 13.579 1.00 88.25 340 GLN A C 1
ATOM 2670 O O . GLN A 1 340 ? -8.353 -8.533 13.413 1.00 88.25 340 GLN A O 1
ATOM 2675 N N . GLY A 1 341 ? -7.731 -6.440 12.896 1.00 88.50 341 GLY A N 1
ATOM 2676 C CA . GLY A 1 341 ? -6.787 -6.799 11.846 1.00 88.50 341 GLY A CA 1
ATOM 2677 C C . GLY A 1 341 ? -5.858 -5.640 11.515 1.00 88.50 341 GLY A C 1
ATOM 2678 O O . GLY A 1 341 ? -6.244 -4.477 11.613 1.00 88.50 341 GLY A O 1
ATOM 2679 N N . HIS A 1 342 ? -4.632 -5.981 11.156 1.00 94.25 342 HIS A N 1
ATOM 2680 C CA . HIS A 1 342 ? -3.614 -5.063 10.670 1.00 94.25 342 HIS A CA 1
ATOM 2681 C C . HIS A 1 342 ? -2.885 -5.773 9.530 1.00 94.25 342 HIS A C 1
ATOM 2683 O O . HIS A 1 342 ? -2.560 -6.959 9.682 1.00 94.25 342 HIS A O 1
ATOM 2689 N N . PHE A 1 343 ? -2.754 -5.102 8.387 1.00 95.69 343 PHE A N 1
ATOM 2690 C CA . PHE A 1 343 ? -2.342 -5.713 7.126 1.00 95.69 343 PHE A CA 1
ATOM 2691 C C . PHE A 1 343 ? -1.309 -4.850 6.404 1.00 95.69 343 PHE A C 1
ATOM 2693 O O . PHE A 1 343 ? -1.559 -3.662 6.183 1.00 95.69 343 PHE A O 1
ATOM 2700 N N . THR A 1 344 ? -0.192 -5.475 6.022 1.00 93.69 344 THR A N 1
ATOM 2701 C CA . THR A 1 344 ? 0.974 -4.830 5.397 1.00 93.69 344 THR A CA 1
ATOM 2702 C C . THR A 1 344 ? 1.533 -5.601 4.209 1.00 93.69 344 THR A C 1
ATOM 2704 O O . THR A 1 344 ? 1.153 -6.752 3.972 1.00 93.69 344 THR A O 1
ATOM 2707 N N . GLY A 1 345 ? 2.451 -4.958 3.486 1.00 89.44 345 GLY A N 1
ATOM 2708 C CA . GLY A 1 345 ? 3.265 -5.539 2.420 1.00 89.44 345 GLY A CA 1
ATOM 2709 C C . GLY A 1 345 ? 4.734 -5.164 2.585 1.00 89.44 345 GLY A C 1
ATOM 2710 O O . GLY A 1 345 ? 5.301 -5.427 3.642 1.00 89.44 345 GLY A O 1
ATOM 2711 N N . HIS A 1 346 ? 5.344 -4.554 1.568 1.00 90.38 346 HIS A N 1
ATOM 2712 C CA . HIS A 1 346 ? 6.690 -3.961 1.547 1.00 90.38 346 HIS A CA 1
ATOM 2713 C C . HIS A 1 346 ? 7.861 -4.947 1.645 1.00 90.38 346 HIS A C 1
ATOM 2715 O O . HIS A 1 346 ? 8.845 -4.864 0.917 1.00 90.38 346 HIS A O 1
ATOM 2721 N N . THR A 1 347 ? 7.792 -5.904 2.567 1.00 84.19 347 THR A N 1
ATOM 2722 C CA . THR A 1 347 ? 8.909 -6.819 2.831 1.00 84.19 347 THR A CA 1
ATOM 2723 C C . THR A 1 347 ? 8.996 -7.955 1.818 1.00 84.19 347 THR A C 1
ATOM 2725 O O . THR A 1 347 ? 10.021 -8.624 1.765 1.00 84.19 347 THR A O 1
ATOM 2728 N N . ASN A 1 348 ? 7.948 -8.167 1.010 1.00 85.62 348 ASN A N 1
ATOM 2729 C CA . ASN A 1 348 ? 7.783 -9.297 0.085 1.00 85.62 348 ASN A CA 1
ATOM 2730 C C . ASN A 1 348 ? 7.667 -10.676 0.763 1.00 85.62 348 ASN A C 1
ATOM 2732 O O . ASN A 1 348 ? 7.647 -11.710 0.088 1.00 85.62 348 ASN A O 1
ATOM 2736 N N . GLU A 1 349 ? 7.542 -10.700 2.092 1.00 81.88 349 GLU A N 1
ATOM 2737 C CA . GLU A 1 349 ? 7.543 -11.915 2.900 1.00 81.88 349 GLU A CA 1
ATOM 2738 C C . GLU A 1 349 ? 6.168 -12.261 3.480 1.00 81.88 349 GLU A C 1
ATOM 2740 O O . GLU A 1 349 ? 5.375 -11.402 3.874 1.00 81.88 349 GLU A O 1
ATOM 2745 N N . ASP A 1 350 ? 5.916 -13.558 3.641 1.00 80.25 350 ASP A N 1
ATOM 2746 C CA . ASP A 1 350 ? 4.802 -14.051 4.450 1.00 80.25 350 ASP A CA 1
ATOM 2747 C C . ASP A 1 350 ? 5.203 -14.038 5.936 1.00 80.25 350 ASP A C 1
ATOM 2749 O O . ASP A 1 350 ? 5.892 -14.946 6.412 1.00 80.25 350 ASP A O 1
ATOM 2753 N N . MET A 1 351 ? 4.806 -12.991 6.671 1.00 77.44 351 MET A N 1
ATOM 2754 C CA . MET A 1 351 ? 5.201 -12.812 8.075 1.00 77.44 351 MET A CA 1
ATOM 2755 C C . MET A 1 351 ? 4.042 -12.436 8.990 1.00 77.44 351 MET A C 1
ATOM 2757 O O . MET A 1 351 ? 3.047 -11.827 8.590 1.00 77.44 351 MET A O 1
ATOM 2761 N N . LEU A 1 352 ? 4.219 -12.777 10.267 1.00 78.75 352 LEU A N 1
ATOM 2762 C CA . LEU A 1 352 ? 3.359 -12.339 11.357 1.00 78.75 352 LEU A CA 1
ATOM 2763 C C . LEU A 1 352 ? 4.184 -11.553 12.369 1.00 78.75 352 LEU A C 1
ATOM 2765 O O . LEU A 1 352 ? 5.202 -12.045 12.855 1.00 78.75 352 LEU A O 1
ATOM 2769 N N . THR A 1 353 ? 3.683 -10.389 12.764 1.00 78.69 353 THR A N 1
ATOM 2770 C CA . THR A 1 353 ? 4.278 -9.574 13.827 1.00 78.69 353 THR A CA 1
ATOM 2771 C C . THR A 1 353 ? 3.345 -9.560 15.028 1.00 78.69 353 THR A C 1
ATOM 2773 O O . THR A 1 353 ? 2.146 -9.315 14.911 1.00 78.69 353 THR A O 1
ATOM 2776 N N . LEU A 1 354 ? 3.866 -9.867 16.210 1.00 79.94 354 LEU A N 1
ATOM 2777 C CA . LEU A 1 354 ? 3.101 -9.876 17.451 1.00 79.94 354 LEU A CA 1
ATOM 2778 C C . LEU A 1 354 ? 3.270 -8.542 18.167 1.00 79.94 354 LEU A C 1
ATOM 2780 O O . LEU A 1 354 ? 4.394 -8.135 18.438 1.00 79.94 354 LEU A O 1
ATOM 2784 N N . VAL A 1 355 ? 2.164 -7.917 18.559 1.00 79.62 355 VAL A N 1
ATOM 2785 C CA . VAL A 1 355 ? 2.192 -6.815 19.526 1.00 79.62 355 VAL A CA 1
ATOM 2786 C C . VAL A 1 355 ? 2.080 -7.429 20.910 1.00 79.62 355 VAL A C 1
ATOM 2788 O O . VAL A 1 355 ? 1.063 -8.053 21.237 1.00 79.62 355 VAL A O 1
ATOM 2791 N N . VAL A 1 356 ? 3.114 -7.266 21.725 1.00 78.12 356 VAL A N 1
ATOM 2792 C CA . VAL A 1 356 ? 3.149 -7.764 23.102 1.00 78.12 356 VAL A CA 1
ATOM 2793 C C . VAL A 1 356 ? 3.146 -6.605 24.081 1.00 78.12 356 VAL A C 1
ATOM 2795 O O . VAL A 1 356 ? 3.721 -5.553 23.809 1.00 78.12 356 VAL A O 1
ATOM 2798 N N . ARG A 1 357 ? 2.497 -6.788 25.232 1.00 79.62 357 ARG A N 1
ATOM 2799 C CA . ARG A 1 357 ? 2.637 -5.851 26.349 1.00 79.62 357 ARG A CA 1
ATOM 2800 C C . ARG A 1 357 ? 4.029 -6.015 26.949 1.00 79.62 357 ARG A C 1
ATOM 2802 O O . ARG A 1 357 ? 4.402 -7.132 27.289 1.00 79.62 357 ARG A O 1
ATOM 2809 N N . ASN A 1 358 ? 4.749 -4.912 27.087 1.00 72.44 358 ASN A N 1
ATOM 2810 C CA . ASN A 1 358 ? 6.067 -4.846 27.695 1.00 72.44 358 ASN A CA 1
ATOM 2811 C C . ASN A 1 358 ? 6.016 -3.874 28.881 1.00 72.44 358 ASN A C 1
ATOM 2813 O O . ASN A 1 358 ? 5.413 -2.810 28.792 1.00 72.44 358 ASN A O 1
ATOM 2817 N N . HIS A 1 359 ? 6.637 -4.231 30.000 1.00 58.38 359 HIS A N 1
ATOM 2818 C CA . HIS A 1 359 ? 6.719 -3.381 31.189 1.00 58.38 359 HIS A CA 1
ATOM 2819 C C . HIS A 1 359 ? 8.088 -2.685 31.272 1.00 58.38 359 HIS A C 1
ATOM 2821 O O . HIS A 1 359 ? 8.755 -2.723 32.304 1.00 58.38 359 HIS A O 1
ATOM 2827 N N . THR A 1 360 ? 8.529 -2.071 30.170 1.00 56.69 360 THR A N 1
ATOM 2828 C CA . THR A 1 360 ? 9.734 -1.221 30.136 1.00 56.69 360 THR A CA 1
ATOM 2829 C C . THR A 1 360 ? 9.407 0.242 30.429 1.00 56.69 360 THR A C 1
ATOM 2831 O O . THR A 1 360 ? 8.291 0.690 30.197 1.00 56.69 360 THR A O 1
ATOM 2834 N N . ALA A 1 361 ? 10.396 1.014 30.893 1.00 51.34 361 ALA A N 1
ATOM 2835 C CA . ALA A 1 361 ? 10.221 2.419 31.278 1.00 51.34 361 ALA A CA 1
ATOM 2836 C C . ALA A 1 361 ? 9.843 3.375 30.123 1.00 51.34 361 ALA A C 1
ATOM 2838 O O . ALA A 1 361 ? 9.368 4.474 30.391 1.00 51.34 361 ALA A O 1
ATOM 2839 N N . THR A 1 362 ? 10.059 2.989 28.859 1.00 54.72 362 THR A N 1
ATOM 2840 C CA . THR A 1 362 ? 9.897 3.867 27.680 1.00 54.72 362 THR A CA 1
ATOM 2841 C C . THR A 1 362 ? 8.732 3.490 26.760 1.00 54.72 362 THR A C 1
ATOM 2843 O O . THR A 1 362 ? 8.317 4.311 25.949 1.00 54.72 362 THR A O 1
ATOM 2846 N N . SER A 1 363 ? 8.189 2.274 26.868 1.00 66.44 363 SER A N 1
ATOM 2847 C CA . SER A 1 363 ? 7.056 1.808 26.059 1.00 66.44 363 SER A CA 1
ATOM 2848 C C . SER A 1 363 ? 6.279 0.710 26.784 1.00 66.44 363 SER A C 1
ATOM 2850 O O . SER A 1 363 ? 6.884 -0.184 27.385 1.00 66.44 363 SER A O 1
ATOM 2852 N N . ASN A 1 364 ? 4.947 0.757 26.678 1.00 82.88 364 ASN A N 1
ATOM 2853 C CA . ASN A 1 364 ? 4.038 -0.252 27.231 1.00 82.88 364 ASN A CA 1
ATOM 2854 C C . ASN A 1 364 ? 3.866 -1.463 26.301 1.00 82.88 364 ASN A C 1
ATOM 2856 O O . ASN A 1 364 ? 3.305 -2.487 26.702 1.00 82.88 364 ASN A O 1
ATOM 2860 N N . TYR A 1 365 ? 4.300 -1.338 25.045 1.00 84.56 365 TYR A N 1
ATOM 2861 C CA . TYR A 1 365 ? 4.134 -2.355 24.014 1.00 84.56 365 TYR A CA 1
ATOM 2862 C C . TYR A 1 365 ? 5.383 -2.476 23.137 1.00 84.56 365 TYR A C 1
ATOM 2864 O O . TYR A 1 365 ? 6.142 -1.525 22.958 1.00 84.56 365 TYR A O 1
ATOM 2872 N N . SER A 1 366 ? 5.606 -3.659 22.576 1.00 80.44 366 SER A N 1
ATOM 2873 C CA . SER A 1 366 ? 6.695 -3.912 21.631 1.00 80.44 366 SER A CA 1
ATOM 2874 C C . SER A 1 366 ? 6.267 -4.892 20.549 1.00 80.44 366 SER A C 1
ATOM 2876 O O . SER A 1 366 ? 5.332 -5.673 20.746 1.00 80.44 366 SER A O 1
ATOM 2878 N N . LEU A 1 367 ? 6.975 -4.869 19.422 1.00 79.25 367 LEU A N 1
ATOM 2879 C CA . LEU A 1 367 ? 6.776 -5.811 18.330 1.00 79.25 367 LEU A CA 1
ATOM 2880 C C . LEU A 1 367 ? 7.717 -7.010 18.457 1.00 79.25 367 LEU A C 1
ATOM 2882 O O . LEU A 1 367 ? 8.883 -6.874 18.826 1.00 79.25 367 LEU A O 1
ATOM 2886 N N . ILE A 1 368 ? 7.199 -8.194 18.142 1.00 74.19 368 ILE A N 1
ATOM 2887 C CA . ILE A 1 368 ? 7.984 -9.413 17.962 1.00 74.19 368 ILE A CA 1
ATOM 2888 C C . ILE A 1 368 ? 7.616 -10.023 16.615 1.00 74.19 368 ILE A C 1
ATOM 2890 O O . ILE A 1 368 ? 6.554 -10.629 16.470 1.00 74.19 368 ILE A O 1
ATOM 2894 N N . THR A 1 369 ? 8.506 -9.883 15.639 1.00 72.56 369 THR A N 1
ATOM 2895 C CA . THR A 1 369 ? 8.325 -10.447 14.299 1.00 72.56 369 THR A CA 1
ATOM 2896 C C . THR A 1 369 ? 8.680 -11.927 14.294 1.00 72.56 369 THR A C 1
ATOM 2898 O O . THR A 1 369 ? 9.776 -12.328 14.693 1.00 72.56 369 THR A O 1
ATOM 2901 N N . LEU A 1 370 ? 7.743 -12.757 13.844 1.00 66.38 370 LEU A N 1
ATOM 2902 C CA . LEU A 1 370 ? 7.957 -14.180 13.637 1.00 66.38 370 LEU A CA 1
ATOM 2903 C C . LEU A 1 370 ? 8.447 -14.389 12.209 1.00 66.38 370 LEU A C 1
ATOM 2905 O O . LEU A 1 370 ? 7.682 -14.262 11.255 1.00 66.38 370 LEU A O 1
ATOM 2909 N N . THR A 1 371 ? 9.724 -14.741 12.081 1.00 58.25 371 THR A N 1
ATOM 2910 C CA . THR A 1 371 ? 10.319 -15.131 10.800 1.00 58.25 371 THR A CA 1
ATOM 2911 C C . THR A 1 371 ? 10.649 -16.618 10.811 1.00 58.25 371 THR A C 1
ATOM 2913 O O . THR A 1 371 ? 10.839 -17.228 11.866 1.00 58.25 371 THR A O 1
ATOM 2916 N N . GLY A 1 372 ? 10.778 -17.219 9.629 1.00 50.12 372 GLY A N 1
ATOM 2917 C CA . GLY A 1 372 ? 11.153 -18.628 9.488 1.00 50.12 372 GLY A CA 1
ATOM 2918 C C . GLY A 1 372 ? 12.521 -19.012 10.073 1.00 50.12 372 GLY A C 1
ATOM 2919 O O . GLY A 1 372 ? 12.797 -20.198 10.236 1.00 50.12 372 GLY A O 1
ATOM 2920 N N . LYS A 1 373 ? 13.383 -18.034 10.390 1.00 46.06 373 LYS A N 1
ATOM 2921 C CA . LYS A 1 373 ? 14.761 -18.249 10.869 1.00 46.06 373 LYS A CA 1
ATOM 2922 C C . LYS A 1 373 ? 14.886 -18.313 12.387 1.00 46.06 373 LYS A C 1
ATOM 2924 O O . LYS A 1 373 ? 15.788 -18.978 12.892 1.00 46.06 373 LYS A O 1
ATOM 2929 N N . THR A 1 374 ? 14.005 -17.636 13.112 1.00 45.97 374 THR A N 1
ATOM 2930 C CA . THR A 1 374 ? 14.089 -17.487 14.565 1.00 45.97 374 THR A CA 1
ATOM 2931 C C . THR A 1 374 ? 12.685 -17.389 15.143 1.00 45.97 374 THR A C 1
ATOM 2933 O O . THR A 1 374 ? 11.965 -16.423 14.912 1.00 45.97 374 THR A O 1
ATOM 2936 N N . VAL A 1 375 ? 12.299 -18.381 15.947 1.00 52.31 375 VAL A N 1
ATOM 2937 C CA . VAL A 1 375 ? 11.187 -18.215 16.887 1.00 52.31 375 VAL A CA 1
ATOM 2938 C C . VAL A 1 375 ? 11.809 -17.713 18.188 1.00 52.31 375 VAL A C 1
ATOM 2940 O O . VAL A 1 375 ? 12.463 -18.504 18.877 1.00 52.31 375 VAL A O 1
ATOM 2943 N N . PRO A 1 376 ? 11.694 -16.416 18.518 1.00 53.78 376 PRO A N 1
ATOM 2944 C CA . PRO A 1 376 ? 12.231 -15.909 19.772 1.00 53.78 376 PRO A CA 1
ATOM 2945 C C . PRO A 1 376 ? 11.587 -16.648 20.953 1.00 53.78 376 PRO A C 1
ATOM 2947 O O . PRO A 1 376 ? 10.427 -17.058 20.894 1.00 53.78 376 PRO A O 1
ATOM 2950 N N . GLN A 1 377 ? 12.343 -16.847 22.036 1.00 54.75 377 GLN A N 1
ATOM 2951 C CA . GLN A 1 377 ? 11.762 -17.314 23.295 1.00 54.75 377 GLN A CA 1
ATOM 2952 C C . GLN A 1 377 ? 10.886 -16.188 23.849 1.00 54.75 377 GLN A C 1
ATOM 2954 O O . GLN A 1 377 ? 11.403 -15.171 24.304 1.00 54.75 377 GLN A O 1
ATOM 2959 N N . ILE A 1 378 ? 9.565 -16.354 23.777 1.00 56.19 378 ILE A N 1
ATOM 2960 C CA . ILE A 1 378 ? 8.610 -15.379 24.306 1.00 56.19 378 ILE A CA 1
ATOM 2961 C C . ILE A 1 378 ? 8.003 -15.956 25.580 1.00 56.19 378 ILE A C 1
ATOM 2963 O O . ILE A 1 378 ? 7.276 -16.951 25.543 1.00 56.19 378 ILE A O 1
ATOM 2967 N N . ASP A 1 379 ? 8.274 -15.313 26.714 1.00 63.09 379 ASP A N 1
ATOM 2968 C CA . ASP A 1 379 ? 7.485 -15.542 27.918 1.00 63.09 379 ASP A CA 1
ATOM 2969 C C . ASP A 1 379 ? 6.138 -14.830 27.759 1.00 63.09 379 ASP A C 1
ATOM 2971 O O . ASP A 1 379 ? 6.010 -13.636 28.025 1.00 63.09 379 ASP A O 1
ATOM 2975 N N . PHE A 1 380 ? 5.130 -15.571 27.304 1.00 62.31 380 PHE A N 1
ATOM 2976 C CA . PHE A 1 380 ? 3.771 -15.061 27.118 1.00 62.31 380 PHE A CA 1
ATOM 2977 C C . PHE A 1 380 ? 3.036 -14.760 28.431 1.00 62.31 380 PHE A C 1
ATOM 2979 O O . PHE A 1 380 ? 1.973 -14.138 28.399 1.00 62.31 380 PHE A O 1
ATOM 2986 N N . VAL A 1 381 ? 3.555 -15.217 29.576 1.00 61.97 381 VAL A N 1
ATOM 2987 C CA . VAL A 1 381 ? 3.011 -14.866 30.893 1.00 61.97 381 VAL A CA 1
ATOM 2988 C C . VAL A 1 381 ? 3.487 -13.471 31.280 1.00 61.97 381 VAL A C 1
ATOM 2990 O O . VAL A 1 381 ? 2.676 -12.664 31.733 1.00 61.97 381 VAL A O 1
ATOM 2993 N N . ALA A 1 382 ? 4.770 -13.179 31.058 1.00 62.84 382 ALA A N 1
ATOM 2994 C CA . ALA A 1 382 ? 5.346 -11.859 31.297 1.00 62.84 382 ALA A CA 1
ATOM 2995 C C . ALA A 1 382 ? 4.967 -10.832 30.213 1.00 62.84 382 ALA A C 1
ATOM 2997 O O . ALA A 1 382 ? 4.741 -9.669 30.533 1.00 62.84 382 ALA A O 1
ATOM 2998 N N . ASN A 1 383 ? 4.855 -11.264 28.951 1.00 66.00 383 ASN A N 1
ATOM 2999 C CA . ASN A 1 383 ? 4.607 -10.410 27.785 1.00 66.00 383 ASN A CA 1
ATOM 3000 C C . ASN A 1 383 ? 3.390 -10.911 26.989 1.00 66.00 383 ASN A C 1
ATOM 3002 O O . ASN A 1 383 ? 3.534 -11.584 25.960 1.00 66.00 383 ASN A O 1
ATOM 3006 N N . PRO A 1 384 ? 2.163 -10.644 27.463 1.00 73.12 384 PRO A N 1
ATOM 3007 C CA . PRO A 1 384 ? 0.963 -11.131 26.804 1.00 73.12 384 PRO A CA 1
ATOM 3008 C C . PRO A 1 384 ? 0.790 -10.501 25.416 1.00 73.12 384 PRO A C 1
ATOM 3010 O O . PRO A 1 384 ? 0.877 -9.281 25.262 1.00 73.12 384 PRO A O 1
ATOM 3013 N N . ILE A 1 385 ? 0.487 -11.333 24.413 1.00 77.81 385 ILE A N 1
ATOM 3014 C CA . ILE A 1 385 ? 0.137 -10.877 23.060 1.00 77.81 385 ILE A CA 1
ATOM 3015 C C . ILE A 1 385 ? -1.221 -10.174 23.112 1.00 77.81 385 ILE A C 1
ATOM 3017 O O . ILE A 1 385 ? -2.204 -10.747 23.591 1.00 77.81 385 ILE A O 1
ATOM 3021 N N . VAL A 1 386 ? -1.287 -8.958 22.577 1.00 80.00 386 VAL A N 1
ATOM 3022 C CA . VAL A 1 386 ? -2.523 -8.168 22.490 1.00 80.00 386 VAL A CA 1
ATOM 3023 C C . VAL A 1 386 ? -3.033 -8.043 21.055 1.00 80.00 386 VAL A C 1
ATOM 3025 O O . VAL A 1 386 ? -4.243 -8.041 20.835 1.00 80.00 386 VAL A O 1
ATOM 3028 N N . ALA A 1 387 ? -2.144 -8.040 20.060 1.00 82.00 387 ALA A N 1
ATOM 3029 C CA . ALA A 1 387 ? -2.518 -7.995 18.649 1.00 82.00 387 ALA A CA 1
ATOM 3030 C C . ALA A 1 387 ? -1.534 -8.773 17.760 1.00 82.00 387 ALA A C 1
ATOM 3032 O O . ALA A 1 387 ? -0.445 -9.149 18.187 1.00 82.00 387 ALA A O 1
ATOM 3033 N N . VAL A 1 388 ? -1.960 -9.031 16.523 1.00 81.69 388 VAL A N 1
ATOM 3034 C CA . VAL A 1 388 ? -1.170 -9.676 15.468 1.00 81.69 388 VAL A CA 1
ATOM 3035 C C . VAL A 1 388 ? -1.305 -8.818 14.218 1.00 81.69 388 VAL A C 1
ATOM 3037 O O . VAL A 1 388 ? -2.434 -8.486 13.839 1.00 81.69 388 VAL A O 1
ATOM 3040 N N . LEU A 1 389 ? -0.171 -8.471 13.624 1.00 85.06 389 LEU A N 1
ATOM 3041 C CA . LEU A 1 389 ? -0.035 -7.758 12.360 1.00 85.06 389 LEU A CA 1
ATOM 3042 C C . LEU A 1 389 ? 0.329 -8.778 11.281 1.00 85.06 389 LEU A C 1
ATOM 3044 O O . LEU A 1 389 ? 1.048 -9.745 11.554 1.00 85.06 389 LEU A O 1
ATOM 3048 N N . ASN A 1 390 ? -0.239 -8.616 10.090 1.00 86.56 390 ASN A N 1
ATOM 3049 C CA . ASN A 1 390 ? -0.157 -9.606 9.023 1.00 86.56 390 ASN A CA 1
ATOM 3050 C C . ASN A 1 390 ? 0.529 -8.987 7.811 1.00 86.56 390 ASN A C 1
ATOM 3052 O O . ASN A 1 390 ? -0.086 -8.200 7.093 1.00 86.56 390 ASN A O 1
ATOM 3056 N N . ASN A 1 391 ? 1.754 -9.425 7.546 1.00 87.31 391 ASN A N 1
ATOM 3057 C CA . ASN A 1 391 ? 2.460 -9.091 6.324 1.00 87.31 391 ASN A CA 1
ATOM 3058 C C . ASN A 1 391 ? 2.089 -10.099 5.240 1.00 87.31 391 ASN A C 1
ATOM 3060 O O . ASN A 1 391 ? 2.194 -11.313 5.461 1.00 87.31 391 ASN A O 1
ATOM 3064 N N . ALA A 1 392 ? 1.584 -9.622 4.107 1.00 87.12 392 ALA A N 1
ATOM 3065 C CA . ALA A 1 392 ? 1.298 -10.478 2.966 1.00 87.12 392 ALA A CA 1
ATOM 3066 C C . ALA A 1 392 ? 2.546 -10.664 2.090 1.00 87.12 392 ALA A C 1
ATOM 3068 O O . ALA A 1 392 ? 3.324 -9.723 1.938 1.00 87.12 392 ALA A O 1
ATOM 3069 N N . PRO A 1 393 ? 2.719 -11.855 1.486 1.00 85.12 393 PRO A N 1
ATOM 3070 C CA . PRO A 1 393 ? 3.664 -12.009 0.393 1.00 85.12 393 PRO A CA 1
ATOM 3071 C C . PRO A 1 393 ? 3.189 -11.200 -0.819 1.00 85.12 393 PRO A C 1
ATOM 3073 O O . PRO A 1 393 ? 2.004 -10.868 -0.939 1.00 85.12 393 PRO A O 1
ATOM 3076 N N . SER A 1 394 ? 4.117 -10.916 -1.719 1.00 90.62 394 SER A N 1
ATOM 3077 C CA . SER A 1 394 ? 3.923 -9.996 -2.831 1.00 90.62 394 SER A CA 1
ATOM 3078 C C . SER A 1 394 ? 3.720 -10.682 -4.179 1.00 90.62 394 SER A C 1
ATOM 3080 O O . SER A 1 394 ? 3.925 -11.890 -4.328 1.00 90.62 394 SER A O 1
ATOM 3082 N N . VAL A 1 395 ? 3.303 -9.899 -5.179 1.00 94.50 395 VAL A N 1
ATOM 3083 C CA . VAL A 1 395 ? 3.218 -10.359 -6.573 1.00 94.50 395 VAL A CA 1
ATOM 3084 C C . VAL A 1 395 ? 4.576 -10.260 -7.274 1.00 94.50 395 VAL A C 1
ATOM 3086 O O . VAL A 1 395 ? 4.851 -11.096 -8.132 1.00 94.50 395 VAL A O 1
ATOM 3089 N N . ILE A 1 396 ? 5.431 -9.297 -6.909 1.00 93.81 396 ILE A N 1
ATOM 3090 C CA . ILE A 1 396 ? 6.798 -9.201 -7.442 1.00 93.81 396 ILE A CA 1
ATOM 3091 C C . ILE A 1 396 ? 7.576 -10.519 -7.250 1.00 93.81 396 ILE A C 1
ATOM 3093 O O . ILE A 1 396 ? 7.565 -11.086 -6.154 1.00 93.81 396 ILE A O 1
ATOM 3097 N N . PRO A 1 397 ? 8.286 -11.024 -8.281 1.00 89.25 397 PRO A N 1
ATOM 3098 C CA . PRO A 1 397 ? 8.936 -12.334 -8.244 1.00 89.25 397 PRO A CA 1
ATOM 3099 C C . PRO A 1 397 ? 10.255 -12.358 -7.441 1.00 89.25 397 PRO A C 1
ATOM 3101 O O . PRO A 1 397 ? 11.186 -13.084 -7.787 1.00 89.25 397 PRO A O 1
ATOM 3104 N N . VAL A 1 398 ? 10.354 -11.596 -6.346 1.00 84.62 398 VAL A N 1
ATOM 3105 C CA . VAL A 1 398 ? 11.452 -11.737 -5.367 1.00 84.62 398 VAL A CA 1
ATOM 3106 C C . VAL A 1 398 ? 11.342 -13.099 -4.675 1.00 84.62 398 VAL A C 1
ATOM 3108 O O . VAL A 1 398 ? 12.315 -13.842 -4.575 1.00 84.62 398 VAL A O 1
ATOM 3111 N N . ASN A 1 399 ? 10.121 -13.453 -4.276 1.00 86.31 399 ASN A N 1
ATOM 3112 C CA . ASN A 1 399 ? 9.711 -14.800 -3.897 1.00 86.31 399 ASN A CA 1
ATOM 3113 C C . ASN A 1 399 ? 8.729 -15.336 -4.948 1.00 86.31 399 ASN A C 1
ATOM 3115 O O . ASN A 1 399 ? 8.451 -14.671 -5.944 1.00 86.31 399 ASN A O 1
ATOM 3119 N N . ASN A 1 400 ? 8.187 -16.542 -4.750 1.00 85.44 400 ASN A N 1
ATOM 3120 C CA . ASN A 1 400 ? 7.099 -17.003 -5.615 1.00 85.44 400 ASN A CA 1
ATOM 3121 C C . ASN A 1 400 ? 5.919 -16.018 -5.509 1.00 85.44 400 ASN A C 1
ATOM 3123 O O . ASN A 1 400 ? 5.441 -15.815 -4.387 1.00 85.44 400 ASN A O 1
ATOM 3127 N N . PRO A 1 401 ? 5.441 -15.449 -6.633 1.00 89.44 401 PRO A N 1
ATOM 3128 C CA . PRO A 1 401 ? 4.318 -14.522 -6.641 1.00 89.44 401 PRO A CA 1
ATOM 3129 C C . PRO A 1 401 ? 3.104 -15.093 -5.913 1.00 89.44 401 PRO A C 1
ATOM 3131 O O . PRO A 1 401 ? 2.670 -16.217 -6.183 1.00 89.44 401 PRO A O 1
ATOM 3134 N N . ALA A 1 402 ? 2.539 -14.322 -4.991 1.00 85.88 402 ALA A N 1
ATOM 3135 C CA . ALA A 1 402 ? 1.451 -14.783 -4.148 1.00 85.88 402 ALA A CA 1
ATOM 3136 C C . ALA A 1 402 ? 0.450 -13.673 -3.818 1.00 85.88 402 ALA A C 1
ATOM 3138 O O . ALA A 1 402 ? 0.690 -12.479 -3.959 1.00 85.88 402 ALA A O 1
ATOM 3139 N N . LEU A 1 403 ? -0.725 -14.115 -3.379 1.00 88.00 403 LEU A N 1
ATOM 3140 C CA . LEU A 1 403 ? -1.839 -13.288 -2.932 1.00 88.00 403 LEU A CA 1
ATOM 3141 C C . LEU A 1 403 ? -2.423 -13.939 -1.681 1.00 88.00 403 LEU A C 1
ATOM 3143 O O . LEU A 1 403 ? -2.306 -15.157 -1.506 1.00 88.00 403 LEU A O 1
ATOM 3147 N N . ARG A 1 404 ? -3.120 -13.173 -0.836 1.00 86.69 404 ARG A N 1
ATOM 3148 C CA . ARG A 1 404 ? -3.712 -13.727 0.385 1.00 86.69 404 ARG A CA 1
ATOM 3149 C C . ARG A 1 404 ? -5.208 -13.474 0.477 1.00 86.69 404 ARG A C 1
ATOM 3151 O O . ARG A 1 404 ? -5.672 -12.346 0.401 1.00 86.69 404 ARG A O 1
ATOM 3158 N N . VAL A 1 405 ? -5.973 -14.533 0.725 1.00 87.50 405 VAL A N 1
ATOM 3159 C CA . VAL A 1 405 ? -7.390 -14.432 1.104 1.00 87.50 405 VAL A CA 1
ATOM 3160 C C . VAL A 1 405 ? -7.506 -14.657 2.598 1.00 87.50 405 VAL A C 1
ATOM 3162 O O . VAL A 1 405 ? -6.951 -15.626 3.107 1.00 87.50 405 VAL A O 1
ATOM 3165 N N . TYR A 1 406 ? -8.262 -13.803 3.275 1.00 87.62 406 TYR A N 1
ATOM 3166 C CA . TYR A 1 406 ? -8.588 -13.932 4.688 1.00 87.62 406 TYR A CA 1
ATOM 3167 C C . TYR A 1 406 ? -10.057 -14.298 4.868 1.00 87.62 406 TYR A C 1
ATOM 3169 O O . TYR A 1 406 ? -10.912 -13.945 4.060 1.00 87.62 406 TYR A O 1
ATOM 3177 N N . GLN A 1 407 ? -10.355 -14.962 5.982 1.00 85.94 407 GLN A N 1
ATOM 3178 C CA . GLN A 1 407 ? -11.713 -15.099 6.505 1.00 85.94 407 GLN A CA 1
ATOM 3179 C C . GLN A 1 407 ? -11.835 -14.259 7.768 1.00 85.94 407 GLN A C 1
ATOM 3181 O O . GLN A 1 407 ? -10.916 -14.260 8.586 1.00 85.94 407 GLN A O 1
ATOM 3186 N N . TYR A 1 408 ? -12.964 -13.583 7.950 1.00 84.62 408 TYR A N 1
ATOM 3187 C CA . TYR A 1 408 ? -13.198 -12.748 9.124 1.00 84.62 408 TYR A CA 1
ATOM 3188 C C . TYR A 1 408 ? -14.490 -13.106 9.854 1.00 84.62 408 TYR A C 1
ATOM 3190 O O . TYR A 1 408 ? -15.387 -13.753 9.311 1.00 84.62 408 TYR A O 1
ATOM 3198 N N . ASN A 1 409 ? -14.572 -12.675 11.115 1.00 83.06 409 ASN A N 1
ATOM 3199 C CA . ASN A 1 409 ? -15.765 -12.761 11.946 1.00 83.06 409 ASN A CA 1
ATOM 3200 C C . ASN A 1 409 ? -15.861 -11.524 12.849 1.00 83.06 409 ASN A C 1
ATOM 3202 O O . ASN A 1 409 ? -14.920 -11.234 13.581 1.00 83.06 409 ASN A O 1
ATOM 3206 N N . THR A 1 410 ? -16.998 -10.826 12.843 1.00 75.25 410 THR A N 1
ATOM 3207 C CA . THR A 1 410 ? -17.195 -9.599 13.632 1.00 75.25 410 THR A CA 1
ATOM 3208 C C . THR A 1 410 ? -17.745 -9.832 15.047 1.00 75.25 410 THR A C 1
ATOM 3210 O O . THR A 1 410 ? -18.161 -8.863 15.685 1.00 75.25 410 THR A O 1
ATOM 3213 N N . LYS A 1 411 ? -17.837 -11.076 15.554 1.00 70.00 411 LYS A N 1
ATOM 3214 C CA . LYS A 1 411 ? -18.281 -11.319 16.943 1.00 70.00 411 LYS A CA 1
ATOM 3215 C C . LYS A 1 411 ? -17.350 -10.592 17.914 1.00 70.00 411 LYS A C 1
ATOM 3217 O O . LYS A 1 411 ? -16.161 -10.913 17.926 1.00 70.00 411 LYS A O 1
ATOM 3222 N N . PRO A 1 412 ? -17.880 -9.731 18.802 1.00 51.75 412 PRO A N 1
ATOM 3223 C CA . PRO A 1 412 ? -17.112 -9.238 19.932 1.00 51.75 412 PRO A CA 1
ATOM 3224 C C . PRO A 1 412 ? -16.692 -10.441 20.778 1.00 51.75 412 PRO A C 1
ATOM 3226 O O . PRO A 1 412 ? -17.539 -11.145 21.339 1.00 51.75 412 PRO A O 1
ATOM 3229 N N . LYS A 1 413 ? -15.390 -10.722 20.855 1.00 52.06 413 LYS A N 1
ATOM 3230 C CA . LYS A 1 413 ? -14.880 -11.675 21.837 1.00 52.06 413 LYS A CA 1
ATOM 3231 C C . LYS A 1 413 ? -14.805 -10.942 23.167 1.00 52.06 413 LYS A C 1
ATOM 3233 O O . LYS A 1 413 ? -13.820 -10.276 23.453 1.00 52.06 413 LYS A O 1
ATOM 3238 N N . PHE A 1 414 ? -15.862 -11.040 23.972 1.00 38.16 414 PHE A N 1
ATOM 3239 C CA . PHE A 1 414 ? -15.781 -10.622 25.367 1.00 38.16 414 PHE A CA 1
ATOM 3240 C C . PHE A 1 414 ? -14.666 -11.428 26.041 1.00 38.16 414 PHE A C 1
ATOM 3242 O O . PHE A 1 414 ? -14.760 -12.651 26.163 1.00 38.16 414 PHE A O 1
ATOM 3249 N N . LEU A 1 415 ? -13.603 -10.737 26.452 1.00 38.28 415 LEU A N 1
ATOM 3250 C CA . LEU A 1 415 ? -12.625 -11.265 27.392 1.00 38.28 415 LEU A CA 1
ATOM 3251 C C . LEU A 1 415 ? -13.386 -11.571 28.682 1.00 38.28 415 LEU A C 1
ATOM 3253 O O . LEU A 1 415 ? -13.849 -10.659 29.360 1.00 38.28 415 LEU A O 1
ATOM 3257 N N . ASN A 1 416 ? -13.580 -12.850 28.998 1.00 30.59 416 ASN A N 1
ATOM 3258 C CA . ASN A 1 416 ? -14.103 -13.234 30.301 1.00 30.59 416 ASN A CA 1
ATOM 3259 C C . ASN A 1 416 ? -12.963 -13.052 31.321 1.00 30.59 416 ASN A C 1
ATOM 3261 O O . ASN A 1 416 ? -11.989 -13.799 31.234 1.00 30.59 416 ASN A O 1
ATOM 3265 N N . PRO A 1 417 ? -13.049 -12.122 32.291 1.00 33.62 417 PRO A N 1
ATOM 3266 C CA . PRO A 1 417 ? -11.955 -11.859 33.232 1.00 33.62 417 PRO A CA 1
ATOM 3267 C C . PRO A 1 417 ? -11.580 -13.083 34.083 1.00 33.62 417 PRO A C 1
ATOM 3269 O O . PRO A 1 417 ? -10.477 -13.163 34.612 1.00 33.62 417 PRO A O 1
ATOM 3272 N N . GLN A 1 418 ? -12.492 -14.054 34.199 1.00 35.22 418 GLN A N 1
ATOM 3273 C CA . GLN A 1 418 ? -12.314 -15.288 34.969 1.00 35.22 418 GLN A CA 1
ATOM 3274 C C . GLN A 1 418 ? -11.639 -16.415 34.168 1.00 35.22 418 GLN A C 1
ATOM 3276 O O . GLN A 1 418 ? -11.151 -17.376 34.753 1.00 35.22 418 GLN A O 1
ATOM 3281 N N . ASN A 1 419 ? -11.571 -16.309 32.836 1.00 32.44 419 ASN A N 1
ATOM 3282 C CA . ASN A 1 419 ? -10.920 -17.297 31.982 1.00 32.44 419 ASN A CA 1
ATOM 3283 C C . ASN A 1 419 ? -9.845 -16.604 31.150 1.00 32.44 419 ASN A C 1
ATOM 3285 O O . ASN A 1 419 ? -10.155 -15.895 30.198 1.00 32.44 419 ASN A O 1
ATOM 3289 N N . ARG A 1 420 ? -8.575 -16.876 31.474 1.00 31.84 420 ARG A N 1
ATOM 3290 C CA . ARG A 1 420 ? -7.379 -16.520 30.687 1.00 31.84 420 ARG A CA 1
ATOM 3291 C C . ARG A 1 420 ? -7.368 -17.227 29.316 1.00 31.84 420 ARG A C 1
ATOM 3293 O O . ARG A 1 420 ? -6.456 -17.986 29.006 1.00 31.84 420 ARG A O 1
ATOM 3300 N N . GLN A 1 421 ? -8.412 -17.062 28.511 1.00 29.05 421 GLN A N 1
ATOM 3301 C CA . GLN A 1 421 ? -8.484 -17.553 27.142 1.00 29.05 421 GLN A CA 1
ATOM 3302 C C . GLN A 1 421 ? -8.389 -16.364 26.195 1.00 29.05 421 GLN A C 1
ATOM 3304 O O . GLN A 1 421 ? -9.357 -15.643 25.968 1.00 29.05 421 GLN A O 1
ATOM 3309 N N . TYR A 1 422 ? -7.196 -16.192 25.631 1.00 36.97 422 TYR A N 1
ATOM 3310 C CA . TYR A 1 422 ? -6.961 -15.337 24.478 1.00 36.97 422 TYR A CA 1
ATOM 3311 C C . TYR A 1 422 ? -7.835 -15.825 23.319 1.00 36.97 422 TYR A C 1
ATOM 3313 O O . TYR A 1 422 ? -7.700 -16.952 22.837 1.00 36.97 422 TYR A O 1
ATOM 3321 N N . GLY A 1 423 ? -8.786 -14.996 22.897 1.00 30.52 423 GLY A N 1
ATOM 3322 C CA . GLY A 1 423 ? -9.643 -15.293 21.760 1.00 30.52 423 GLY A CA 1
ATOM 3323 C C . GLY A 1 423 ? -8.845 -15.254 20.457 1.00 30.52 423 GLY A C 1
ATOM 3324 O O . GLY A 1 423 ? -8.339 -14.206 20.084 1.00 30.52 423 GLY A O 1
ATOM 3325 N N . SER A 1 424 ? -8.766 -16.374 19.732 1.00 34.69 424 SER A N 1
ATOM 3326 C CA . SER A 1 424 ? -8.018 -16.457 18.466 1.00 34.69 424 SER A CA 1
ATOM 3327 C C . SER A 1 424 ? -8.552 -15.514 17.377 1.00 34.69 424 SER A C 1
ATOM 3329 O O . SER A 1 424 ? -9.744 -15.526 17.067 1.00 34.69 424 SER A O 1
ATOM 3331 N N . LYS A 1 425 ? -7.689 -14.717 16.748 1.00 38.81 425 LYS A N 1
ATOM 3332 C CA . LYS A 1 425 ? -8.002 -14.074 15.466 1.00 38.81 425 LYS A CA 1
ATOM 3333 C C . LYS A 1 425 ? -7.883 -15.168 14.397 1.00 38.81 425 LYS A C 1
ATOM 3335 O O . LYS A 1 425 ? -6.790 -15.658 14.142 1.00 38.81 425 LYS A O 1
ATOM 3340 N N . SER A 1 426 ? -8.999 -15.672 13.875 1.00 31.59 426 SER A N 1
ATOM 3341 C CA . SER A 1 426 ? -8.983 -16.766 12.894 1.00 31.59 426 SER A CA 1
ATOM 3342 C C . SER A 1 426 ? -8.927 -16.202 11.476 1.00 31.59 426 SER A C 1
ATOM 3344 O O . SER A 1 426 ? -9.975 -16.022 10.862 1.00 31.59 426 SER A O 1
ATOM 3346 N N . GLY A 1 427 ? -7.724 -15.938 10.965 1.00 30.92 427 GLY A N 1
ATOM 3347 C CA . GLY A 1 427 ? -7.486 -15.834 9.526 1.00 30.92 427 GLY A CA 1
ATOM 3348 C C . GLY A 1 427 ? -7.381 -17.242 8.937 1.00 30.92 427 GLY A C 1
ATOM 3349 O O . GLY A 1 427 ? -6.627 -18.070 9.444 1.00 30.92 427 GLY A O 1
ATOM 3350 N N . HIS A 1 428 ? -8.164 -17.552 7.906 1.00 28.92 428 HIS A N 1
ATOM 3351 C CA . HIS A 1 428 ? -7.884 -18.717 7.067 1.00 28.92 428 HIS A CA 1
ATOM 3352 C C . HIS A 1 428 ? -6.900 -18.286 5.990 1.00 28.92 428 HIS A C 1
ATOM 3354 O O . HIS A 1 428 ? -7.207 -17.358 5.258 1.00 28.92 428 HIS A O 1
ATOM 3360 N N . LEU A 1 429 ? -5.759 -18.963 5.903 1.00 31.28 429 LEU A N 1
ATOM 3361 C CA . LEU A 1 429 ? -4.778 -18.808 4.837 1.00 31.28 429 LEU A CA 1
ATOM 3362 C C . LEU A 1 429 ? -5.182 -19.723 3.671 1.00 31.28 429 LEU A C 1
ATOM 3364 O O . LEU A 1 429 ? -5.128 -20.947 3.802 1.00 31.28 429 LEU A O 1
ATOM 3368 N N . ILE A 1 430 ? -5.607 -19.149 2.544 1.00 26.23 430 ILE A N 1
ATOM 3369 C CA . ILE A 1 430 ? -5.662 -19.876 1.268 1.00 26.23 430 ILE A CA 1
ATOM 3370 C C . ILE A 1 430 ? -4.369 -19.541 0.525 1.00 26.23 430 ILE A C 1
ATOM 3372 O O . ILE A 1 430 ? -4.262 -18.467 -0.056 1.00 26.23 430 ILE A O 1
ATOM 3376 N N . ILE A 1 431 ? -3.391 -20.450 0.569 1.00 27.03 431 ILE A N 1
ATOM 3377 C CA . ILE A 1 431 ? -2.215 -20.389 -0.304 1.00 27.03 431 ILE A CA 1
ATOM 3378 C C . ILE A 1 431 ? -2.664 -20.910 -1.668 1.00 27.03 431 ILE A C 1
ATOM 3380 O O . ILE A 1 431 ? -2.810 -22.117 -1.863 1.00 27.03 431 ILE A O 1
ATOM 3384 N N . GLY A 1 432 ? -2.946 -20.001 -2.596 1.00 24.59 432 GLY A N 1
ATOM 3385 C CA . GLY A 1 432 ? -2.913 -20.330 -4.013 1.00 24.59 432 GLY A CA 1
ATOM 3386 C C . GLY A 1 432 ? -1.469 -20.198 -4.470 1.00 24.59 432 GLY A C 1
ATOM 3387 O O . GLY A 1 432 ? -1.003 -19.081 -4.641 1.00 24.59 432 GLY A O 1
ATOM 3388 N N . SER A 1 433 ? -0.753 -21.312 -4.605 1.00 22.88 433 SER A N 1
ATOM 3389 C CA . SER A 1 433 ? 0.508 -21.328 -5.344 1.00 22.88 433 SER A CA 1
ATOM 3390 C C . SER A 1 433 ? 0.194 -21.203 -6.833 1.00 22.88 433 SER A C 1
ATOM 3392 O O . SER A 1 433 ? -0.610 -21.995 -7.343 1.00 22.88 433 SER A O 1
ATOM 3394 N N . VAL A 1 434 ? 0.835 -20.259 -7.516 1.00 31.19 434 VAL A N 1
ATOM 3395 C CA . VAL A 1 434 ? 1.202 -20.448 -8.923 1.00 31.19 434 VAL A CA 1
ATOM 3396 C C . VAL A 1 434 ? 2.672 -20.822 -8.945 1.00 31.19 434 VAL A C 1
ATOM 3398 O O . VAL A 1 434 ? 3.442 -20.143 -8.232 1.00 31.19 434 VAL A O 1
#

Mean predicted aligned error: 12.3 Å

Organism: NCBI:txid994334

Radius of gyration: 29.24 Å; Cα contacts (8 Å, |Δi|>4): 808; chains: 1; bounding box: 114×75×88 Å

InterPro domains:
  IPR004843 Calcineurin-like, phosphoesterase domain [PF00149] (40-191)
  IPR029052 Metallo-dependent phosphatase-like [SSF56300] (40-258)

Secondary structure (DSSP, 8-state):
--------------------------------PPP--EEEEEEE----EETT--TT--GGGTTSS--SSGGG---BTTB-TTSS--EEHHHHHHHHHHHHHH--S-SEEEE----BPPS--TTSPPPHHHHHHHHHHHHHHHHHHS-TTTSEEEE---TTSSSBTTB--SSS-HHHHHHHHHHGGG----HHHHHHHS-EEEEEETTTEEEEE--GGGTBTT-TTS--TTSTT-HHHHHHHHHHHHHHHHHHHT-EEEEE-S--STT-------------TTSHHHHHHHHS-TT--------SS---PPP-------SB-HHHHHHHHHHHHHTTTTEEEEEE-SS-S-EEEEEEE---SS-SEEEEEEBTTB-----TTTS-EEEEEEEPPPSSTTSS---EEEEEE-------TTS----------EE---

Solvent-accessible surface area (backbone atoms only — not comparable to full-atom values): 24736 Å² total; per-residue (Å²): 133,89,84,84,88,82,90,86,85,90,82,90,77,91,76,81,93,73,84,79,79,79,73,81,77,74,76,78,71,76,71,79,74,74,87,61,56,69,54,30,34,40,41,45,24,30,40,16,45,21,90,64,52,36,66,52,5,12,42,95,52,49,14,58,37,75,43,93,60,62,90,54,28,65,20,36,75,65,29,34,78,66,41,80,24,45,16,18,56,61,33,54,51,50,52,49,53,48,42,44,76,72,60,69,89,40,55,33,34,42,29,23,20,20,37,18,36,77,79,79,39,90,92,62,66,71,46,61,65,53,36,53,48,29,46,48,50,53,48,50,47,53,57,74,52,40,62,51,92,73,30,46,66,49,77,42,54,22,58,36,54,39,77,43,73,41,45,58,60,74,41,77,46,71,68,41,55,52,49,53,62,69,46,50,89,51,74,64,63,40,67,71,54,17,40,33,59,56,26,37,53,41,71,80,37,83,89,47,32,30,36,42,38,37,45,45,58,40,29,28,59,77,15,78,62,50,49,49,28,77,44,89,88,14,55,24,31,55,48,50,56,50,50,51,53,52,53,50,50,26,54,77,66,70,22,35,33,32,41,39,21,16,58,85,52,53,44,43,44,76,80,75,78,83,81,88,86,80,86,64,92,71,54,69,62,50,60,58,51,65,63,66,44,100,84,46,82,73,81,74,80,85,65,74,99,67,86,81,71,75,84,80,84,65,66,67,56,65,48,39,21,70,49,32,46,55,55,52,45,36,50,52,52,76,43,25,90,34,47,77,39,34,42,26,21,80,75,50,41,80,35,44,29,32,33,23,40,38,94,52,100,88,42,62,30,44,78,48,44,48,49,82,87,47,81,74,92,72,59,54,84,80,31,40,74,57,40,62,37,39,32,37,31,14,41,25,19,53,44,78,40,32,53,42,39,38,34,48,68,64,58,81,76,76,75,49,92,91,48,97,61,84,77,78,81,63,64,48,82,50,82,60,82,110